Protein 6CHX (pdb70)

Radius of gyration: 26.57 Å; Cα contacts (8 Å, |Δi|>4): 1080; chains: 2; bounding box: 56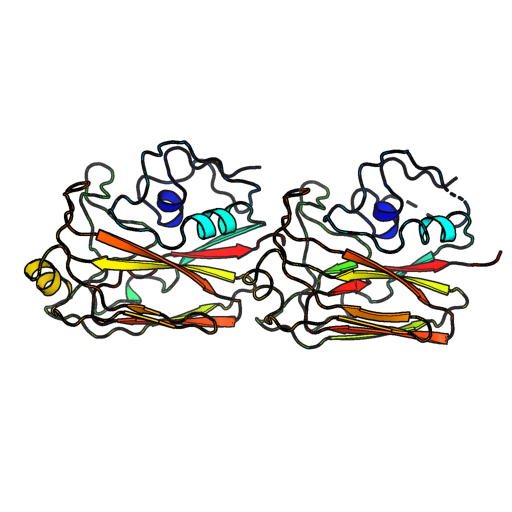×46×82 Å

InterPro domains:
  IPR000149 Haemagglutinin, influenzavirus A [PR00330] (26-49)
  IPR000149 Haemagglutinin, influenzavirus A [PR00330] (72-90)
  IPR000149 Haemagglutinin, influenzavirus A [PR00330] (112-127)
  IPR000149 Haemagglutinin, influenzavirus A [PR00330] (195-213)
  IPR000149 Haemagglutinin, influenzavirus A [PR00330] (233-250)
  IPR000149 Haemagglutinin, influenzavirus A [PR00330] (252-272)
  IPR000149 Haemagglutinin, influenzavirus A [PR00330] (312-328)
  IPR000149 Haemagglutinin, influenzavirus A [PR00330] (332-346)
  IPR001364 Haemagglutinin, influenzavirus A/B [PF00509] (25-379)
  IPR001364 Haemagglutinin, influenzavirus A/B [PR00329] (26-49)
  IPR001364 Haemagglutinin, influenzavirus A/B [PR00329] (312-328)
  IPR001364 Haemagglutinin, influenzavirus A/B [PR00329] (332-346)
  IPR008980 Viral capsid/haemagglutinin protein [SSF49818] (23-343)
  IPR013828 Haemagglutinin, HA1 chain, alpha/beta domain superfamily [G3DSA:3.90.209.20] (64-294)

Organism: NCBI:txid507176

Solvent-accessible surface area: 19323 Å² total; per-residue (Å²): 91,56,1,100,6,42,86,6,13,1,4,0,25,0,0,6,2,15,79,12,154,32,160,123,96,65,127,50,11,20,112,35,73,47,69,126,118,39,112,34,19,28,11,8,7,25,119,18,13,104,52,115,94,0,64,64,20,0,25,18,2,26,25,26,96,109,25,63,0,17,73,138,115,93,17,10,77,89,12,44,15,97,24,78,8,57,10,3,48,72,136,81,131,47,29,16,5,106,3,1,20,21,0,15,17,83,133,61,109,26,39,128,14,74,59,63,28,59,1,137,62,78,77,6,0,0,0,1,0,0,2,4,19,1,17,66,94,49,60,7,119,70,48,2,86,28,84,101,8,122,1,17,0,48,20,75,96,53,75,114,136,12,92,24,108,59,35,149,111,96,137,51,123,104,29,47,2,22,0,30,0,20,38,15,40,1,20,3,53,22,50,0,65,0,87,8,38,0,0,0,0,0,1,104,48,0,5,1,1,15,21,18,31,31,137,52,119,16,51,52,10,11,7,5,0,44,0,0,8,3,2,91,25,58,214,137,63,55,64,72,49,81,129,120,39,120,35,15,37,5,2,9,25,125,16,10,85,52,102,103,0,83,128,44,2,64,92,11,25,27,28,74,117,40,62,11,6,59,51,150,86,9,14,98,81,8,28,21,95,6,47,2,67,7,2,43,54,125,82,123,38,30,17,4,86,3,2,9,1,0,4,4,81,116,13,114,24,46,125,9,73,61,61,30,58,5,134,72,159,41,24,0,0,0,0,0,0,0,5,19,0,16,32,62,12,7,4,49,14,16,2,42,32,104,100,7,116,1,17,0,50,14,91,126,44,86,110,139,10,98,14,90,68,27,110,106,102,54,69,121,64,14,30,2,23,0,28,0,16,23,13,38,1,81,56,73,13,51,0,70,0,84,8,45,0,0,0,0,0,0,62,50,0,6,0,2,17,136,80,200

Structure (mmCIF, N/CA/C/O backbone):
data_6CHX
#
_entry.id   6CHX
#
_cell.length_a   159.315
_cell.length_b   30.575
_cell.length_c   78.718
_cell.angle_alpha   90.00
_cell.angle_beta   114.69
_cell.angle_gamma   90.00
#
_symmetry.space_group_name_H-M   'C 1 2 1'
#
loop_
_entity.id
_entity.type
_entity.pdbx_description
1 polymer Hemagglutinin
2 water water
#
loop_
_atom_site.group_PDB
_atom_site.id
_atom_site.type_symbol
_atom_site.label_atom_id
_atom_site.label_alt_id
_atom_site.label_comp_id
_atom_site.label_asym_id
_atom_site.label_entity_id
_atom_site.label_seq_id
_atom_site.pdbx_PDB_ins_code
_atom_site.Cartn_x
_atom_site.Cartn_y
_atom_site.Cartn_z
_atom_site.occupancy
_atom_site.B_iso_or_equiv
_atom_site.auth_seq_id
_atom_site.auth_comp_id
_atom_site.auth_asym_id
_atom_site.auth_atom_id
_atom_site.pdbx_PDB_model_num
ATOM 1 N N . ALA A 1 2 ? -14.423 0.793 26.214 1.00 33.27 52 ALA A N 1
ATOM 2 C CA . ALA A 1 2 ? -13.181 0.429 25.541 1.00 35.93 52 ALA A CA 1
ATOM 3 C C . ALA A 1 2 ? -13.300 0.548 24.017 1.00 32.18 52 ALA A C 1
ATOM 4 O O . ALA A 1 2 ? -14.374 0.322 23.454 1.00 27.97 52 ALA A O 1
ATOM 6 N N . PRO A 1 3 ? -12.203 0.916 23.358 1.00 32.50 53 PRO A N 1
ATOM 7 C CA . PRO A 1 3 ? -12.249 1.136 21.912 1.00 30.85 53 PRO A CA 1
ATOM 8 C C . PRO A 1 3 ? -12.092 -0.151 21.117 1.00 29.29 53 PRO A C 1
ATOM 9 O O . PRO A 1 3 ? -11.544 -1.155 21.580 1.00 31.71 53 PRO A O 1
ATOM 13 N N . LEU A 1 4 ? -12.606 -0.103 19.893 1.00 23.91 54 LEU A N 1
ATOM 14 C CA . LEU A 1 4 ? -12.372 -1.159 18.921 1.00 21.39 54 LEU A CA 1
ATOM 15 C C . LEU A 1 4 ? -11.046 -0.891 18.213 1.00 25.76 54 LEU A C 1
ATOM 16 O O . LEU A 1 4 ? -10.814 0.213 17.703 1.00 24.83 54 LEU A O 1
ATOM 21 N N . GLN A 1 5 ? -10.173 -1.898 18.207 1.00 21.28 55 GLN A N 1
ATOM 22 C CA . GLN A 1 5 ? -8.834 -1.816 17.633 1.00 21.79 55 GLN A CA 1
ATOM 23 C C . GLN A 1 5 ? -8.843 -2.503 16.277 1.00 23.05 55 GLN A C 1
ATOM 24 O O . GLN A 1 5 ? -9.030 -3.725 16.197 1.00 25.85 55 GLN A O 1
ATOM 30 N N . LEU A 1 6 ? -8.610 -1.737 15.209 1.00 18.20 56 LEU A N 1
ATOM 31 C CA . LEU A 1 6 ? -8.645 -2.292 13.863 1.00 19.38 56 LEU A CA 1
ATOM 32 C C . LEU A 1 6 ? -7.302 -2.814 13.364 1.00 21.44 56 LEU A C 1
ATOM 33 O O . LEU A 1 6 ? -7.237 -3.358 12.258 1.00 19.57 56 LEU A O 1
ATOM 38 N N . GLY A 1 7 ? -6.230 -2.661 14.117 1.00 19.80 57 GLY A N 1
ATOM 39 C CA . GLY A 1 7 ? -4.975 -3.234 13.665 1.00 20.50 57 GLY A CA 1
ATOM 40 C C . GLY A 1 7 ? -4.493 -2.542 12.403 1.00 21.08 57 GLY A C 1
ATOM 41 O O . GLY A 1 7 ? -4.365 -1.314 12.353 1.00 23.14 57 GLY A O 1
ATOM 42 N N . ASN A 1 8 ? -4.214 -3.328 11.357 1.00 18.62 58 ASN A N 1
ATOM 43 C CA A ASN A 1 8 ? -3.714 -2.811 10.091 0.46 19.41 58 ASN A CA 1
ATOM 44 C CA B ASN A 1 8 ? -3.712 -2.786 10.103 0.54 19.38 58 ASN A CA 1
ATOM 45 C C . ASN A 1 8 ? -4.827 -2.489 9.097 1.00 16.90 58 ASN A C 1
ATOM 46 O O . ASN A 1 8 ? -4.541 -2.241 7.915 1.00 19.62 58 ASN A O 1
ATOM 55 N N . CYS A 1 9 ? -6.090 -2.490 9.533 1.00 16.98 59 CYS A N 1
ATOM 56 C CA . CYS A 1 9 ? -7.229 -2.316 8.647 1.00 15.62 59 CYS A CA 1
ATOM 57 C C . CYS A 1 9 ? -7.892 -0.955 8.821 1.00 15.70 59 CYS A C 1
ATOM 58 O O . CYS A 1 9 ? -7.865 -0.359 9.907 1.00 18.23 59 CYS A O 1
ATOM 61 N N . SER A 1 10 ? -8.471 -0.452 7.736 1.00 14.96 60 SER A N 1
ATOM 62 C CA . SER A 1 10 ? -9.304 0.737 7.819 1.00 14.32 60 SER A CA 1
ATOM 63 C C . SER A 1 10 ? -10.727 0.342 8.196 1.00 12.97 60 SER A C 1
ATOM 64 O O . SER A 1 10 ? -11.103 -0.834 8.131 1.00 14.71 60 SER A O 1
ATOM 67 N N . VAL A 1 11 ? -11.555 1.341 8.547 1.00 12.97 61 VAL A N 1
ATOM 68 C CA . VAL A 1 11 ? -12.965 1.048 8.790 1.00 13.33 61 VAL A CA 1
ATOM 69 C C . VAL A 1 11 ? -13.573 0.342 7.580 1.00 13.73 61 VAL A C 1
ATOM 70 O O . VAL A 1 11 ? -14.323 -0.635 7.710 1.00 12.64 61 VAL A O 1
ATOM 74 N N . ALA A 1 12 ? -13.252 0.817 6.366 1.00 13.45 62 ALA A N 1
ATOM 75 C CA . ALA A 1 12 ? -13.817 0.186 5.176 1.00 12.06 62 ALA A CA 1
ATOM 76 C C . ALA A 1 12 ? -13.308 -1.249 5.001 1.00 11.28 62 ALA A C 1
ATOM 77 O O . ALA A 1 12 ? -14.091 -2.145 4.664 1.00 11.91 62 ALA A O 1
ATOM 79 N N . GLY A 1 13 ? -12.008 -1.484 5.216 1.00 11.98 63 GLY A N 1
ATOM 80 C CA . GLY A 1 13 ? -11.480 -2.846 5.115 1.00 11.90 63 GLY A CA 1
ATOM 81 C C . GLY A 1 13 ? -12.158 -3.803 6.082 1.00 14.75 63 GLY A C 1
ATOM 82 O O . GLY A 1 13 ? -12.514 -4.930 5.717 1.00 13.93 63 GLY A O 1
ATOM 83 N N . TRP A 1 14 ? -12.372 -3.351 7.313 1.00 12.22 64 TRP A N 1
ATOM 84 C CA . TRP A 1 14 ? -12.993 -4.191 8.335 1.00 11.18 64 TRP A CA 1
ATOM 85 C C . TRP A 1 14 ? -14.468 -4.450 8.018 1.00 12.40 64 TRP A C 1
ATOM 86 O O . TRP A 1 14 ? -14.917 -5.602 8.003 1.00 11.98 64 TRP A O 1
ATOM 97 N N . ILE A 1 15 ? -15.246 -3.397 7.737 1.00 10.02 65 ILE A N 1
ATOM 98 C CA . ILE A 1 15 ? -16.697 -3.563 7.575 1.00 9.67 65 ILE A CA 1
ATOM 99 C C . ILE A 1 15 ? -17.041 -4.308 6.279 1.00 10.60 65 ILE A C 1
ATOM 100 O O . ILE A 1 15 ? -18.062 -4.996 6.219 1.00 10.57 65 ILE A O 1
ATOM 105 N N . LEU A 1 16 ? -16.220 -4.169 5.223 1.00 10.25 66 LEU A N 1
ATOM 106 C CA . LEU A 1 16 ? -16.448 -4.919 3.989 1.00 11.37 66 LEU A CA 1
ATOM 107 C C . LEU A 1 16 ? -15.976 -6.356 4.101 1.00 11.39 66 LEU A C 1
ATOM 108 O O . LEU A 1 16 ? -16.393 -7.197 3.282 1.00 10.33 66 LEU A O 1
ATOM 113 N N . GLY A 1 17 ? -15.092 -6.646 5.050 1.00 11.61 67 GLY A N 1
ATOM 114 C CA . GLY A 1 17 ? -14.562 -7.982 5.146 1.00 10.68 67 GLY A CA 1
ATOM 115 C C . GLY A 1 17 ? -13.385 -8.264 4.234 1.00 12.70 67 GLY A C 1
ATOM 116 O O . GLY A 1 17 ? -13.241 -9.392 3.717 1.00 12.72 67 GLY A O 1
ATOM 117 N N . ASN A 1 18 ? -12.513 -7.277 4.009 1.00 11.74 68 ASN A N 1
ATOM 118 C CA . ASN A 1 18 ? -11.245 -7.545 3.342 1.00 13.02 68 ASN A CA 1
ATOM 119 C C . ASN A 1 18 ? -10.606 -8.799 3.953 1.00 14.86 68 ASN A C 1
ATOM 120 O O . ASN A 1 18 ? -10.528 -8.912 5.186 1.00 14.64 68 ASN A O 1
ATOM 125 N N . PRO A 1 19 ? -10.211 -9.791 3.148 1.00 14.96 69 PRO A N 1
ATOM 126 C CA . PRO A 1 19 ? -9.766 -11.065 3.727 1.00 17.65 69 PRO A CA 1
ATOM 127 C C . PRO A 1 19 ? -8.500 -10.953 4.561 1.00 23.49 69 PRO A C 1
ATOM 128 O O . PRO A 1 19 ? -8.182 -11.900 5.297 1.00 23.74 69 PRO A O 1
ATOM 132 N N . GLU A 1 20 ? -7.781 -9.831 4.496 1.00 19.22 70 GLU A N 1
ATOM 133 C CA . GLU A 1 20 ? -6.635 -9.609 5.378 1.00 23.27 70 GLU A CA 1
ATOM 134 C C . GLU A 1 20 ? -7.046 -8.982 6.702 1.00 31.97 70 GLU A C 1
ATOM 135 O O . GLU A 1 20 ? -6.189 -8.726 7.564 1.00 31.42 70 GLU A O 1
ATOM 141 N N . CYS A 1 21 ? -8.337 -8.738 6.897 1.00 25.92 71 CYS A N 1
ATOM 142 C CA . CYS A 1 21 ? -8.842 -8.133 8.115 1.00 24.73 71 CYS A CA 1
ATOM 143 C C . CYS A 1 21 ? -9.568 -9.213 8.901 1.00 41.88 71 CYS A C 1
ATOM 144 O O . CYS A 1 21 ? -10.561 -9.780 8.431 1.00 49.99 71 CYS A O 1
ATOM 147 N N . GLU A 1 22 ? -9.032 -9.538 10.064 1.00 43.62 72 GLU A N 1
ATOM 148 C CA . GLU A 1 22 ? -9.785 -10.200 11.112 1.00 36.87 72 GLU A CA 1
ATOM 149 C C . GLU A 1 22 ? -9.319 -9.536 12.390 1.00 30.66 72 GLU A C 1
ATOM 150 O O . GLU A 1 22 ? -8.112 -9.444 12.632 1.00 40.25 72 GLU A O 1
ATOM 156 N N . LEU A 1 23 ? -10.265 -9.030 13.171 1.00 30.16 73 LEU A N 1
ATOM 157 C CA . LEU A 1 23 ? -9.905 -8.367 14.411 1.00 34.94 73 LEU A CA 1
ATOM 158 C C . LEU A 1 23 ? -9.201 -9.361 15.325 1.00 37.54 73 LEU A C 1
ATOM 159 O O . LEU A 1 23 ? -9.504 -10.558 15.310 1.00 35.34 73 LEU A O 1
ATOM 164 N N . LEU A 1 24 ? -8.218 -8.868 16.090 1.00 32.50 74 LEU A N 1
ATOM 165 C CA . LEU A 1 24 ? -7.621 -9.701 17.130 1.00 35.62 74 LEU A CA 1
ATOM 166 C C . LEU A 1 24 ? -8.630 -9.984 18.233 1.00 37.75 74 LEU A C 1
ATOM 167 O O . LEU A 1 24 ? -8.591 -11.047 18.862 1.00 35.45 74 LEU A O 1
ATOM 172 N N . ILE A 1 25 ? -9.526 -9.031 18.493 1.00 34.83 75 ILE A N 1
ATOM 173 C CA . ILE A 1 25 ? -10.531 -9.135 19.547 1.00 34.83 75 ILE A CA 1
ATOM 174 C C . ILE A 1 25 ? -11.832 -8.572 18.981 1.00 40.40 75 ILE A C 1
ATOM 175 O O . ILE A 1 25 ? -11.962 -7.354 18.820 1.00 37.00 75 ILE A O 1
ATOM 180 N N . SER A 1 26 ? -12.783 -9.453 18.667 1.00 42.24 76 SER A N 1
ATOM 181 C CA . SER A 1 26 ? -14.077 -9.069 18.110 1.00 46.35 76 SER A CA 1
ATOM 182 C C . SER A 1 26 ? -15.087 -8.900 19.241 1.00 48.20 76 SER A C 1
ATOM 183 O O . SER A 1 26 ? -15.267 -9.808 20.061 1.00 52.63 76 SER A O 1
ATOM 186 N N . ARG A 1 27 ? -15.742 -7.741 19.291 1.00 33.93 77 ARG A N 1
ATOM 187 C CA . ARG A 1 27 ? -16.590 -7.402 20.428 1.00 29.67 77 ARG A CA 1
ATOM 188 C C . ARG A 1 27 ? -17.961 -6.929 19.965 1.00 23.52 77 ARG A C 1
ATOM 189 O O . ARG A 1 27 ? -18.147 -6.495 18.823 1.00 24.26 77 ARG A O 1
ATOM 197 N N . GLU A 1 28 ? -18.931 -6.999 20.875 1.00 19.43 78 GLU A N 1
ATOM 198 C CA . GLU A 1 28 ? -20.276 -6.581 20.524 1.00 18.46 78 GLU A CA 1
ATOM 199 C C . GLU A 1 28 ? -20.578 -5.141 20.929 1.00 12.81 78 GLU A C 1
ATOM 200 O O . GLU A 1 28 ? -21.678 -4.651 20.647 1.00 15.79 78 GLU A O 1
ATOM 206 N N . SER A 1 29 ? -19.632 -4.446 21.565 1.00 16.53 79 SER A N 1
ATOM 207 C CA . SER A 1 29 ? -19.837 -3.041 21.911 1.00 16.97 79 SER A CA 1
ATOM 208 C C . SER A 1 29 ? -18.482 -2.352 22.076 1.00 15.52 79 SER A C 1
ATOM 209 O O . SER A 1 29 ? -17.468 -3.001 22.354 1.00 17.59 79 SER A O 1
ATOM 212 N N . TRP A 1 30 ? -18.474 -1.037 21.852 1.00 15.27 80 TRP A N 1
ATOM 213 C CA . TRP A 1 30 ? -17.226 -0.280 21.959 1.00 18.28 80 TRP A CA 1
ATOM 214 C C . TRP A 1 30 ? -17.559 1.202 21.991 1.00 14.82 80 TRP A C 1
ATOM 215 O O . TRP A 1 30 ? -18.628 1.627 21.554 1.00 16.34 80 TRP A O 1
ATOM 226 N N . SER A 1 31 ? -16.619 1.994 22.516 1.00 21.19 81 SER A N 1
ATOM 227 C CA . SER A 1 31 ? -16.893 3.420 22.670 1.00 26.22 81 SER A CA 1
ATOM 228 C C . SER A 1 31 ? -16.380 4.277 21.513 1.00 26.55 81 SER A C 1
ATOM 229 O O . SER A 1 31 ? -17.073 5.207 21.089 1.00 45.18 81 SER A O 1
ATOM 232 N N . TYR A 1 32 ? -15.165 4.010 21.030 1.00 24.06 82 TYR A N 1
ATOM 233 C CA . TYR A 1 32 ? -14.508 4.729 19.946 1.00 25.66 82 TYR A CA 1
ATOM 234 C C . TYR A 1 32 ? -13.760 3.697 19.116 1.00 22.83 82 TYR A C 1
ATOM 235 O O . TYR A 1 32 ? -13.489 2.593 19.586 1.00 23.68 82 TYR A O 1
ATOM 244 N N . ILE A 1 33 ? -13.369 4.080 17.903 1.00 26.33 83 ILE A N 1
ATOM 245 C CA . ILE A 1 33 ? -12.517 3.246 17.055 1.00 22.34 83 ILE A CA 1
ATOM 246 C C . ILE A 1 33 ? -11.122 3.859 16.982 1.00 26.92 83 ILE A C 1
ATOM 247 O O . ILE A 1 33 ? -10.970 5.081 16.869 1.00 35.44 83 ILE A O 1
ATOM 252 N N . VAL A 1 34 ? -10.106 3.008 17.061 1.00 23.85 84 VAL A N 1
ATOM 253 C CA . VAL A 1 34 ? -8.717 3.397 16.834 1.00 28.59 84 VAL A CA 1
ATOM 254 C C . VAL A 1 34 ? -8.277 2.848 15.481 1.00 28.72 84 VAL A C 1
ATOM 255 O O . VAL A 1 34 ? -8.257 1.627 15.269 1.00 27.31 84 VAL A O 1
ATOM 259 N N . GLU A 1 35 ? -7.961 3.751 14.552 1.00 26.02 85 GLU A N 1
ATOM 260 C CA . GLU A 1 35 ? -7.492 3.397 13.214 1.00 25.83 85 GLU A CA 1
ATOM 261 C C . GLU A 1 35 ? -6.127 4.040 13.013 1.00 23.74 85 GLU A C 1
ATOM 262 O O . GLU A 1 35 ? -5.903 5.173 13.456 1.00 27.71 85 GLU A O 1
ATOM 268 N N . LYS A 1 36 ? -5.184 3.297 12.411 1.00 22.49 86 LYS A N 1
ATOM 269 C CA . LYS A 1 36 ? -3.866 3.860 12.175 1.00 26.76 86 LYS A CA 1
ATOM 270 C C . LYS A 1 36 ? -3.912 4.837 11.003 1.00 31.89 86 LYS A C 1
ATOM 271 O O . LYS A 1 36 ? -4.853 4.817 10.206 1.00 32.37 86 LYS A O 1
ATOM 277 N N . PRO A 1 37 ? -2.905 5.715 10.884 1.00 33.76 87 PRO A N 1
ATOM 278 C CA . PRO A 1 37 ? -2.989 6.780 9.866 1.00 39.66 87 PRO A CA 1
ATOM 279 C C . PRO A 1 37 ? -2.996 6.296 8.426 1.00 39.52 87 PRO A C 1
ATOM 280 O O . PRO A 1 37 ? -3.733 6.855 7.602 1.00 45.67 87 PRO A O 1
ATOM 284 N N . ASN A 1 38 ? -2.194 5.292 8.087 1.00 27.25 88 ASN A N 1
ATOM 285 C CA . ASN A 1 38 ? -2.122 4.751 6.727 1.00 30.90 88 ASN A CA 1
ATOM 286 C C . ASN A 1 38 ? -2.362 3.251 6.812 1.00 27.64 88 ASN A C 1
ATOM 287 O O . ASN A 1 38 ? -1.410 2.456 6.793 1.00 27.61 88 ASN A O 1
ATOM 292 N N . PRO A 1 39 ? -3.617 2.826 6.930 1.00 22.79 89 PRO A N 1
ATOM 293 C CA . PRO A 1 39 ? -3.879 1.392 7.084 1.00 23.40 89 PRO A CA 1
ATOM 294 C C . PRO A 1 39 ? -3.496 0.640 5.818 1.00 20.83 89 PRO A C 1
ATOM 295 O O . PRO A 1 39 ? -3.748 1.094 4.702 1.00 25.34 89 PRO A O 1
ATOM 299 N N . GLU A 1 40 ? -2.865 -0.516 6.008 1.00 19.46 90 GLU A N 1
ATOM 300 C CA . GLU A 1 40 ? -2.429 -1.341 4.894 1.00 21.25 90 GLU A CA 1
ATOM 301 C C . GLU A 1 40 ? -3.591 -2.024 4.180 1.00 21.68 90 GLU A C 1
ATOM 302 O O . GLU A 1 40 ? -3.496 -2.295 2.975 1.00 25.55 90 GLU A O 1
ATOM 308 N N . ASN A 1 41 ? -4.678 -2.319 4.881 1.00 19.51 91 ASN A N 1
ATOM 309 C CA . ASN A 1 41 ? -5.759 -3.151 4.343 1.00 18.81 91 ASN A CA 1
ATOM 310 C C . ASN A 1 41 ? -7.078 -2.373 4.363 1.00 18.11 91 ASN A C 1
ATOM 311 O O . ASN A 1 41 ? -7.708 -2.196 5.412 1.00 19.21 91 ASN A O 1
ATOM 316 N N . GLY A 1 42 ? -7.500 -1.902 3.200 1.00 16.25 92 GLY A N 1
ATOM 317 C CA . GLY A 1 42 ? -8.709 -1.123 3.080 1.00 15.60 92 GLY A CA 1
ATOM 318 C C . GLY A 1 42 ? -9.608 -1.709 2.009 1.00 16.14 92 GLY A C 1
ATOM 319 O O . GLY A 1 42 ? -10.022 -2.882 2.096 1.00 14.47 92 GLY A O 1
ATOM 320 N N . THR A 1 43 ? -9.962 -0.889 1.011 1.00 14.45 93 THR A N 1
ATOM 321 C CA . THR A 1 43 ? -10.774 -1.363 -0.106 1.00 14.69 93 THR A CA 1
ATOM 322 C C . THR A 1 43 ? -9.813 -2.014 -1.081 1.00 15.53 93 THR A C 1
ATOM 323 O O . THR A 1 43 ? -9.273 -1.371 -2.003 1.00 15.49 93 THR A O 1
ATOM 327 N N . CYS A 1 44 ? -9.570 -3.307 -0.854 1.00 14.53 94 CYS A N 1
ATOM 328 C CA . CYS A 1 44 ? -8.579 -4.009 -1.657 1.00 13.26 94 CYS A CA 1
ATOM 329 C C . CYS A 1 44 ? -8.937 -3.994 -3.136 1.00 11.48 94 CYS A C 1
ATOM 330 O O . CYS A 1 44 ? -8.041 -3.894 -3.976 1.00 13.73 94 CYS A O 1
ATOM 333 N N . TYR A 1 45 ? -10.229 -4.045 -3.469 1.00 10.54 95 TYR A N 1
ATOM 334 C CA . TYR A 1 45 ? -10.665 -3.762 -4.835 1.00 11.99 95 TYR A CA 1
ATOM 335 C C . TYR A 1 45 ? -10.925 -2.267 -4.908 1.00 11.92 95 TYR A C 1
ATOM 336 O O . TYR A 1 45 ? -11.776 -1.756 -4.158 1.00 11.87 95 TYR A O 1
ATOM 345 N N . PRO A 1 46 ? -10.155 -1.511 -5.687 1.00 10.78 96 PRO A N 1
ATOM 346 C CA . PRO A 1 46 ? -10.222 -0.052 -5.597 1.00 10.41 96 PRO A CA 1
ATOM 347 C C . PRO A 1 46 ? -11.592 0.513 -5.937 1.00 10.37 96 PRO A C 1
ATOM 348 O O . PRO A 1 46 ? -12.342 -0.054 -6.745 1.00 10.90 96 PRO A O 1
ATOM 352 N N . GLY A 1 47 ? -11.915 1.631 -5.301 1.00 12.59 97 GLY A N 1
ATOM 353 C CA . GLY A 1 47 ? -13.160 2.310 -5.618 1.00 14.81 97 GLY A CA 1
ATOM 354 C C . GLY A 1 47 ? -13.556 3.299 -4.551 1.00 23.07 97 GLY A C 1
ATOM 355 O O . GLY A 1 47 ? -13.018 3.303 -3.446 1.00 26.16 97 GLY A O 1
ATOM 356 N N . HIS A 1 48 ? -14.548 4.129 -4.909 1.00 17.29 98 HIS A N 1
ATOM 357 C CA . HIS A 1 48 ? -15.069 5.170 -4.026 1.00 19.03 98 HIS A CA 1
ATOM 358 C C . HIS A 1 48 ? -16.025 4.588 -2.980 1.00 17.85 98 HIS A C 1
ATOM 359 O O . HIS A 1 48 ? -16.933 3.831 -3.304 1.00 16.48 98 HIS A O 1
ATOM 366 N N . PHE A 1 49 ? -15.829 4.945 -1.724 1.00 17.24 99 PHE A N 1
ATOM 367 C CA . PHE A 1 49 ? -16.712 4.522 -0.633 1.00 14.97 99 PHE A CA 1
ATOM 368 C C . PHE A 1 49 ? -17.638 5.706 -0.299 1.00 18.03 99 PHE A C 1
ATOM 369 O O . PHE A 1 49 ? -17.173 6.745 0.175 1.00 18.13 99 PHE A O 1
ATOM 377 N N . ALA A 1 50 ? -18.934 5.574 -0.582 1.00 15.63 100 ALA A N 1
ATOM 378 C CA . ALA A 1 50 ? -19.844 6.719 -0.502 1.00 13.95 100 ALA A CA 1
ATOM 379 C C . ALA A 1 50 ? -20.177 7.078 0.944 1.00 19.25 100 ALA A C 1
ATOM 380 O O . ALA A 1 50 ? -20.362 6.199 1.788 1.00 19.99 100 ALA A O 1
ATOM 382 N N . ASP A 1 51 ? -20.233 8.384 1.226 1.00 17.94 101 ASP A N 1
ATOM 383 C CA . ASP A 1 51 ? -20.590 8.896 2.550 1.00 20.73 101 ASP A CA 1
ATOM 384 C C . ASP A 1 51 ? -19.794 8.200 3.665 1.00 15.83 101 ASP A C 1
ATOM 385 O O . ASP A 1 51 ? -20.316 7.788 4.705 1.00 17.41 101 ASP A O 1
ATOM 390 N N . TYR A 1 52 ? -18.484 8.115 3.445 1.00 16.43 102 TYR A N 1
ATOM 391 C CA . TYR A 1 52 ? -17.628 7.304 4.304 1.00 14.22 102 TYR A CA 1
ATOM 392 C C . TYR A 1 52 ? -17.464 7.929 5.679 1.00 17.93 102 TYR A C 1
ATOM 393 O O . TYR A 1 52 ? -17.465 7.216 6.686 1.00 17.22 102 TYR A O 1
ATOM 402 N N . GLU A 1 53 ? -17.338 9.257 5.753 1.00 17.85 103 GLU A N 1
ATOM 403 C CA . GLU A 1 53 ? -17.186 9.884 7.059 1.00 22.38 103 GLU A CA 1
ATOM 404 C C . GLU A 1 53 ? -18.420 9.659 7.918 1.00 16.90 103 GLU A C 1
ATOM 405 O O . GLU A 1 53 ? -18.300 9.368 9.114 1.00 17.46 103 GLU A O 1
ATOM 411 N N . GLU A 1 54 ? -19.610 9.739 7.317 1.00 16.46 104 GLU A N 1
ATOM 412 C CA . GLU A 1 54 ? -20.838 9.438 8.056 1.00 14.07 104 GLU A CA 1
ATOM 413 C C . GLU A 1 54 ? -20.863 7.994 8.561 1.00 14.41 104 GLU A C 1
ATOM 414 O O . GLU A 1 54 ? -21.343 7.729 9.675 1.00 14.88 104 GLU A O 1
ATOM 420 N N . LEU A 1 55 ? -20.357 7.042 7.767 1.00 14.86 105 LEU A N 1
ATOM 421 C CA . LEU A 1 55 ? -20.329 5.658 8.235 1.00 14.23 105 LEU A CA 1
ATOM 422 C C . LEU A 1 55 ? -19.406 5.505 9.430 1.00 13.45 105 LEU A C 1
ATOM 423 O O . LEU A 1 55 ? -19.748 4.829 10.413 1.00 15.40 105 LEU A O 1
ATOM 428 N N . ARG A 1 56 ? -18.207 6.089 9.357 1.00 15.48 106 ARG A N 1
ATOM 429 C CA . ARG A 1 56 ? -17.287 6.066 10.493 1.00 14.80 106 ARG A CA 1
ATOM 430 C C . ARG A 1 56 ? -17.950 6.616 11.741 1.00 19.08 106 ARG A C 1
ATOM 431 O O . ARG A 1 56 ? -17.791 6.058 12.828 1.00 20.86 106 ARG A O 1
ATOM 439 N N . GLU A 1 57 ? -18.757 7.673 11.594 1.00 16.58 107 GLU A N 1
ATOM 440 C CA . GLU A 1 57 ? -19.439 8.251 12.755 1.00 22.09 107 GLU A CA 1
ATOM 441 C C . GLU A 1 57 ? -20.518 7.316 13.305 1.00 18.74 107 GLU A C 1
ATOM 442 O O . GLU A 1 57 ? -20.664 7.183 14.531 1.00 19.33 107 GLU A O 1
ATOM 448 N N . GLN A 1 58 ? -21.272 6.650 12.433 1.00 15.65 108 GLN A N 1
ATOM 449 C CA . GLN A 1 58 ? -22.279 5.695 12.881 1.00 15.00 108 GLN A CA 1
ATOM 450 C C . GLN A 1 58 ? -21.638 4.549 13.654 1.00 17.66 108 GLN A C 1
ATOM 451 O O . GLN A 1 58 ? -22.207 4.049 14.632 1.00 18.28 108 GLN A O 1
ATOM 457 N N . LEU A 1 59 ? -20.456 4.119 13.237 1.00 14.45 109 LEU A N 1
ATOM 458 C CA . LEU A 1 59 ? -19.777 2.984 13.848 1.00 16.80 109 LEU A CA 1
ATOM 459 C C . LEU A 1 59 ? -18.826 3.391 14.963 1.00 22.28 109 LEU A C 1
ATOM 460 O O . LEU A 1 59 ? -18.162 2.519 15.539 1.00 19.15 109 LEU A O 1
ATOM 465 N N . SER A 1 60 ? -18.728 4.692 15.268 1.00 22.76 110 SER A N 1
ATOM 466 C CA . SER A 1 60 ? -17.728 5.159 16.221 1.00 22.13 110 SER A CA 1
ATOM 467 C C . SER A 1 60 ? -18.032 4.643 17.616 1.00 28.40 110 SER A C 1
ATOM 468 O O . SER A 1 60 ? -17.144 4.127 18.308 1.00 27.58 110 SER A O 1
ATOM 471 N N . SER A 1 61 ? -19.280 4.787 18.047 1.00 29.94 111 SER A N 1
ATOM 472 C CA . SER A 1 61 ? -19.741 4.254 19.320 1.00 29.06 111 SER A CA 1
ATOM 473 C C . SER A 1 61 ? -20.946 3.376 19.047 1.00 22.84 111 SER A C 1
ATOM 474 O O . SER A 1 61 ? -21.921 3.830 18.435 1.00 24.45 111 SER A O 1
ATOM 477 N N . VAL A 1 62 ? -20.878 2.130 19.522 1.00 20.66 112 VAL A N 1
ATOM 478 C CA . VAL A 1 62 ? -21.883 1.112 19.247 1.00 17.51 112 VAL A CA 1
ATOM 479 C C . VAL A 1 62 ? -22.176 0.339 20.530 1.00 20.48 112 VAL A C 1
ATOM 480 O O . VAL A 1 62 ? -21.259 -0.147 21.204 1.00 20.35 112 VAL A O 1
ATOM 484 N N . SER A 1 63 ? -23.449 0.237 20.886 1.00 20.60 113 SER A N 1
ATOM 485 C CA . SER A 1 63 ? -23.815 -0.440 22.116 1.00 19.72 113 SER A CA 1
ATOM 486 C C . SER A 1 63 ? -24.202 -1.892 21.898 1.00 23.94 113 SER A C 1
ATOM 487 O O . SER A 1 63 ? -24.290 -2.639 22.867 1.00 23.57 113 SER A O 1
ATOM 490 N N . SER A 1 64 ? -24.406 -2.314 20.651 1.00 19.15 114 SER A N 1
ATOM 491 C CA . SER A 1 64 ? -24.662 -3.713 20.348 1.00 19.05 114 SER A CA 1
ATOM 492 C C . SER A 1 64 ? -24.298 -3.942 18.875 1.00 16.23 114 SER A C 1
ATOM 493 O O . SER A 1 64 ? -24.566 -3.072 18.035 1.00 17.00 114 SER A O 1
ATOM 496 N N . PHE A 1 65 ? -23.689 -5.102 18.564 1.00 13.40 115 PHE A N 1
ATOM 497 C CA . PHE A 1 65 ? -23.196 -5.325 17.205 1.00 12.61 115 PHE A CA 1
ATOM 498 C C . PHE A 1 65 ? -23.188 -6.811 16.864 1.00 12.66 115 PHE A C 1
ATOM 499 O O . PHE A 1 65 ? -22.621 -7.612 17.610 1.00 15.58 115 PHE A O 1
ATOM 507 N N . GLU A 1 66 ? -23.796 -7.174 15.719 1.00 10.79 116 GLU A N 1
ATOM 508 C CA . GLU A 1 66 ? -23.807 -8.578 15.298 1.00 11.87 116 GLU A CA 1
ATOM 509 C C . GLU A 1 66 ? -23.711 -8.659 13.778 1.00 9.23 116 GLU A C 1
ATOM 510 O O . GLU A 1 66 ? -24.558 -8.094 13.079 1.00 10.58 116 GLU A O 1
ATOM 516 N N . ARG A 1 67 ? -22.689 -9.368 13.288 1.00 10.25 117 ARG A N 1
ATOM 517 C CA . ARG A 1 67 ? -22.551 -9.659 11.862 1.00 9.64 117 ARG A CA 1
ATOM 518 C C . ARG A 1 67 ? -23.365 -10.913 11.557 1.00 10.96 117 ARG A C 1
ATOM 519 O O . ARG A 1 67 ? -23.162 -11.950 12.198 1.00 13.56 117 ARG A O 1
ATOM 527 N N . PHE A 1 68 ? -24.261 -10.828 10.572 1.00 10.61 118 PHE A N 1
ATOM 528 C CA . PHE A 1 68 ? -25.122 -11.964 10.238 1.00 11.31 118 PHE A CA 1
ATOM 529 C C . PHE A 1 68 ? -25.328 -12.068 8.729 1.00 10.85 118 PHE A C 1
ATOM 530 O O . PHE A 1 68 ? -25.151 -11.098 7.979 1.00 11.56 118 PHE A O 1
ATOM 538 N N . GLU A 1 69 ? -25.713 -13.265 8.290 1.00 12.76 119 GLU A N 1
ATOM 539 C CA . GLU A 1 69 ? -26.003 -13.516 6.867 1.00 14.36 119 GLU A CA 1
ATOM 540 C C . GLU A 1 69 ? -27.289 -12.830 6.435 1.00 13.94 119 GLU A C 1
ATOM 541 O O . GLU A 1 69 ? -28.373 -13.023 7.018 1.00 16.76 119 GLU A O 1
ATOM 547 N N . ILE A 1 70 ? -27.192 -12.034 5.401 1.00 11.29 120 ILE A N 1
ATOM 548 C CA . ILE A 1 70 ? -28.363 -11.500 4.732 1.00 12.56 120 ILE A CA 1
ATOM 549 C C . ILE A 1 70 ? -28.450 -12.228 3.383 1.00 16.91 120 ILE A C 1
ATOM 550 O O . ILE A 1 70 ? -27.441 -12.351 2.671 1.00 16.33 120 ILE A O 1
ATOM 555 N N . PHE A 1 71 ? -29.634 -12.752 3.036 1.00 23.96 121 PHE A N 1
ATOM 556 C CA . PHE A 1 71 ? -29.727 -13.649 1.862 1.00 24.00 121 PHE A CA 1
ATOM 557 C C . PHE A 1 71 ? -28.829 -14.871 2.051 1.00 25.66 121 PHE A C 1
ATOM 558 O O . PHE A 1 71 ? -27.829 -15.036 1.334 1.00 25.86 121 PHE A O 1
ATOM 566 N N . PRO A 1 72 ? -29.190 -15.768 2.965 1.00 16.55 122 PRO A N 1
ATOM 567 C CA . PRO A 1 72 ? -28.251 -16.802 3.427 1.00 14.97 122 PRO A CA 1
ATOM 568 C C . PRO A 1 72 ? -28.000 -17.867 2.376 1.00 20.22 122 PRO A C 1
ATOM 569 O O . PRO A 1 72 ? -28.925 -18.340 1.704 1.00 25.38 122 PRO A O 1
ATOM 573 N N . LYS A 1 73 ? -26.714 -18.201 2.224 1.00 20.85 123 LYS A N 1
ATOM 574 C CA . LYS A 1 73 ? -26.224 -19.332 1.433 1.00 20.76 123 LYS A CA 1
ATOM 575 C C . LYS A 1 73 ? -26.176 -19.015 -0.059 1.00 24.10 123 LYS A C 1
ATOM 576 O O . LYS A 1 73 ? -26.811 -18.055 -0.518 1.00 21.41 123 LYS A O 1
ATOM 582 N N . GLU A 1 74 ? -25.386 -19.799 -0.806 1.00 20.05 124 GLU A N 1
ATOM 583 C CA . GLU A 1 74 ? -25.329 -19.669 -2.256 1.00 26.25 124 GLU A CA 1
ATOM 584 C C . GLU A 1 74 ? -26.662 -19.974 -2.916 1.00 25.32 124 GLU A C 1
ATOM 585 O O . GLU A 1 74 ? -26.885 -19.550 -4.069 1.00 19.95 124 GLU A O 1
ATOM 591 N N . SER A 1 75 ? -27.538 -20.725 -2.224 1.00 27.72 125 SER A N 1
ATOM 592 C CA . SER A 1 75 ? -28.866 -21.021 -2.755 1.00 23.68 125 SER A CA 1
ATOM 593 C C . SER A 1 75 ? -29.754 -19.781 -2.875 1.00 19.01 125 SER A C 1
ATOM 594 O O . SER A 1 75 ? -30.830 -19.877 -3.482 1.00 23.04 125 SER A O 1
ATOM 597 N N . SER A 1 76 ? -29.331 -18.631 -2.336 1.00 15.53 126 SER A N 1
ATOM 598 C CA . SER A 1 76 ? -30.025 -17.368 -2.597 1.00 17.75 126 SER A CA 1
ATOM 599 C C . SER A 1 76 ? -29.809 -16.837 -4.022 1.00 14.62 126 SER A C 1
ATOM 600 O O . SER A 1 76 ? -30.546 -15.935 -4.461 1.00 16.28 126 SER A O 1
ATOM 603 N N . TRP A 1 77 ? -28.775 -17.293 -4.730 1.00 10.87 127 TRP A N 1
ATOM 604 C CA . TRP A 1 77 ? -28.440 -16.784 -6.068 1.00 11.68 127 TRP A CA 1
ATOM 605 C C . TRP A 1 77 ? -28.211 -17.937 -7.036 1.00 12.54 127 TRP A C 1
ATOM 606 O O . TRP A 1 77 ? -27.129 -18.075 -7.614 1.00 13.67 127 TRP A O 1
ATOM 617 N N . PRO A 1 78 ? -29.217 -18.792 -7.249 1.00 11.42 128 PRO A N 1
ATOM 618 C CA . PRO A 1 78 ? -28.976 -20.034 -8.018 1.00 11.77 128 PRO A CA 1
ATOM 619 C C . PRO A 1 78 ? -28.732 -19.834 -9.498 1.00 12.45 128 PRO A C 1
ATOM 620 O O . PRO A 1 78 ? -28.196 -20.746 -10.141 1.00 13.89 128 PRO A O 1
ATOM 624 N N . ASN A 1 79 ? -29.076 -18.667 -10.047 1.00 11.19 129 ASN A N 1
ATOM 625 C CA . ASN A 1 79 ? -28.998 -18.451 -11.481 1.00 12.55 129 ASN A CA 1
ATOM 626 C C . ASN A 1 79 ? -27.927 -17.434 -11.849 1.00 12.38 129 ASN A C 1
ATOM 627 O O . ASN A 1 79 ? -27.908 -16.955 -12.992 1.00 10.62 129 ASN A O 1
ATOM 632 N N . HIS A 1 80 ? -27.032 -17.090 -10.914 1.00 10.63 130 HIS A N 1
ATOM 633 C CA . HIS A 1 80 ? -25.876 -16.242 -11.162 1.00 10.28 130 HIS A CA 1
ATOM 634 C C . HIS A 1 80 ? -24.631 -16.940 -10.652 1.00 9.85 130 HIS A C 1
ATOM 635 O O . HIS A 1 80 ? -24.710 -17.792 -9.777 1.00 12.04 130 HIS A O 1
ATOM 642 N N . THR A 1 81 ? -23.480 -16.612 -11.221 1.00 9.89 131 THR A N 1
ATOM 643 C CA . THR A 1 81 ? -22.228 -17.106 -10.684 1.00 10.82 131 THR A CA 1
ATOM 644 C C . THR A 1 81 ? -21.835 -16.210 -9.523 1.00 10.00 131 THR A C 1
ATOM 645 O O . THR A 1 81 ? -21.997 -14.986 -9.600 1.00 9.85 131 THR A O 1
ATOM 649 N N . THR A 1 82 ? -21.361 -16.838 -8.422 1.00 11.97 132 THR A N 1
ATOM 650 C CA . THR A 1 82 ? -21.062 -16.114 -7.188 1.00 13.87 132 THR A CA 1
ATOM 651 C C . THR A 1 82 ? -19.611 -16.232 -6.774 1.00 16.03 132 THR A C 1
ATOM 652 O O . THR A 1 82 ? -19.260 -15.731 -5.700 1.00 18.79 132 THR A O 1
ATOM 656 N N . THR A 1 83 ? -18.769 -16.866 -7.569 1.00 16.73 133 THR A N 1
ATOM 657 C CA . THR A 1 83 ? -17.435 -17.206 -7.087 1.00 22.22 133 THR A CA 1
ATOM 658 C C . THR A 1 83 ? -16.358 -16.237 -7.573 1.00 23.96 133 THR A C 1
ATOM 659 O O . THR A 1 83 ? -15.166 -16.481 -7.349 1.00 20.14 133 THR A O 1
ATOM 663 N N . GLY A 1 84 ? -16.749 -15.132 -8.198 1.00 15.43 134 GLY A N 1
ATOM 664 C CA . GLY A 1 84 ? -15.815 -14.100 -8.628 1.00 15.20 134 GLY A CA 1
ATOM 665 C C . GLY A 1 84 ? -14.858 -13.652 -7.531 1.00 11.90 134 GLY A C 1
ATOM 666 O O . GLY A 1 84 ? -15.290 -13.336 -6.409 1.00 13.04 134 GLY A O 1
ATOM 667 N N . VAL A 1 85 ? -13.563 -13.650 -7.854 1.00 13.90 135 VAL A N 1
ATOM 668 C CA . VAL A 1 85 ? -12.481 -13.216 -6.965 1.00 12.06 135 VAL A CA 1
ATOM 669 C C . VAL A 1 85 ? -11.541 -12.321 -7.768 1.00 14.72 135 VAL A C 1
ATOM 670 O O . VAL A 1 85 ? -11.618 -12.239 -9.001 1.00 16.54 135 VAL A O 1
ATOM 674 N N . SER A 1 86 ? -10.610 -11.666 -7.063 1.00 13.30 136 SER A N 1
ATOM 675 C CA . SER A 1 86 ? -9.699 -10.719 -7.696 1.00 14.41 136 SER A CA 1
ATOM 676 C C . SER A 1 86 ? -8.308 -10.815 -7.093 1.00 15.64 136 SER A C 1
ATOM 677 O O . SER A 1 86 ? -8.163 -10.957 -5.873 1.00 14.91 136 SER A O 1
ATOM 680 N N . ALA A 1 87 ? -7.274 -10.694 -7.944 1.00 16.60 137 ALA A N 1
ATOM 681 C CA . ALA A 1 87 ? -5.911 -10.634 -7.417 1.00 16.08 137 ALA A CA 1
ATOM 682 C C . ALA A 1 87 ? -5.693 -9.417 -6.518 1.00 16.13 137 ALA A C 1
ATOM 683 O O . ALA A 1 87 ? -4.756 -9.418 -5.697 1.00 17.98 137 ALA A O 1
ATOM 685 N N . SER A 1 88 ? -6.526 -8.379 -6.658 1.00 14.95 138 SER A N 1
ATOM 686 C CA . SER A 1 88 ? -6.406 -7.202 -5.804 1.00 15.13 138 SER A CA 1
ATOM 687 C C . SER A 1 88 ? -6.745 -7.503 -4.349 1.00 14.25 138 SER A C 1
ATOM 688 O O . SER A 1 88 ? -6.320 -6.754 -3.462 1.00 15.54 138 SER A O 1
ATOM 691 N N . CYS A 1 89 ? -7.516 -8.564 -4.085 1.00 14.41 139 CYS A N 1
ATOM 692 C CA . CYS A 1 89 ? -7.875 -8.963 -2.725 1.00 14.39 139 CYS A CA 1
ATOM 693 C C . CYS A 1 89 ? -7.304 -10.347 -2.451 1.00 17.74 139 CYS A C 1
ATOM 694 O O . CYS A 1 89 ? -8.018 -11.238 -1.986 1.00 22.39 139 CYS A O 1
ATOM 697 N N . SER A 1 90 ? -6.029 -10.538 -2.747 1.00 19.35 140 SER A N 1
ATOM 698 C CA . SER A 1 90 ? -5.405 -11.845 -2.595 1.00 20.71 140 SER A CA 1
ATOM 699 C C . SER A 1 90 ? -5.215 -12.187 -1.123 1.00 21.51 140 SER A C 1
ATOM 700 O O . SER A 1 90 ? -4.999 -11.313 -0.285 1.00 26.45 140 SER A O 1
ATOM 703 N N . HIS A 1 91 ? -5.295 -13.481 -0.818 1.00 21.06 141 HIS A N 1
ATOM 704 C CA . HIS A 1 91 ? -5.037 -13.990 0.521 1.00 21.59 141 HIS A CA 1
ATOM 705 C C . HIS A 1 91 ? -4.205 -15.255 0.401 1.00 23.49 141 HIS A C 1
ATOM 706 O O . HIS A 1 91 ? -4.602 -16.198 -0.286 1.00 23.08 141 HIS A O 1
ATOM 713 N N . ASN A 1 92 ? -3.058 -15.267 1.078 1.00 25.81 142 ASN A N 1
ATOM 714 C CA . ASN A 1 92 ? -2.179 -16.437 1.093 1.00 36.65 142 ASN A CA 1
ATOM 715 C C . ASN A 1 92 ? -1.808 -16.871 -0.320 1.00 39.27 142 ASN A C 1
ATOM 716 O O . ASN A 1 92 ? -1.792 -18.060 -0.648 1.00 44.64 142 ASN A O 1
ATOM 721 N N . GLY A 1 93 ? -1.531 -15.888 -1.173 1.00 43.31 143 GLY A N 1
ATOM 722 C CA . GLY A 1 93 ? -1.096 -16.174 -2.526 1.00 44.34 143 GLY A CA 1
ATOM 723 C C . GLY A 1 93 ? -2.180 -16.668 -3.454 1.00 41.63 143 GLY A C 1
ATOM 724 O O . GLY A 1 93 ? -1.888 -17.411 -4.398 1.00 49.50 143 GLY A O 1
ATOM 725 N N . GLU A 1 94 ? -3.430 -16.286 -3.213 1.00 28.60 144 GLU A N 1
ATOM 726 C CA . GLU A 1 94 ? -4.515 -16.720 -4.077 1.00 30.16 144 GLU A CA 1
ATOM 727 C C . GLU A 1 94 ? -5.541 -15.602 -4.149 1.00 19.21 144 GLU A C 1
ATOM 728 O O . GLU A 1 94 ? -5.817 -14.949 -3.137 1.00 19.93 144 GLU A O 1
ATOM 734 N N . SER A 1 95 ? -6.093 -15.391 -5.346 1.00 18.78 145 SER A N 1
ATOM 735 C CA . SER A 1 95 ? -7.123 -14.372 -5.528 1.00 17.11 145 SER A CA 1
ATOM 736 C C . SER A 1 95 ? -8.313 -14.659 -4.618 1.00 18.68 145 SER A C 1
ATOM 737 O O . SER A 1 95 ? -8.695 -15.814 -4.409 1.00 18.87 145 SER A O 1
A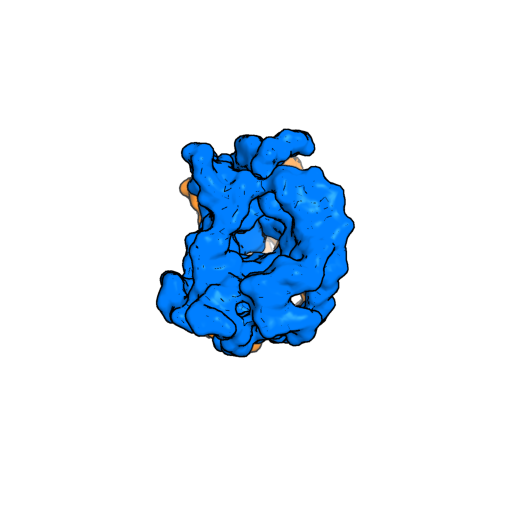TOM 740 N N . SER A 1 96 ? -8.890 -13.600 -4.059 1.00 13.21 146 SER A N 1
ATOM 741 C CA . SER A 1 96 ? -9.993 -13.753 -3.104 1.00 13.79 146 SER A CA 1
ATOM 742 C C . SER A 1 96 ? -10.924 -12.550 -3.236 1.00 14.58 146 SER A C 1
ATOM 743 O O . SER A 1 96 ? -10.910 -11.836 -4.242 1.00 12.10 146 SER A O 1
ATOM 746 N N . PHE A 1 97 ? -11.743 -12.319 -2.229 1.00 11.52 147 PHE A N 1
ATOM 747 C CA . PHE A 1 97 ? -12.735 -11.250 -2.316 1.00 11.09 147 PHE A CA 1
ATOM 748 C C . PHE A 1 97 ? -13.192 -10.935 -0.894 1.00 10.07 147 PHE A C 1
ATOM 749 O O . PHE A 1 97 ? -12.932 -11.695 0.051 1.00 12.16 147 PHE A O 1
ATOM 757 N N . TYR A 1 98 ? -13.913 -9.826 -0.754 1.00 10.21 148 TYR A N 1
ATOM 758 C CA . TYR A 1 98 ? -14.520 -9.467 0.521 1.00 9.87 148 TYR A CA 1
ATOM 759 C C . TYR A 1 98 ? -15.378 -10.604 1.065 1.00 13.14 148 TYR A C 1
ATOM 760 O O . TYR A 1 98 ? -16.076 -11.303 0.313 1.00 13.02 148 TYR A O 1
ATOM 769 N N . LYS A 1 99 ? -15.340 -10.772 2.388 1.00 11.64 149 LYS A N 1
ATOM 770 C CA . LYS A 1 99 ? -16.190 -11.763 3.020 1.00 11.08 149 LYS A CA 1
ATOM 771 C C . LYS A 1 99 ? -17.629 -11.304 3.127 1.00 10.75 149 LYS A C 1
ATOM 772 O O . LYS A 1 99 ? -18.512 -12.158 3.292 1.00 13.54 149 LYS A O 1
ATOM 778 N N . ASN A 1 100 ? -17.892 -9.996 3.077 1.00 9.19 150 ASN A N 1
ATOM 779 C CA . ASN A 1 100 ? -19.241 -9.510 3.372 1.00 10.38 150 ASN A CA 1
ATOM 780 C C . ASN A 1 100 ? -20.051 -9.108 2.153 1.00 9.13 150 ASN A C 1
ATOM 781 O O . ASN A 1 100 ? -21.214 -8.711 2.313 1.00 10.50 150 ASN A O 1
ATOM 786 N N . LEU A 1 101 ? -19.470 -9.225 0.952 1.00 10.07 151 LEU A N 1
ATOM 787 C CA . LEU A 1 101 ? -20.123 -8.954 -0.328 1.00 9.50 151 LEU A CA 1
ATOM 788 C C . LEU A 1 101 ? -19.924 -10.159 -1.234 1.00 10.39 151 LEU A C 1
ATOM 789 O O . LEU A 1 101 ? -19.028 -10.961 -1.031 1.00 11.73 151 LEU A O 1
ATOM 794 N N A LEU A 1 102 ? -20.734 -10.238 -2.287 0.58 10.17 152 LEU A N 1
ATOM 795 N N B LEU A 1 102 ? -20.780 -10.263 -2.252 0.42 7.78 152 LEU A N 1
ATOM 796 C CA A LEU A 1 102 ? -20.627 -11.341 -3.236 0.58 10.15 152 LEU A CA 1
ATOM 797 C CA B LEU A 1 102 ? -20.666 -11.304 -3.268 0.42 10.77 152 LEU A CA 1
ATOM 798 C C A LEU A 1 102 ? -20.722 -10.812 -4.662 0.58 9.36 152 LEU A C 1
ATOM 799 C C B LEU A 1 102 ? -20.629 -10.661 -4.651 0.42 9.48 152 LEU A C 1
ATOM 800 O O A LEU A 1 102 ? -21.716 -10.168 -5.011 0.58 9.54 152 LEU A O 1
ATOM 801 O O B LEU A 1 102 ? -21.443 -9.784 -4.963 0.42 8.77 152 LEU A O 1
ATOM 810 N N . TRP A 1 103 ? -19.703 -11.107 -5.489 1.00 9.19 153 TRP A N 1
ATOM 811 C CA . TRP A 1 103 ? -19.675 -10.652 -6.884 1.00 7.67 153 TRP A CA 1
ATOM 812 C C . TRP A 1 103 ? -20.597 -11.552 -7.709 1.00 9.94 153 TRP A C 1
ATOM 813 O O . TRP A 1 103 ? -20.338 -12.749 -7.841 1.00 11.40 153 TRP A O 1
ATOM 824 N N . LEU A 1 104 ? -21.690 -10.997 -8.225 1.00 8.85 154 LEU A N 1
ATOM 825 C CA . LEU A 1 104 ? -22.620 -11.752 -9.074 1.00 8.85 154 LEU A CA 1
ATOM 826 C C . LEU A 1 104 ? -22.300 -11.512 -10.543 1.00 8.14 154 LEU A C 1
ATOM 827 O O . LEU A 1 104 ? -22.230 -10.364 -10.996 1.00 9.82 154 LEU A O 1
ATOM 832 N N . THR A 1 105 ? -22.087 -12.594 -11.288 1.00 8.19 155 THR A N 1
ATOM 833 C CA . THR A 1 105 ? -21.794 -12.494 -12.726 1.00 7.61 155 THR A CA 1
ATOM 834 C C . THR A 1 105 ? -22.627 -13.530 -13.488 1.00 8.76 155 THR A C 1
ATOM 835 O O . THR A 1 105 ? -23.426 -14.279 -12.903 1.00 9.81 155 THR A O 1
ATOM 839 N N . GLY A 1 106 ? -22.456 -13.562 -14.822 1.00 9.13 156 GLY A N 1
ATOM 840 C CA . GLY A 1 106 ? -23.261 -14.455 -15.641 1.00 10.47 156 GLY A CA 1
ATOM 841 C C . GLY A 1 106 ? -23.023 -15.921 -15.319 1.00 9.39 156 GLY A C 1
ATOM 842 O O . GLY A 1 106 ? -21.952 -16.325 -14.854 1.00 11.29 156 GLY A O 1
ATOM 843 N N . LYS A 1 107 ? -24.026 -16.744 -15.620 1.00 9.94 157 LYS A N 1
ATOM 844 C CA . LYS A 1 107 ? -23.934 -18.189 -15.444 1.00 11.30 157 LYS A CA 1
ATOM 845 C C . LYS A 1 107 ? -24.575 -18.866 -16.653 1.00 12.17 157 LYS A C 1
ATOM 846 O O . LYS A 1 107 ? -25.685 -18.490 -17.050 1.00 11.88 157 LYS A O 1
ATOM 852 N N . ASN A 1 108 ? -23.874 -19.854 -17.218 1.00 13.89 158 ASN A N 1
ATOM 853 C CA . ASN A 1 108 ? -24.411 -20.663 -18.325 1.00 17.50 158 ASN A CA 1
ATOM 854 C C . ASN A 1 108 ? -24.701 -19.838 -19.574 1.00 15.45 158 ASN A C 1
ATOM 855 O O . ASN A 1 108 ? -25.603 -20.198 -20.342 1.00 17.38 158 ASN A O 1
ATOM 860 N N . GLY A 1 109 ? -23.982 -18.739 -19.770 1.00 11.99 159 GLY A N 1
ATOM 861 C CA . GLY A 1 109 ? -24.196 -17.847 -20.886 1.00 14.90 159 GLY A CA 1
ATOM 862 C C . GLY A 1 109 ? -25.218 -16.749 -20.682 1.00 13.29 159 GLY A C 1
ATOM 863 O O . GLY A 1 109 ? -25.495 -16.016 -21.649 1.00 18.10 159 GLY A O 1
ATOM 864 N N . LEU A 1 110 ? -25.780 -16.598 -19.461 1.00 11.01 160 LEU A N 1
ATOM 865 C CA . LEU A 1 110 ? -26.908 -15.709 -19.188 1.00 10.53 160 LEU A CA 1
ATOM 866 C C . LEU A 1 110 ? -26.630 -14.844 -17.964 1.00 11.59 160 LEU A C 1
ATOM 867 O O . LEU A 1 110 ? -26.001 -15.290 -17.008 1.00 12.14 160 LEU A O 1
ATOM 872 N N . TYR A 1 111 ? -27.155 -13.620 -17.960 1.00 9.38 161 TYR A N 1
ATOM 873 C CA . TYR A 1 111 ? -27.332 -12.873 -16.709 1.00 8.51 161 TYR A CA 1
ATOM 874 C C . TYR A 1 111 ? -28.816 -12.540 -16.560 1.00 8.32 161 TYR A C 1
ATOM 875 O O . TYR A 1 111 ? -29.318 -11.591 -17.201 1.00 9.65 161 TYR A O 1
ATOM 884 N N . PRO A 1 112 ? -29.561 -13.302 -15.762 1.00 8.52 162 PRO A N 1
ATOM 885 C CA . PRO A 1 112 ? -30.994 -13.027 -15.549 1.00 9.22 162 PRO A CA 1
ATOM 886 C C . PRO A 1 112 ? -31.228 -11.770 -14.723 1.00 8.52 162 PRO A C 1
ATOM 887 O O . PRO A 1 112 ? -30.444 -11.445 -13.826 1.00 8.57 162 PRO A O 1
ATOM 891 N N . ASN A 1 113 ? -32.347 -11.090 -14.990 1.00 8.64 163 ASN A N 1
ATOM 892 C CA . ASN A 1 113 ? -32.863 -10.121 -14.012 1.00 8.49 163 ASN A CA 1
ATOM 893 C C . ASN A 1 113 ? -32.906 -10.773 -12.635 1.00 8.58 163 ASN A C 1
ATOM 894 O O . ASN A 1 113 ? -33.300 -11.934 -12.501 1.00 10.08 163 ASN A O 1
ATOM 899 N N . LEU A 1 114 ? -32.534 -10.017 -11.598 1.00 8.11 164 LEU A N 1
ATOM 900 C CA . LEU A 1 114 ? -32.663 -10.506 -10.229 1.00 8.64 164 LEU A CA 1
ATOM 901 C C . LEU A 1 114 ? -33.506 -9.547 -9.404 1.00 10.18 164 LEU A C 1
ATOM 902 O O . LEU A 1 114 ? -33.526 -8.335 -9.650 1.00 10.17 164 LEU A O 1
ATOM 907 N N A SER A 1 115 ? -34.177 -10.092 -8.378 0.67 9.64 165 SER A N 1
ATOM 908 N N B SER A 1 115 ? -34.210 -10.118 -8.432 0.33 10.65 165 SER A N 1
ATOM 909 C CA A SER A 1 115 ? -35.037 -9.279 -7.509 0.67 12.84 165 SER A CA 1
ATOM 910 C CA B SER A 1 115 ? -34.997 -9.339 -7.490 0.33 13.28 165 SER A CA 1
ATOM 911 C C A SER A 1 115 ? -35.087 -9.965 -6.153 0.67 14.81 165 SER A C 1
ATOM 912 C C B SER A 1 115 ? -34.890 -10.071 -6.167 0.33 13.95 165 SER A C 1
ATOM 913 O O A SER A 1 115 ? -35.710 -11.025 -6.041 0.67 15.63 165 SER A O 1
ATOM 914 O O B SER A 1 115 ? -35.156 -11.274 -6.098 0.33 13.97 165 SER A O 1
ATOM 919 N N . LYS A 1 116 ? -34.445 -9.370 -5.136 1.00 11.25 166 LYS A N 1
ATOM 920 C CA . LYS A 1 116 ? -34.305 -10.007 -3.825 1.00 14.91 166 LYS A CA 1
ATOM 921 C C . LYS A 1 116 ? -34.610 -9.032 -2.704 1.00 12.63 166 LYS A C 1
ATOM 922 O O . LYS A 1 116 ? -34.130 -7.896 -2.710 1.00 12.40 166 LYS A O 1
ATOM 928 N N . SER A 1 117 ? -35.386 -9.492 -1.722 1.00 13.96 167 SER A N 1
ATOM 929 C CA . SER A 1 117 ? -35.793 -8.651 -0.602 1.00 14.58 167 SER A CA 1
ATOM 930 C C . SER A 1 117 ? -35.300 -9.200 0.737 1.00 15.18 167 SER A C 1
ATOM 931 O O . SER A 1 117 ? -35.235 -10.419 0.925 1.00 17.79 167 SER A O 1
ATOM 934 N N . TYR A 1 118 ? -34.941 -8.285 1.657 1.00 11.81 168 TYR A N 1
ATOM 935 C CA . TYR A 1 118 ? -34.649 -8.633 3.050 1.00 10.55 168 TYR A CA 1
ATOM 936 C C . TYR A 1 118 ? -35.534 -7.798 3.974 1.00 10.55 168 TYR A C 1
ATOM 937 O O . TYR A 1 118 ? -35.515 -6.568 3.907 1.00 10.73 168 TYR A O 1
ATOM 946 N N . ALA A 1 119 ? -36.298 -8.476 4.840 1.00 12.31 169 ALA A N 1
ATOM 947 C CA . ALA A 1 119 ? -37.118 -7.837 5.867 1.00 11.30 169 ALA A CA 1
ATOM 948 C C . ALA A 1 119 ? -36.376 -7.843 7.196 1.00 9.97 169 ALA A C 1
ATOM 949 O O . ALA A 1 119 ? -35.955 -8.908 7.674 1.00 12.85 169 ALA A O 1
ATOM 951 N N . ASN A 1 120 ? -36.230 -6.660 7.790 1.00 9.81 170 ASN A N 1
ATOM 952 C CA . ASN A 1 120 ? -35.583 -6.568 9.106 1.00 9.43 170 ASN A CA 1
ATOM 953 C C . ASN A 1 120 ? -36.574 -6.967 10.190 1.00 12.24 170 ASN A C 1
ATOM 954 O O . ASN A 1 120 ? -37.376 -6.141 10.639 1.00 12.76 170 ASN A O 1
ATOM 959 N N . ASN A 1 121 ? -36.510 -8.239 10.612 1.00 11.18 171 ASN A N 1
ATOM 960 C CA . ASN A 1 121 ? -37.366 -8.796 11.657 1.00 13.12 171 ASN A CA 1
ATOM 961 C C . ASN A 1 121 ? -36.678 -8.771 13.008 1.00 13.49 171 ASN A C 1
ATOM 962 O O . ASN A 1 121 ? -37.078 -9.525 13.925 1.00 14.68 171 ASN A O 1
ATOM 967 N N . LYS A 1 122 ? -35.653 -7.940 13.150 1.00 11.27 172 LYS A N 1
ATOM 968 C CA . LYS A 1 122 ? -35.003 -7.742 14.441 1.00 9.74 172 LYS A CA 1
ATOM 969 C C . LYS A 1 122 ? -35.537 -6.459 15.068 1.00 11.74 172 LYS A C 1
ATOM 970 O O . LYS A 1 122 ? -36.237 -5.664 14.440 1.00 14.00 172 LYS A O 1
ATOM 976 N N . GLU A 1 123 ? -35.199 -6.253 16.334 1.00 14.31 173 GLU A N 1
ATOM 977 C CA . GLU A 1 123 ? -35.584 -5.024 17.016 1.00 12.24 173 GLU A CA 1
ATOM 978 C C . GLU A 1 123 ? -34.473 -3.976 16.995 1.00 16.25 173 GLU A C 1
ATOM 979 O O . GLU A 1 123 ? -34.560 -2.958 17.690 1.00 18.33 173 GLU A O 1
ATOM 985 N N . LYS A 1 124 ? -33.444 -4.185 16.175 1.00 12.80 174 LYS A N 1
ATOM 986 C CA . LYS A 1 124 ? -32.331 -3.259 16.032 1.00 15.11 174 LYS A CA 1
ATOM 987 C C . LYS A 1 124 ? -32.208 -2.877 14.571 1.00 13.28 174 LYS A C 1
ATOM 988 O O . LYS A 1 124 ? -32.611 -3.649 13.696 1.00 12.23 174 LYS A O 1
ATOM 994 N N . GLU A 1 125 ? -31.666 -1.690 14.283 1.00 12.93 175 GLU A N 1
ATOM 995 C CA . GLU A 1 125 ? -31.471 -1.362 12.874 1.00 13.99 175 GLU A CA 1
ATOM 996 C C . GLU A 1 125 ? -30.370 -2.246 12.285 1.00 13.06 175 GLU A C 1
ATOM 997 O O . GLU A 1 125 ? -29.528 -2.806 13.003 1.00 12.27 175 GLU A O 1
ATOM 1003 N N . VAL A 1 126 ? -30.408 -2.389 10.959 1.00 11.88 176 VAL A N 1
ATOM 1004 C CA . VAL A 1 126 ? -29.459 -3.236 10.219 1.00 10.89 176 VAL A CA 1
ATOM 1005 C C . VAL A 1 126 ? -28.710 -2.393 9.193 1.00 9.70 176 VAL A C 1
ATOM 1006 O O . VAL A 1 126 ? -29.330 -1.727 8.345 1.00 11.65 176 VAL A O 1
ATOM 1010 N N . LEU A 1 127 ? -27.375 -2.427 9.275 1.00 8.51 177 LEU A N 1
ATOM 1011 C CA . LEU A 1 127 ? -26.502 -1.767 8.313 1.00 9.83 177 LEU A CA 1
ATOM 1012 C C . LEU A 1 127 ? -26.306 -2.721 7.132 1.00 7.83 177 LEU A C 1
ATOM 1013 O O . LEU A 1 127 ? -25.781 -3.834 7.304 1.00 9.64 177 LEU A O 1
ATOM 1018 N N . VAL A 1 128 ? -26.775 -2.306 5.949 1.00 7.34 178 VAL A N 1
ATOM 1019 C CA . VAL A 1 128 ? -26.634 -3.076 4.709 1.00 8.16 178 VAL A CA 1
ATOM 1020 C C . VAL A 1 128 ? -25.617 -2.376 3.810 1.00 8.29 178 VAL A C 1
ATOM 1021 O O . VAL A 1 128 ? -25.740 -1.176 3.553 1.00 8.65 178 VAL A O 1
ATOM 1025 N N . LEU A 1 129 ? -24.610 -3.122 3.328 1.00 7.96 179 LEU A N 1
ATOM 1026 C CA . LEU A 1 129 ? -23.616 -2.606 2.385 1.00 7.84 179 LEU A CA 1
ATOM 1027 C C . LEU A 1 129 ? -23.682 -3.377 1.061 1.00 8.35 179 LEU A C 1
ATOM 1028 O O . LEU A 1 129 ? -23.950 -4.578 1.044 1.00 9.75 179 LEU A O 1
ATOM 1033 N N . TRP A 1 130 ? -23.394 -2.674 -0.050 1.00 7.05 180 TRP A N 1
ATOM 1034 C CA . TRP A 1 130 ? -23.345 -3.297 -1.370 1.00 7.68 180 TRP A CA 1
ATOM 1035 C C . TRP A 1 130 ? -22.359 -2.521 -2.228 1.00 9.10 180 TRP A C 1
ATOM 1036 O O . TRP A 1 130 ? -21.851 -1.459 -1.844 1.00 10.13 180 TRP A O 1
ATOM 1047 N N . GLY A 1 131 ? -22.116 -3.043 -3.437 1.00 9.27 181 GLY A N 1
ATOM 1048 C CA . GLY A 1 131 ? -21.259 -2.355 -4.384 1.00 8.80 181 GLY A CA 1
ATOM 1049 C C . GLY A 1 131 ? -21.885 -2.294 -5.766 1.00 9.80 181 GLY A C 1
ATOM 1050 O O . GLY A 1 131 ? -22.795 -3.045 -6.105 1.00 9.42 181 GLY A O 1
ATOM 1051 N N . VAL A 1 132 ? -21.380 -1.346 -6.555 1.00 9.19 182 VAL A N 1
ATOM 1052 C CA . VAL A 1 132 ? -21.759 -1.223 -7.966 1.00 9.11 182 VAL A CA 1
ATOM 1053 C C . VAL A 1 132 ? -20.458 -1.193 -8.761 1.00 9.30 182 VAL A C 1
ATOM 1054 O O . VAL A 1 132 ? -19.604 -0.322 -8.538 1.00 10.11 182 VAL A O 1
ATOM 1058 N N . HIS A 1 133 ? -20.308 -2.145 -9.681 1.00 9.06 183 HIS A N 1
ATOM 1059 C CA . HIS A 1 133 ? -19.082 -2.304 -10.464 1.00 8.28 183 HIS A CA 1
ATOM 1060 C C . HIS A 1 133 ? -19.053 -1.400 -11.699 1.00 10.06 183 HIS A C 1
ATOM 1061 O O . HIS A 1 133 ? -20.042 -1.307 -12.445 1.00 10.70 183 HIS A O 1
ATOM 1068 N N . HIS A 1 134 ? -17.918 -0.724 -11.904 1.00 8.02 184 HIS A N 1
ATOM 1069 C CA . HIS A 1 134 ? -17.662 0.076 -13.106 1.00 10.22 184 HIS A CA 1
ATOM 1070 C C . HIS A 1 134 ? -16.486 -0.547 -13.825 1.00 10.67 184 HIS A C 1
ATOM 1071 O O . HIS A 1 134 ? -15.323 -0.253 -13.483 1.00 10.15 184 HIS A O 1
ATOM 1078 N N . PRO A 1 135 ? -16.718 -1.396 -14.823 1.00 10.17 185 PRO A N 1
ATOM 1079 C CA . PRO A 1 135 ? -15.611 -2.005 -15.558 1.00 9.42 185 PRO A CA 1
ATOM 1080 C C . PRO A 1 135 ? -14.829 -0.971 -16.353 1.00 10.20 185 PRO A C 1
ATOM 1081 O O . PRO A 1 135 ? -15.315 0.148 -16.598 1.00 10.61 185 PRO A O 1
ATOM 1085 N N . PRO A 1 136 ? -13.603 -1.306 -16.768 1.00 10.78 186 PRO A N 1
ATOM 1086 C CA . PRO A 1 136 ? -12.770 -0.339 -17.517 1.00 11.52 186 PRO A CA 1
ATOM 1087 C C . PRO A 1 136 ? -13.069 -0.256 -19.010 1.00 11.07 186 PRO A C 1
ATOM 1088 O O . PRO A 1 136 ? -12.590 0.694 -19.652 1.00 12.88 186 PRO A O 1
ATOM 1092 N N . ASN A 1 137 ? -13.814 -1.203 -19.593 1.00 11.48 187 ASN A N 1
ATOM 1093 C CA . ASN A 1 137 ? -14.057 -1.181 -21.033 1.00 9.79 187 ASN A CA 1
ATOM 1094 C C . ASN A 1 137 ? -15.305 -1.996 -21.341 1.00 13.64 187 ASN A C 1
ATOM 1095 O O . ASN A 1 137 ? -15.786 -2.786 -20.515 1.00 11.08 187 ASN A O 1
ATOM 1100 N N . ILE A 1 138 ? -15.779 -1.825 -22.588 1.00 11.77 188 ILE A N 1
ATOM 1101 C CA . ILE A 1 138 ? -16.981 -2.521 -23.079 1.00 11.36 188 ILE A CA 1
ATOM 1102 C C . ILE A 1 138 ? -16.826 -4.036 -23.029 1.00 9.82 188 ILE A C 1
ATOM 1103 O O . ILE A 1 138 ? -17.759 -4.765 -22.641 1.00 10.53 188 ILE A O 1
ATOM 1108 N N . GLY A 1 139 ? -15.661 -4.538 -23.432 1.00 10.74 189 GLY A N 1
ATOM 1109 C CA . GLY A 1 139 ? -15.462 -5.977 -23.447 1.00 12.67 189 GLY A CA 1
ATOM 1110 C C . GLY A 1 139 ? -15.667 -6.617 -22.082 1.00 11.13 189 GLY A C 1
ATOM 1111 O O . GLY A 1 139 ? -16.261 -7.699 -21.967 1.00 11.23 189 GLY A O 1
ATOM 1112 N N . ASP A 1 140 ? -15.156 -5.964 -21.015 1.00 10.10 190 ASP A N 1
ATOM 1113 C CA . ASP A 1 140 ? -15.289 -6.517 -19.661 1.00 10.82 190 ASP A CA 1
ATOM 1114 C C . ASP A 1 140 ? -16.734 -6.443 -19.185 1.00 10.15 190 ASP A C 1
ATOM 1115 O O . ASP A 1 140 ? -17.265 -7.407 -18.626 1.00 10.76 190 ASP A O 1
ATOM 1120 N N . GLN A 1 141 ? -17.393 -5.315 -19.451 1.00 9.18 191 GLN A N 1
ATOM 1121 C CA . GLN A 1 141 ? -18.806 -5.160 -19.116 1.00 8.50 191 GLN A CA 1
ATOM 1122 C C . GLN A 1 141 ? -19.656 -6.261 -19.760 1.00 10.63 191 GLN A C 1
ATOM 1123 O O . GLN A 1 141 ? -20.490 -6.895 -19.091 1.00 9.90 191 GLN A O 1
ATOM 1129 N N . ARG A 1 142 ? -19.459 -6.498 -21.066 1.00 10.66 192 ARG A N 1
ATOM 1130 C CA . ARG A 1 142 ? -20.248 -7.521 -21.748 1.00 11.28 192 ARG A CA 1
ATOM 1131 C C . ARG A 1 142 ? -19.890 -8.918 -21.253 1.00 9.67 192 ARG A C 1
ATOM 1132 O O . ARG A 1 142 ? -20.772 -9.788 -21.153 1.00 10.96 192 ARG A O 1
ATOM 1140 N N . ALA A 1 143 ? -18.594 -9.176 -20.997 1.00 10.83 193 ALA A N 1
ATOM 1141 C CA . ALA A 1 143 ? -18.190 -10.511 -20.556 1.00 10.43 193 ALA A CA 1
ATOM 1142 C C . ALA A 1 143 ? -18.842 -10.892 -19.233 1.00 11.23 193 ALA A C 1
ATOM 1143 O O . ALA A 1 143 ? -19.205 -12.059 -19.031 1.00 13.56 193 ALA A O 1
ATOM 1145 N N . LEU A 1 144 ? -18.923 -9.947 -18.285 1.00 10.77 194 LEU A N 1
ATOM 1146 C CA . LEU A 1 144 ? -19.414 -10.290 -16.954 1.00 11.35 194 LEU A CA 1
ATOM 1147 C C . LEU A 1 144 ? -20.935 -10.266 -16.900 1.00 10.99 194 LEU A C 1
ATOM 1148 O O . LEU A 1 144 ? -21.543 -11.059 -16.164 1.00 10.54 194 LEU A O 1
ATOM 1153 N N . TYR A 1 145 ? -21.563 -9.336 -17.629 1.00 9.75 195 TYR A N 1
ATOM 1154 C CA . TYR A 1 145 ? -22.974 -9.032 -17.377 1.00 9.57 195 TYR A CA 1
ATOM 1155 C C . TYR A 1 145 ? -23.855 -9.190 -18.607 1.00 7.57 195 TYR A C 1
ATOM 1156 O O . TYR A 1 145 ? -25.076 -9.091 -18.497 1.00 9.58 195 TYR A O 1
ATOM 1165 N N . HIS A 1 146 ? -23.269 -9.397 -19.789 1.00 9.39 196 HIS A N 1
ATOM 1166 C CA . HIS A 1 146 ? -24.006 -9.740 -21.007 1.00 10.31 196 HIS A CA 1
ATOM 1167 C C . HIS A 1 146 ? -24.925 -8.613 -21.467 1.00 9.95 196 HIS A C 1
ATOM 1168 O O . HIS A 1 146 ? -25.931 -8.844 -22.135 1.00 11.39 196 HIS A O 1
ATOM 1175 N N . THR A 1 147 ? -24.547 -7.376 -21.174 1.00 9.56 197 THR A N 1
ATOM 1176 C CA . THR A 1 147 ? -25.271 -6.193 -21.612 1.00 9.33 197 THR A CA 1
ATOM 1177 C C . THR A 1 147 ? -24.367 -4.987 -21.420 1.00 8.37 197 THR A C 1
ATOM 1178 O O . THR A 1 147 ? -23.457 -5.008 -20.590 1.00 9.80 197 THR A O 1
ATOM 1182 N N . GLU A 1 148 ? -24.644 -3.933 -22.190 1.00 9.34 198 GLU A N 1
ATOM 1183 C CA . GLU A 1 148 ? -24.109 -2.600 -21.925 1.00 10.95 198 GLU A CA 1
ATOM 1184 C C . GLU A 1 148 ? -25.159 -1.684 -21.316 1.00 10.73 198 GLU A C 1
ATOM 1185 O O . GLU A 1 148 ? -24.871 -0.505 -21.073 1.00 14.59 198 GLU A O 1
ATOM 1191 N N . ASN A 1 149 ? -26.380 -2.182 -21.096 1.00 9.06 199 ASN A N 1
ATOM 1192 C CA . ASN A 1 149 ? -27.504 -1.404 -20.558 1.00 9.55 199 ASN A CA 1
ATOM 1193 C C . ASN A 1 149 ? -27.934 -2.012 -19.224 1.00 10.19 199 ASN A C 1
ATOM 1194 O O . ASN A 1 149 ? -29.010 -2.599 -19.113 1.00 9.83 199 ASN A O 1
ATOM 1199 N N . ALA A 1 150 ? -27.064 -1.904 -18.222 1.00 10.40 200 ALA A N 1
ATOM 1200 C CA . ALA A 1 150 ? -27.315 -2.466 -16.901 1.00 10.47 200 ALA A CA 1
ATOM 1201 C C . ALA A 1 150 ? -27.779 -1.391 -15.932 1.00 11.05 200 ALA A C 1
ATOM 1202 O O . ALA A 1 150 ? -27.323 -0.239 -15.960 1.00 11.61 200 ALA A O 1
ATOM 1204 N N . TYR A 1 151 ? -28.719 -1.782 -15.083 1.00 8.57 201 TYR A N 1
ATOM 1205 C CA . TYR A 1 151 ? -29.299 -0.914 -14.059 1.00 10.60 201 TYR A CA 1
ATOM 1206 C C . TYR A 1 151 ? -29.321 -1.655 -12.719 1.00 8.94 201 TYR A C 1
ATOM 1207 O O . TYR A 1 151 ? -29.489 -2.889 -12.658 1.00 9.80 201 TYR A O 1
ATOM 1216 N N . VAL A 1 152 ? -29.148 -0.894 -11.614 1.00 8.95 202 VAL A N 1
ATOM 1217 C CA . VAL A 1 152 ? -29.271 -1.430 -10.256 1.00 9.16 202 VAL A CA 1
ATOM 1218 C C . VAL A 1 152 ? -30.235 -0.537 -9.486 1.00 9.93 202 VAL A C 1
ATOM 1219 O O . VAL A 1 152 ? -30.127 0.690 -9.550 1.00 12.25 202 VAL A O 1
ATOM 1223 N N . SER A 1 153 ? -31.191 -1.142 -8.789 1.00 8.07 203 SER A N 1
ATOM 1224 C CA . SER A 1 153 ? -32.192 -0.415 -8.002 1.00 9.68 203 SER A CA 1
ATOM 1225 C C . SER A 1 153 ? -32.150 -0.938 -6.570 1.00 9.05 203 SER A C 1
ATOM 1226 O O . SER A 1 153 ? -32.173 -2.146 -6.361 1.00 9.67 203 SER A O 1
ATOM 1229 N N . VAL A 1 154 ? -32.123 -0.023 -5.590 1.00 9.02 204 VAL A N 1
ATOM 1230 C CA . VAL A 1 154 ? -32.150 -0.397 -4.169 1.00 9.29 204 VAL A CA 1
ATOM 1231 C C . VAL A 1 154 ? -33.236 0.437 -3.508 1.00 12.51 204 VAL A C 1
ATOM 1232 O O . VAL A 1 154 ? -33.143 1.667 -3.516 1.00 14.05 204 VAL A O 1
ATOM 1236 N N . VAL A 1 155 ? -34.285 -0.211 -2.962 1.00 10.81 205 VAL A N 1
ATOM 1237 C CA . VAL A 1 155 ? -35.461 0.515 -2.460 1.00 12.21 205 VAL A CA 1
ATOM 1238 C C . VAL A 1 155 ? -35.837 0.001 -1.071 1.00 11.61 205 VAL A C 1
ATOM 1239 O O . VAL A 1 155 ? -35.992 -1.207 -0.875 1.00 13.53 205 VAL A O 1
ATOM 1243 N N . SER A 1 156 ? -36.049 0.928 -0.134 1.00 13.19 206 SER A N 1
ATOM 1244 C CA . SER A 1 156 ? -36.646 0.675 1.189 1.00 14.60 206 SER A CA 1
ATOM 1245 C C . SER A 1 156 ? -37.619 1.815 1.504 1.00 20.91 206 SER A C 1
ATOM 1246 O O . SER A 1 156 ? -38.012 2.581 0.621 1.00 23.79 206 SER A O 1
ATOM 1249 N N A SER A 1 157 ? -38.017 1.935 2.779 0.61 21.45 207 SER A N 1
ATOM 1250 N N B SER A 1 157 ? -38.017 1.938 2.772 0.39 21.50 207 SER A N 1
ATOM 1251 C CA A SER A 1 157 ? -39.030 2.930 3.136 0.61 21.38 207 SER A CA 1
ATOM 1252 C CA B SER A 1 157 ? -39.043 2.924 3.105 0.39 21.62 207 SER A CA 1
ATOM 1253 C C A SER A 1 157 ? -38.476 4.347 3.092 0.61 21.21 207 SER A C 1
ATOM 1254 C C B SER A 1 157 ? -38.503 4.351 3.168 0.39 21.09 207 SER A C 1
ATOM 1255 O O A SER A 1 157 ? -39.193 5.289 2.722 0.61 26.29 207 SER A O 1
ATOM 1256 O O B SER A 1 157 ? -39.255 5.300 2.908 0.39 23.98 207 SER A O 1
ATOM 1261 N N . HIS A 1 158 ? -37.224 4.530 3.494 1.00 17.26 208 HIS A N 1
ATOM 1262 C CA . HIS A 1 158 ? -36.614 5.847 3.586 1.00 20.42 208 HIS A CA 1
ATOM 1263 C C . HIS A 1 158 ? -35.410 5.981 2.681 1.00 18.81 208 HIS A C 1
ATOM 1264 O O . HIS A 1 158 ? -34.694 6.988 2.767 1.00 28.41 208 HIS A O 1
ATOM 1271 N N . TYR A 1 159 ? -35.178 5.007 1.798 1.00 19.83 209 TYR A N 1
ATOM 1272 C CA . TYR A 1 159 ? -34.040 5.048 0.890 1.00 21.58 209 TYR A CA 1
ATOM 1273 C C . TYR A 1 159 ? -34.472 4.501 -0.461 1.00 16.37 209 TYR A C 1
ATOM 1274 O O . TYR A 1 159 ? -35.127 3.456 -0.532 1.00 20.08 209 TYR A O 1
ATOM 1283 N N A SER A 1 160 ? -34.169 5.243 -1.525 0.63 10.57 210 SER A N 1
ATOM 1284 N N B SER A 1 160 ? -34.101 5.181 -1.539 0.37 13.44 210 SER A N 1
ATOM 1285 C CA A SER A 1 160 ? -34.343 4.730 -2.878 0.63 12.65 210 SER A CA 1
ATOM 1286 C CA B SER A 1 160 ? -34.333 4.593 -2.857 0.37 12.45 210 SER A CA 1
ATOM 1287 C C A SER A 1 160 ? -33.188 5.259 -3.709 0.63 12.27 210 SER A C 1
ATOM 1288 C C B SER A 1 160 ? -33.366 5.219 -3.843 0.37 12.62 210 SER A C 1
ATOM 1289 O O A SER A 1 160 ? -32.840 6.435 -3.602 0.63 12.70 210 SER A O 1
ATOM 1290 O O B SER A 1 160 ? -33.359 6.440 -4.004 0.37 12.87 210 SER A O 1
ATOM 1295 N N . ARG A 1 161 ? -32.551 4.389 -4.498 1.00 11.52 211 ARG A N 1
ATOM 1296 C CA . ARG A 1 161 ? -31.565 4.884 -5.448 1.00 13.88 211 ARG A CA 1
ATOM 1297 C C . ARG A 1 161 ? -31.511 3.951 -6.652 1.00 12.89 211 ARG A C 1
ATOM 1298 O O . ARG A 1 161 ? -31.475 2.719 -6.495 1.00 12.16 211 ARG A O 1
ATOM 1306 N N . LYS A 1 162 ? -31.544 4.550 -7.842 1.00 11.25 212 LYS A N 1
ATOM 1307 C CA . LYS A 1 162 ? -31.331 3.847 -9.101 1.00 11.67 212 LYS A CA 1
ATOM 1308 C C . LYS A 1 162 ? -29.943 4.204 -9.603 1.00 11.94 212 LYS A C 1
ATOM 1309 O O . LYS A 1 162 ? -29.629 5.391 -9.753 1.00 14.00 212 LYS A O 1
ATOM 1315 N N . PHE A 1 163 ? -29.121 3.196 -9.839 1.00 11.33 213 PHE A N 1
ATOM 1316 C CA . PHE A 1 163 ? -27.782 3.358 -10.396 1.00 15.14 213 PHE A CA 1
ATOM 1317 C C . PHE A 1 163 ? -27.760 2.935 -11.875 1.00 14.10 213 PHE A C 1
ATOM 1318 O O . PHE A 1 163 ? -28.409 1.965 -12.274 1.00 16.08 213 PHE A O 1
ATOM 1326 N N . THR A 1 164 ? -27.055 3.706 -12.715 1.00 20.04 214 THR A N 1
ATOM 1327 C CA . THR A 1 164 ? -26.899 3.411 -14.140 1.00 22.06 214 THR A CA 1
ATOM 1328 C C . THR A 1 164 ? -25.401 3.404 -14.407 1.00 20.37 214 THR A C 1
ATOM 1329 O O . THR A 1 164 ? -24.869 4.364 -15.004 1.00 19.85 214 THR A O 1
ATOM 1333 N N . PRO A 1 165 ? -24.694 2.345 -13.994 1.00 18.41 215 PRO A N 1
ATOM 1334 C CA . PRO A 1 165 ? -23.231 2.389 -13.962 1.00 17.25 215 PRO A CA 1
ATOM 1335 C C . PRO A 1 165 ? -22.606 2.480 -15.345 1.00 20.83 215 PRO A C 1
ATOM 1336 O O . PRO A 1 165 ? -22.972 1.747 -16.269 1.00 19.79 215 PRO A O 1
ATOM 1340 N N . GLU A 1 166 ? -21.601 3.336 -15.437 1.00 16.47 216 GLU A N 1
ATOM 1341 C CA . GLU A 1 166 ? -20.877 3.633 -16.652 1.00 16.43 216 GLU A CA 1
ATOM 1342 C C . GLU A 1 166 ? -19.472 3.041 -16.602 1.00 15.84 216 GLU A C 1
ATOM 1343 O O . GLU A 1 166 ? -18.860 2.913 -15.540 1.00 16.68 216 GLU A O 1
ATOM 1349 N N . ILE A 1 167 ? -18.980 2.664 -17.780 1.00 14.64 217 ILE A N 1
ATOM 1350 C CA . ILE A 1 167 ? -17.599 2.207 -17.928 1.00 13.09 217 ILE A CA 1
ATOM 1351 C C . ILE A 1 167 ? -16.649 3.390 -17.748 1.00 14.14 217 ILE A C 1
ATOM 1352 O O . ILE A 1 167 ? -16.961 4.524 -18.127 1.00 16.34 217 ILE A O 1
ATOM 1357 N N . ALA A 1 168 ? -15.471 3.131 -17.164 1.00 12.43 218 ALA A N 1
ATOM 1358 C CA . ALA A 1 168 ? -14.405 4.130 -17.081 1.00 15.60 218 ALA A CA 1
ATOM 1359 C C . ALA A 1 168 ? -13.070 3.428 -16.860 1.00 14.40 218 ALA A C 1
ATOM 1360 O O . ALA A 1 168 ? -12.945 2.629 -15.930 1.00 14.04 218 ALA A O 1
ATOM 1362 N N . LYS A 1 169 ? -12.094 3.702 -17.716 1.00 16.06 219 LYS A N 1
ATOM 1363 C CA . LYS A 1 169 ? -10.750 3.135 -17.600 1.00 13.20 219 LYS A CA 1
ATOM 1364 C C . LYS A 1 169 ? -9.952 4.027 -16.654 1.00 18.49 219 LYS A C 1
ATOM 1365 O O . LYS A 1 169 ? -9.683 5.192 -16.972 1.00 22.05 219 LYS A O 1
ATOM 1371 N N . ARG A 1 170 ? -9.580 3.494 -15.493 1.00 17.66 220 ARG A N 1
ATOM 1372 C CA . ARG A 1 170 ? -8.906 4.230 -14.429 1.00 16.94 220 ARG A CA 1
ATOM 1373 C C . ARG A 1 170 ? -7.460 3.752 -14.303 1.00 16.93 220 ARG A C 1
ATOM 1374 O O . ARG A 1 170 ? -7.086 2.705 -14.851 1.00 16.21 220 ARG A O 1
ATOM 1382 N N . PRO A 1 171 ? -6.611 4.503 -13.589 1.00 21.71 221 PRO A N 1
ATOM 1383 C CA . PRO A 1 171 ? -5.217 4.065 -13.408 1.00 22.12 221 PRO A CA 1
ATOM 1384 C C . PRO A 1 171 ? -5.184 2.705 -12.728 1.00 18.04 221 PRO A C 1
ATOM 1385 O O . PRO A 1 171 ? -6.006 2.410 -11.858 1.00 17.66 221 PRO A O 1
ATOM 1389 N N . LYS A 1 172 ? -4.228 1.879 -13.126 1.00 17.30 222 LYS A N 1
ATOM 1390 C CA . LYS A 1 172 ? -4.116 0.526 -12.591 1.00 21.13 222 LYS A CA 1
ATOM 1391 C C . LYS A 1 172 ? -3.685 0.605 -11.126 1.00 18.59 222 LYS A C 1
ATOM 1392 O O . LYS A 1 172 ? -2.610 1.129 -10.824 1.00 19.97 222 LYS A O 1
ATOM 1398 N N . VAL A 1 173 ? -4.534 0.098 -10.227 1.00 17.01 223 VAL A N 1
ATOM 1399 C CA . VAL A 1 173 ? -4.315 0.076 -8.781 1.00 14.69 223 VAL A CA 1
ATOM 1400 C C . VAL A 1 173 ? -4.562 -1.360 -8.339 1.00 17.64 223 VAL A C 1
ATOM 1401 O O . VAL A 1 173 ? -5.653 -1.899 -8.554 1.00 15.71 223 VAL A O 1
ATOM 1405 N N . ARG A 1 174 ? -3.534 -1.992 -7.763 1.00 19.04 224 ARG A N 1
ATOM 1406 C CA . ARG A 1 174 ? -3.603 -3.404 -7.383 1.00 18.20 224 ARG A CA 1
ATOM 1407 C C . ARG A 1 174 ? -4.087 -4.258 -8.550 1.00 18.18 224 ARG A C 1
ATOM 1408 O O . ARG A 1 174 ? -4.931 -5.149 -8.406 1.00 17.04 224 ARG A O 1
ATOM 1416 N N . ASP A 1 175 ? -3.555 -3.949 -9.736 1.00 17.52 225 ASP A N 1
ATOM 1417 C CA . ASP A 1 175 ? -3.802 -4.628 -11.014 1.00 22.91 225 ASP A CA 1
ATOM 1418 C C . ASP A 1 175 ? -5.148 -4.291 -11.657 1.00 18.03 225 ASP A C 1
ATOM 1419 O O . ASP A 1 175 ? -5.467 -4.857 -12.712 1.00 20.54 225 ASP A O 1
ATOM 1424 N N . GLN A 1 176 ? -5.945 -3.393 -11.081 1.00 15.22 226 GLN A N 1
ATOM 1425 C CA . GLN A 1 176 ? -7.294 -3.130 -11.564 1.00 13.04 226 GLN A CA 1
ATOM 1426 C C . GLN A 1 176 ? -7.385 -1.761 -12.224 1.00 12.90 226 GLN A C 1
ATOM 1427 O O . GLN A 1 176 ? -7.030 -0.740 -11.622 1.00 14.44 226 GLN A O 1
ATOM 1433 N N . GLU A 1 177 ? -7.937 -1.750 -13.440 1.00 13.68 227 GLU A N 1
ATOM 1434 C CA . GLU A 1 177 ? -8.303 -0.512 -14.108 1.00 13.35 227 GLU A CA 1
ATOM 1435 C C . GLU A 1 177 ? -9.779 -0.178 -13.972 1.00 13.41 227 GLU A C 1
ATOM 1436 O O . GLU A 1 177 ? -10.150 0.965 -14.262 1.00 14.98 227 GLU A O 1
ATOM 1442 N N . GLY A 1 178 ? -10.618 -1.122 -13.513 1.00 12.00 228 GLY A N 1
ATOM 1443 C CA . GLY A 1 178 ? -11.968 -0.814 -13.094 1.00 14.13 228 GLY A CA 1
ATOM 1444 C C . GLY A 1 178 ? -12.046 -0.491 -11.610 1.00 10.90 228 GLY A C 1
ATOM 1445 O O . GLY A 1 178 ? -11.030 -0.404 -10.910 1.00 12.46 228 GLY A O 1
ATOM 1446 N N . ARG A 1 179 ? -13.279 -0.308 -11.138 1.00 10.33 229 ARG A N 1
ATOM 1447 C CA . ARG A 1 179 ? -13.513 0.137 -9.758 1.00 10.58 229 ARG A CA 1
ATOM 1448 C C . ARG A 1 179 ? -14.843 -0.427 -9.284 1.00 10.91 229 ARG A C 1
ATOM 1449 O O . ARG A 1 179 ? -15.750 -0.646 -10.081 1.00 10.52 229 ARG A O 1
ATOM 1457 N N . ILE A 1 180 ? -14.969 -0.655 -7.978 1.00 10.11 230 ILE A N 1
ATOM 1458 C CA . ILE A 1 180 ? -16.260 -0.938 -7.362 1.00 11.16 230 ILE A CA 1
ATOM 1459 C C . ILE A 1 180 ? -16.577 0.236 -6.446 1.00 10.29 230 ILE A C 1
ATOM 1460 O O . ILE A 1 180 ? -15.760 0.580 -5.579 1.00 13.17 230 ILE A O 1
ATOM 1465 N N . ASN A 1 181 ? -17.737 0.860 -6.626 1.00 9.01 231 ASN A N 1
ATOM 1466 C CA . ASN A 1 181 ? -18.163 1.910 -5.707 1.00 10.73 231 ASN A CA 1
ATOM 1467 C C . ASN A 1 181 ? -18.983 1.269 -4.587 1.00 12.71 231 ASN A C 1
ATOM 1468 O O . ASN A 1 181 ? -19.830 0.407 -4.841 1.00 10.90 231 ASN A O 1
ATOM 1473 N N . TYR A 1 182 ? -18.728 1.684 -3.343 1.00 8.18 232 TYR A N 1
ATOM 1474 C CA . TYR A 1 182 ? -19.339 1.068 -2.167 1.00 10.66 232 TYR A CA 1
ATOM 1475 C C . TYR A 1 182 ? -20.417 1.977 -1.595 1.00 9.34 232 TYR A C 1
ATOM 1476 O O . TYR A 1 182 ? -20.247 3.198 -1.532 1.00 10.60 232 TYR A O 1
ATOM 1485 N N . TYR A 1 183 ? -21.520 1.365 -1.160 1.00 9.64 233 TYR A N 1
ATOM 1486 C CA . TYR A 1 183 ? -22.709 2.083 -0.690 1.00 9.38 233 TYR A CA 1
ATOM 1487 C C . TYR A 1 183 ? -23.252 1.395 0.558 1.00 9.82 233 TYR A C 1
ATOM 1488 O O . TYR A 1 183 ? -23.017 0.201 0.805 1.00 10.20 233 TYR A O 1
ATOM 1497 N N . TRP A 1 184 ? -24.036 2.146 1.343 1.00 10.89 234 TRP A N 1
ATOM 1498 C CA . TRP A 1 184 ? -24.625 1.567 2.547 1.00 11.14 234 TRP A CA 1
ATOM 1499 C C . TRP A 1 184 ? -25.876 2.336 2.940 1.00 11.20 234 TRP A C 1
ATOM 1500 O O . TRP A 1 184 ? -26.052 3.500 2.566 1.00 11.22 234 TRP A O 1
ATOM 1511 N N . THR A 1 185 ? -26.735 1.672 3.724 1.00 9.40 235 THR A N 1
ATOM 1512 C CA . THR A 1 185 ? -27.886 2.333 4.332 1.00 10.81 235 THR A CA 1
ATOM 1513 C C . THR A 1 185 ? -28.284 1.591 5.607 1.00 10.84 235 THR A C 1
ATOM 1514 O O . THR A 1 185 ? -27.922 0.437 5.809 1.00 9.62 235 THR A O 1
ATOM 1518 N N . LEU A 1 186 ? -29.036 2.284 6.468 1.00 10.69 236 LEU A N 1
ATOM 1519 C CA . LEU A 1 186 ? -29.525 1.746 7.733 1.00 10.26 236 LEU A CA 1
ATOM 1520 C C . LEU A 1 186 ? -30.998 1.432 7.591 1.00 9.06 236 LEU A C 1
ATOM 1521 O O . LEU A 1 186 ? -31.805 2.323 7.302 1.00 12.44 236 LEU A O 1
ATOM 1526 N N . LEU A 1 187 ? -31.339 0.165 7.788 1.00 11.20 237 LEU A N 1
ATOM 1527 C CA . LEU A 1 187 ? -32.698 -0.349 7.616 1.00 11.74 237 LEU A CA 1
ATOM 1528 C C . LEU A 1 187 ? -33.378 -0.455 8.982 1.00 13.59 237 LEU A C 1
ATOM 1529 O O . LEU A 1 187 ? -32.955 -1.226 9.850 1.00 14.51 237 LEU A O 1
ATOM 1534 N N . GLU A 1 188 ? -34.451 0.302 9.160 1.00 15.00 238 GLU A N 1
ATOM 1535 C CA . GLU A 1 188 ? -35.127 0.350 10.445 1.00 13.62 238 GLU A CA 1
ATOM 1536 C C . GLU A 1 188 ? -35.824 -0.986 10.756 1.00 14.13 238 GLU A C 1
ATOM 1537 O O . GLU A 1 188 ? -36.202 -1.717 9.838 1.00 12.59 238 GLU A O 1
ATOM 1543 N N . PRO A 1 189 ? -35.954 -1.358 12.034 1.00 13.76 239 PRO A N 1
ATOM 1544 C CA . PRO A 1 189 ? -36.719 -2.584 12.383 1.00 11.42 239 PRO A CA 1
ATOM 1545 C C . PRO A 1 189 ? -38.091 -2.580 11.733 1.00 11.67 239 PRO A C 1
ATOM 1546 O O . PRO A 1 189 ? -38.812 -1.576 11.783 1.00 13.17 239 PRO A O 1
ATOM 1550 N N . GLY A 1 190 ? -38.442 -3.704 11.085 1.00 10.37 240 GLY A N 1
ATOM 1551 C CA . GLY A 1 190 ? -39.718 -3.816 10.403 1.00 11.69 240 GLY A CA 1
ATOM 1552 C C . GLY A 1 190 ? -39.719 -3.392 8.940 1.00 14.48 240 GLY A C 1
ATOM 1553 O O . GLY A 1 190 ? -40.706 -3.681 8.239 1.00 16.28 240 GLY A O 1
ATOM 1554 N N . ASP A 1 191 ? -38.679 -2.704 8.468 1.00 13.78 241 ASP A N 1
ATOM 1555 C CA . ASP A 1 191 ? -38.637 -2.273 7.069 1.00 12.66 241 ASP A CA 1
ATOM 1556 C C . ASP A 1 191 ? -37.983 -3.354 6.204 1.00 11.03 241 ASP A C 1
ATOM 1557 O O . ASP A 1 191 ? -37.340 -4.282 6.697 1.00 11.59 241 ASP A O 1
ATOM 1562 N N . THR A 1 192 ? -38.229 -3.248 4.893 1.00 12.18 242 THR A N 1
ATOM 1563 C CA . THR A 1 192 ? -37.775 -4.228 3.904 1.00 12.48 242 THR A CA 1
ATOM 1564 C C . THR A 1 192 ? -36.979 -3.498 2.832 1.00 11.50 242 THR A C 1
ATOM 1565 O O . THR A 1 192 ? -37.406 -2.445 2.344 1.00 14.68 242 THR A O 1
ATOM 1569 N N . ILE A 1 193 ? -35.808 -4.040 2.489 1.00 9.19 243 ILE A N 1
ATOM 1570 C CA . ILE A 1 193 ? -34.965 -3.514 1.406 1.00 10.29 243 ILE A CA 1
ATOM 1571 C C . ILE A 1 193 ? -35.052 -4.451 0.204 1.00 10.12 243 ILE A C 1
ATOM 1572 O O . ILE A 1 193 ? -35.011 -5.679 0.358 1.00 10.27 243 ILE A O 1
ATOM 1577 N N . ILE A 1 194 ? -35.183 -3.866 -1.000 1.00 10.32 244 ILE A N 1
ATOM 1578 C CA . ILE A 1 194 ? -35.363 -4.622 -2.252 1.00 9.15 244 ILE A CA 1
ATOM 1579 C C . ILE A 1 194 ? -34.240 -4.255 -3.219 1.00 8.92 244 ILE A C 1
ATOM 1580 O O . ILE A 1 194 ? -34.072 -3.078 -3.561 1.00 8.96 244 ILE A O 1
ATOM 1585 N N . PHE A 1 195 ? -33.484 -5.265 -3.671 1.00 9.00 245 PHE A N 1
ATOM 1586 C CA . PHE A 1 195 ? -32.483 -5.110 -4.730 1.00 8.67 245 PHE A CA 1
ATOM 1587 C C . PHE A 1 195 ? -33.030 -5.682 -6.026 1.00 9.64 245 PHE A C 1
ATOM 1588 O O . PHE A 1 195 ? -33.504 -6.823 -6.066 1.00 10.18 245 PHE A O 1
ATOM 1596 N N . GLU A 1 196 ? -32.951 -4.887 -7.095 1.00 7.79 246 GLU A N 1
ATOM 1597 C CA . GLU A 1 196 ? -33.270 -5.385 -8.432 1.00 7.60 246 GLU A CA 1
ATOM 1598 C C . GLU A 1 196 ? -32.164 -4.970 -9.387 1.00 8.19 246 GLU A C 1
ATOM 1599 O O . GLU A 1 196 ? -31.702 -3.825 -9.351 1.00 10.43 246 GLU A O 1
ATOM 1605 N N . ALA A 1 197 ? -31.705 -5.887 -10.244 1.00 7.73 247 ALA A N 1
ATOM 1606 C CA . ALA A 1 197 ? -30.587 -5.518 -11.116 1.00 7.33 247 ALA A CA 1
ATOM 1607 C C . ALA A 1 197 ? -30.549 -6.416 -12.346 1.00 7.90 247 ALA A C 1
ATOM 1608 O O . ALA A 1 197 ? -31.001 -7.561 -12.315 1.00 8.67 247 ALA A O 1
ATOM 1610 N N . ASN A 1 198 ? -29.901 -5.901 -13.412 1.00 7.66 248 ASN A N 1
ATOM 1611 C CA . ASN A 1 198 ? -29.573 -6.724 -14.587 1.00 7.63 248 ASN A CA 1
ATOM 16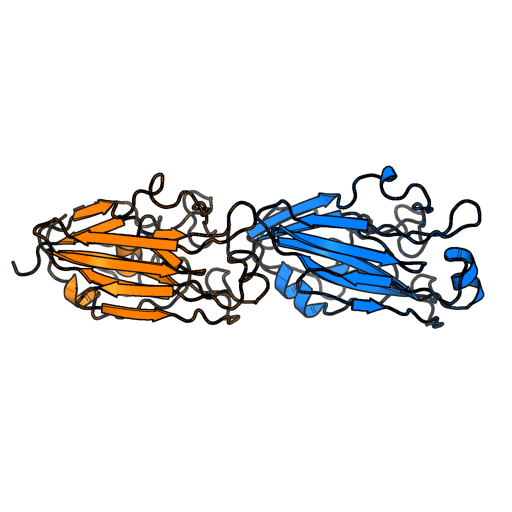12 C C . ASN A 1 198 ? -28.086 -6.598 -14.924 1.00 8.58 248 ASN A C 1
ATOM 1613 O O . ASN A 1 198 ? -27.688 -6.779 -16.085 1.00 9.06 248 ASN A O 1
ATOM 1618 N N . GLY A 1 199 ? -27.258 -6.319 -13.917 1.00 7.77 249 GLY A N 1
ATOM 1619 C CA . GLY A 1 199 ? -25.813 -6.383 -14.004 1.00 8.28 249 GLY A CA 1
ATOM 1620 C C . GLY A 1 199 ? -25.193 -5.480 -12.961 1.00 8.39 249 GLY A C 1
ATOM 1621 O O . GLY A 1 199 ? -25.854 -4.645 -12.348 1.00 9.30 249 GLY A O 1
ATOM 1622 N N . ASN A 1 200 ? -23.892 -5.675 -12.757 1.00 8.04 250 ASN A N 1
ATOM 1623 C CA . ASN A 1 200 ? -23.030 -4.705 -12.060 1.00 7.63 250 ASN A CA 1
ATOM 1624 C C . ASN A 1 200 ? -23.241 -4.629 -10.553 1.00 9.25 250 ASN A C 1
ATOM 1625 O O . ASN A 1 200 ? -22.680 -3.727 -9.907 1.00 9.97 250 ASN A O 1
ATOM 1630 N N . LEU A 1 201 ? -24.042 -5.509 -9.970 1.00 7.89 251 LEU A N 1
ATOM 1631 C CA . LEU A 1 201 ? -24.297 -5.471 -8.536 1.00 7.46 251 LEU A CA 1
ATOM 1632 C C . LEU A 1 201 ? -23.319 -6.383 -7.815 1.00 8.25 251 LEU A C 1
ATOM 1633 O O . LEU A 1 201 ? -23.216 -7.577 -8.106 1.00 7.94 251 LEU A O 1
ATOM 1638 N N . ILE A 1 202 ? -22.638 -5.814 -6.811 1.00 8.31 252 ILE A N 1
ATOM 1639 C CA . ILE A 1 202 ? -21.867 -6.586 -5.841 1.00 7.87 252 ILE A CA 1
ATOM 1640 C C . ILE A 1 202 ? -22.805 -6.703 -4.634 1.00 7.94 252 ILE A C 1
ATOM 1641 O O . ILE A 1 202 ? -23.010 -5.731 -3.888 1.00 8.64 252 ILE A O 1
ATOM 1646 N N . ALA A 1 203 ? -23.432 -7.869 -4.477 1.00 8.25 253 ALA A N 1
ATOM 1647 C CA . AL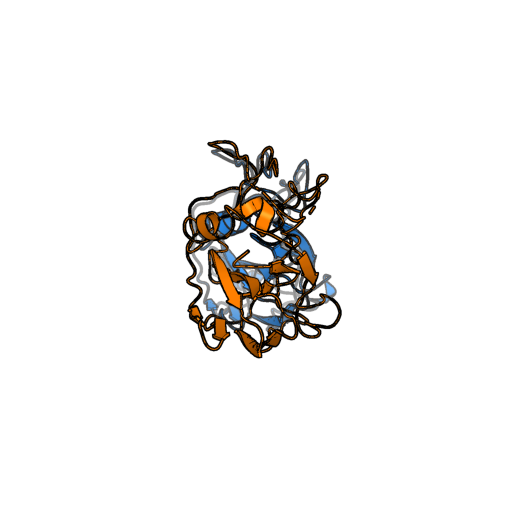A A 1 203 ? -24.561 -8.018 -3.566 1.00 7.92 253 ALA A CA 1
ATOM 1648 C C . ALA A 1 203 ? -24.114 -8.109 -2.102 1.00 9.89 253 ALA A C 1
ATOM 1649 O O . ALA A 1 203 ? -23.016 -8.597 -1.801 1.00 10.64 253 ALA A O 1
ATOM 1651 N N . PRO A 1 204 ? -24.982 -7.684 -1.182 1.00 8.23 254 PRO A N 1
ATOM 1652 C CA . PRO A 1 204 ? -24.740 -7.966 0.249 1.00 8.93 254 PRO A CA 1
ATOM 1653 C C . PRO A 1 204 ? -24.620 -9.457 0.472 1.00 9.70 254 PRO A C 1
ATOM 1654 O O . PRO A 1 204 ? -25.369 -10.244 -0.116 1.00 9.78 254 PRO A O 1
ATOM 1658 N N . ARG A 1 205 ? -23.678 -9.856 1.345 1.00 8.45 255 ARG A N 1
ATOM 1659 C CA . ARG A 1 205 ? -23.567 -11.220 1.841 1.00 8.60 255 ARG A CA 1
ATOM 1660 C C . ARG A 1 205 ? -23.710 -11.268 3.352 1.00 10.23 255 ARG A C 1
ATOM 1661 O O . ARG A 1 205 ? -24.478 -12.091 3.860 1.00 10.31 255 ARG A O 1
ATOM 1669 N N . TYR A 1 206 ? -23.007 -10.383 4.076 1.00 9.41 256 TYR A N 1
ATOM 1670 C CA . TYR A 1 206 ? -23.237 -10.206 5.504 1.00 9.38 256 TYR A CA 1
ATOM 1671 C C . TYR A 1 206 ? -23.614 -8.762 5.758 1.00 10.94 256 TYR A C 1
ATOM 1672 O O . TYR A 1 206 ? -23.102 -7.840 5.098 1.00 10.91 256 TYR A O 1
ATOM 1681 N N . ALA A 1 207 ? -24.517 -8.568 6.716 1.00 10.52 257 ALA A N 1
ATOM 1682 C CA . ALA A 1 207 ? -24.991 -7.260 7.166 1.00 8.31 257 ALA A CA 1
ATOM 1683 C C . ALA A 1 207 ? -24.793 -7.208 8.689 1.00 8.04 257 ALA A C 1
ATOM 1684 O O . ALA A 1 207 ? -24.324 -8.180 9.297 1.00 10.20 257 ALA A O 1
ATOM 1686 N N . PHE A 1 208 ? -25.152 -6.080 9.316 1.00 9.14 258 PHE A N 1
ATOM 1687 C CA . PHE A 1 208 ? -24.807 -5.905 10.732 1.00 8.33 258 PHE A CA 1
ATOM 1688 C C . PHE A 1 208 ? -25.993 -5.327 11.490 1.00 9.26 258 PHE A C 1
ATOM 1689 O O . PHE A 1 208 ? -26.467 -4.231 11.184 1.00 11.91 258 PHE A O 1
ATOM 1697 N N . ALA A 1 209 ? -26.449 -6.053 12.506 1.00 9.38 259 ALA A N 1
ATOM 1698 C CA . ALA A 1 209 ? -27.474 -5.525 13.409 1.00 12.06 259 ALA A CA 1
ATOM 1699 C C . ALA A 1 209 ? -26.772 -4.726 14.498 1.00 12.10 259 ALA A C 1
ATOM 1700 O O . ALA A 1 209 ? -25.750 -5.173 15.046 1.00 12.14 259 ALA A O 1
ATOM 1702 N N . LEU A 1 210 ? -27.268 -3.520 14.758 1.00 11.31 260 LEU A N 1
ATOM 1703 C CA . LEU A 1 210 ? -26.551 -2.710 15.738 1.00 15.01 260 LEU A CA 1
ATOM 1704 C C . LEU A 1 210 ? -27.486 -1.766 16.464 1.00 15.37 260 LEU A C 1
ATOM 1705 O O . LEU A 1 210 ? -28.556 -1.422 15.973 1.00 13.42 260 LEU A O 1
ATOM 1710 N N . SER A 1 211 ? -27.043 -1.348 17.652 1.00 14.74 261 SER A N 1
ATOM 1711 C CA . SER A 1 211 ? -27.686 -0.282 18.413 1.00 14.45 261 SER A CA 1
ATOM 1712 C C . SER A 1 211 ? -26.632 0.764 18.751 1.00 14.92 261 SER A C 1
ATOM 1713 O O . SER A 1 211 ? -25.455 0.440 18.903 1.00 14.78 261 SER A O 1
ATOM 1716 N N . ARG A 1 212 ? -27.061 2.019 18.858 1.00 14.88 262 ARG A N 1
ATOM 1717 C CA . ARG A 1 212 ? -26.204 3.135 19.255 1.00 16.17 262 ARG A CA 1
ATOM 1718 C C . ARG A 1 212 ? -26.880 3.922 20.372 1.00 18.28 262 ARG A C 1
ATOM 1719 O O . ARG A 1 212 ? -28.087 4.179 20.313 1.00 17.81 262 ARG A O 1
ATOM 1727 N N . GLY A 1 213 ? -26.087 4.320 21.370 1.00 17.51 263 GLY A N 1
ATOM 1728 C CA . GLY A 1 213 ? -26.584 5.052 22.529 1.00 17.07 263 GLY A CA 1
ATOM 1729 C C . GLY A 1 213 ? -27.635 4.323 23.333 1.00 20.72 263 GLY A C 1
ATOM 1730 O O . GLY A 1 213 ? -28.321 4.949 24.153 1.00 19.86 263 GLY A O 1
ATOM 1731 N N . PHE A 1 214 ? -27.769 3.011 23.138 1.00 20.64 264 PHE A N 1
ATOM 1732 C CA . PHE A 1 214 ? -28.883 2.233 23.672 1.00 24.83 264 PHE A CA 1
ATOM 1733 C C . PHE A 1 214 ? -28.411 0.791 23.753 1.00 29.47 264 PHE A C 1
ATOM 1734 O O . PHE A 1 214 ? -28.049 0.207 22.724 1.00 27.35 264 PHE A O 1
ATOM 1742 N N . GLY A 1 215 ? -28.404 0.220 24.950 1.00 24.62 265 GLY A N 1
ATOM 1743 C CA . GLY A 1 215 ? -27.904 -1.132 25.168 1.00 30.79 265 GLY A CA 1
ATOM 1744 C C . GLY A 1 215 ? -26.994 -1.330 26.368 1.00 43.49 265 GLY A C 1
ATOM 1745 O O . GLY A 1 215 ? -25.770 -1.154 26.310 1.00 36.13 265 GLY A O 1
ATOM 1746 N N . PRO B 1 3 ? -29.609 13.708 59.435 1.00 44.94 53 PRO B N 1
ATOM 1747 C CA . PRO B 1 3 ? -28.983 13.990 58.142 1.00 41.97 53 PRO B CA 1
ATOM 1748 C C . PRO B 1 3 ? -29.089 12.838 57.139 1.00 33.86 53 PRO B C 1
ATOM 1749 O O . PRO B 1 3 ? -28.770 11.681 57.441 1.00 31.71 53 PRO B O 1
ATOM 1753 N N . LEU B 1 4 ? -29.549 13.160 55.940 1.00 34.54 54 LEU B N 1
ATOM 1754 C CA . LEU B 1 4 ? -29.419 12.255 54.807 1.00 30.58 54 LEU B CA 1
ATOM 1755 C C . LEU B 1 4 ? -28.073 12.551 54.155 1.00 25.84 54 LEU B C 1
ATOM 1756 O O . LEU B 1 4 ? -27.864 13.645 53.621 1.00 24.65 54 LEU B O 1
ATOM 1761 N N . GLN B 1 5 ? -27.154 11.591 54.224 1.00 27.30 55 GLN B N 1
ATOM 1762 C CA . GLN B 1 5 ? -25.824 11.739 53.639 1.00 28.00 55 GLN B CA 1
ATOM 1763 C C . GLN B 1 5 ? -25.868 11.177 52.226 1.00 28.43 55 GLN B C 1
ATOM 1764 O O . GLN B 1 5 ? -26.000 9.965 52.042 1.00 30.35 55 GLN B O 1
ATOM 1770 N N . LEU B 1 6 ? -25.754 12.052 51.227 1.00 25.72 56 LEU B N 1
ATOM 1771 C CA . LEU B 1 6 ? -25.791 11.592 49.843 1.00 21.32 56 LEU B CA 1
ATOM 1772 C C . LEU B 1 6 ? -24.477 10.975 49.375 1.00 22.92 56 LEU B C 1
ATOM 1773 O O . LEU B 1 6 ? -24.467 10.320 48.336 1.00 22.49 56 LEU B O 1
ATOM 1778 N N . GLY B 1 7 ? -23.379 11.129 50.113 1.00 24.36 57 GLY B N 1
ATOM 1779 C CA . GLY B 1 7 ? -22.159 10.457 49.676 1.00 24.36 57 GLY B CA 1
ATOM 1780 C C . GLY B 1 7 ? -21.615 11.083 48.415 1.00 22.71 57 GLY B C 1
ATOM 1781 O O . GLY B 1 7 ? -21.424 12.298 48.331 1.00 30.15 57 GLY B O 1
ATOM 1782 N N A ASN B 1 8 ? -21.372 10.245 47.411 0.51 22.24 58 ASN B N 1
ATOM 1783 N N B ASN B 1 8 ? -21.364 10.251 47.406 0.49 22.44 58 ASN B N 1
ATOM 1784 C CA A ASN B 1 8 ? -20.865 10.692 46.121 0.51 21.66 58 ASN B CA 1
ATOM 1785 C CA B ASN B 1 8 ? -20.856 10.719 46.122 0.49 21.74 58 ASN B CA 1
ATOM 1786 C C A ASN B 1 8 ? -21.970 10.860 45.086 0.51 20.79 58 ASN B C 1
ATOM 1787 C C B ASN B 1 8 ? -21.961 10.920 45.089 0.49 20.73 58 ASN B C 1
ATOM 1788 O O A ASN B 1 8 ? -21.692 10.844 43.881 0.51 22.33 58 ASN B O 1
ATOM 1789 O O B ASN B 1 8 ? -21.671 10.988 43.889 0.49 23.02 58 ASN B O 1
ATOM 1798 N N . CYS B 1 9 ? -23.214 11.015 45.532 1.00 20.83 59 CYS B N 1
ATOM 1799 C CA . CYS B 1 9 ? -24.358 11.191 44.647 1.00 18.46 59 CYS B CA 1
ATOM 1800 C C . CYS B 1 9 ? -24.880 12.611 44.738 1.00 18.26 59 CYS B C 1
ATOM 1801 O O . CYS B 1 9 ? -24.891 13.221 45.817 1.00 19.95 59 CYS B O 1
ATOM 1804 N N . SER B 1 10 ? -25.335 13.117 43.598 1.00 18.63 60 SER B N 1
ATOM 1805 C CA . SER B 1 10 ? -26.036 14.385 43.594 1.00 20.20 60 SER B CA 1
ATOM 1806 C C . SER B 1 10 ? -27.505 14.155 43.942 1.00 20.17 60 SER B C 1
ATOM 1807 O O . SER B 1 10 ? -27.993 13.021 43.972 1.00 16.39 60 SER B O 1
ATOM 1810 N N . VAL B 1 11 ? -28.203 15.251 44.248 1.00 16.62 61 VAL B N 1
ATOM 1811 C CA . VAL B 1 11 ? -29.659 15.165 44.357 1.00 16.60 61 VAL B CA 1
ATOM 1812 C C . VAL B 1 11 ? -30.260 14.487 43.119 1.00 15.74 61 VAL B C 1
ATOM 1813 O O . VAL B 1 11 ? -31.103 13.596 43.234 1.00 15.74 61 VAL B O 1
ATOM 1817 N N . ALA B 1 12 ? -29.801 14.853 41.915 1.00 15.83 62 ALA B N 1
ATOM 1818 C CA . ALA B 1 12 ? -30.334 14.233 40.703 1.00 13.81 62 ALA B CA 1
ATOM 1819 C C . ALA B 1 12 ? -30.081 12.725 40.673 1.00 14.69 62 ALA B C 1
ATOM 1820 O O . ALA B 1 12 ? -30.974 11.940 40.327 1.00 15.02 62 ALA B O 1
ATOM 1822 N N . GLY B 1 13 ? -28.848 12.296 40.983 1.00 15.16 63 GLY B N 1
ATOM 1823 C CA . GLY B 1 13 ? -28.561 10.866 40.966 1.00 16.08 63 GLY B CA 1
ATOM 1824 C C . GLY B 1 13 ? -29.390 10.089 41.979 1.00 16.56 63 GLY B C 1
ATOM 1825 O O . GLY B 1 13 ? -29.875 8.992 41.688 1.00 15.37 63 GLY B O 1
ATOM 1826 N N . TRP B 1 14 ? -29.563 10.652 43.175 1.00 14.00 64 TRP B N 1
ATOM 1827 C CA . TRP B 1 14 ? -30.419 10.040 44.193 1.00 13.71 64 TRP B CA 1
ATOM 1828 C C . TRP B 1 14 ? -31.879 9.964 43.728 1.00 13.76 64 TRP B C 1
ATOM 1829 O O . TRP B 1 14 ? -32.492 8.888 43.739 1.00 13.38 64 TRP B O 1
ATOM 1840 N N . ILE B 1 15 ? -32.453 11.098 43.307 1.00 11.70 65 ILE B N 1
ATOM 1841 C CA . ILE B 1 15 ? -33.886 11.155 43.015 1.00 11.85 65 ILE B CA 1
ATOM 1842 C C . ILE B 1 15 ? -34.261 10.371 41.757 1.00 12.37 65 ILE B C 1
ATOM 1843 O O . ILE B 1 15 ? -35.365 9.829 41.685 1.00 12.15 65 ILE B O 1
ATOM 1848 N N . LEU B 1 16 ? -33.367 10.280 40.764 1.00 10.68 66 LEU B N 1
ATOM 1849 C CA . LEU B 1 16 ? -33.669 9.486 39.585 1.00 12.59 66 LEU B CA 1
ATOM 1850 C C . LEU B 1 16 ? -33.347 8.013 39.777 1.00 10.73 66 LEU B C 1
ATOM 1851 O O . LEU B 1 16 ? -33.794 7.176 38.978 1.00 10.85 66 LEU B O 1
ATOM 1856 N N . GLY B 1 17 ? -32.558 7.685 40.800 1.00 12.10 67 GLY B N 1
ATOM 1857 C CA . GLY B 1 17 ? -32.152 6.306 41.004 1.00 13.79 67 GLY B CA 1
ATOM 1858 C C . GLY B 1 17 ? -30.994 5.848 40.149 1.00 13.45 67 GLY B C 1
ATOM 1859 O O . GLY B 1 17 ? -31.010 4.722 39.654 1.00 13.77 67 GLY B O 1
ATOM 1860 N N . ASN B 1 18 ? -30.000 6.714 39.926 1.00 13.98 68 ASN B N 1
ATOM 1861 C CA . ASN B 1 18 ? -28.731 6.277 39.355 1.00 16.46 68 ASN B CA 1
ATOM 1862 C C . ASN B 1 18 ? -28.347 4.981 40.079 1.00 16.65 68 ASN B C 1
ATOM 1863 O O . ASN B 1 18 ? -28.371 4.923 41.320 1.00 15.90 68 ASN B O 1
ATOM 1868 N N . PRO B 1 19 ? -28.021 3.911 39.347 1.00 17.17 69 PRO B N 1
ATOM 1869 C CA . PRO B 1 19 ? -27.780 2.623 40.021 1.00 20.23 69 PRO B CA 1
ATOM 1870 C C . PRO B 1 19 ? -26.549 2.620 40.898 1.00 20.82 69 PRO B C 1
ATOM 1871 O O . PRO B 1 19 ? -26.397 1.706 41.716 1.00 31.03 69 PRO B O 1
ATOM 1875 N N . GLU B 1 20 ? -25.690 3.623 40.801 1.00 20.56 70 GLU B N 1
ATOM 1876 C CA . GLU B 1 20 ? -24.608 3.750 41.770 1.00 26.44 70 GLU B CA 1
ATOM 1877 C C . GLU B 1 20 ? -25.037 4.371 43.090 1.00 25.32 70 GLU B C 1
ATOM 1878 O O . GLU B 1 20 ? -24.218 4.435 44.011 1.00 24.94 70 GLU B O 1
ATOM 1884 N N . CYS B 1 21 ? -26.288 4.825 43.207 1.00 20.95 71 CYS B N 1
ATOM 1885 C CA . CYS B 1 21 ? -26.836 5.459 44.402 1.00 21.01 71 CYS B CA 1
ATOM 1886 C C . CYS B 1 21 ? -27.908 4.601 45.073 1.00 26.03 71 CYS B C 1
ATOM 1887 O O . CYS B 1 21 ? -28.723 5.128 45.847 1.00 28.55 71 CYS B O 1
ATOM 1890 N N . GLU B 1 22 ? -27.956 3.298 44.788 1.00 27.01 72 GLU B N 1
ATOM 1891 C CA . GLU B 1 22 ? -29.155 2.538 45.150 1.00 40.00 72 GLU B CA 1
ATOM 1892 C C . GLU B 1 22 ? -29.227 2.175 46.628 1.00 47.64 72 GLU B C 1
ATOM 1893 O O . GLU B 1 22 ? -30.160 1.471 47.030 1.00 50.56 72 GLU B O 1
ATOM 1899 N N . LEU B 1 23 ? -28.290 2.636 47.446 1.00 52.29 73 LEU B N 1
ATOM 1900 C CA . LEU B 1 23 ? -28.311 2.280 48.861 1.00 59.08 73 LEU B CA 1
ATOM 1901 C C . LEU B 1 23 ? -28.450 3.492 49.786 1.00 58.71 73 LEU B C 1
ATOM 1902 O O . LEU B 1 23 ? -29.447 3.621 50.503 1.00 54.71 73 LEU B O 1
ATOM 1907 N N . GLU B 1 28 ? -36.858 9.236 56.251 1.00 26.75 78 GLU B N 1
ATOM 1908 C CA . GLU B 1 28 ? -38.113 9.730 55.690 1.00 36.96 78 GLU B CA 1
ATOM 1909 C C . GLU B 1 28 ? -38.225 11.214 55.980 1.00 36.41 78 GLU B C 1
ATOM 1910 O O . GLU B 1 28 ? -39.032 11.929 55.378 1.00 29.31 78 GLU B O 1
ATOM 1916 N N . SER B 1 29 ? -37.415 11.670 56.929 1.00 37.98 79 SER B N 1
ATOM 1917 C CA . SER B 1 29 ? -37.398 13.063 57.338 1.00 43.32 79 SER B CA 1
ATOM 1918 C C . SER B 1 29 ? -35.957 13.543 57.422 1.00 49.35 79 SER B C 1
ATOM 1919 O O . SER B 1 29 ? -35.033 12.750 57.639 1.00 48.68 79 SER B O 1
ATOM 1922 N N . TRP B 1 30 ? -35.778 14.849 57.229 1.00 38.60 80 TRP B N 1
ATOM 1923 C CA . TRP B 1 30 ? -34.470 15.479 57.324 1.00 32.51 80 TRP B CA 1
ATOM 1924 C C . TRP B 1 30 ? -34.573 17.009 57.261 1.00 37.67 80 TRP B C 1
ATOM 1925 O O . TRP B 1 30 ? -35.510 17.575 56.688 1.00 29.35 80 TRP B O 1
ATOM 1936 N N . ILE B 1 33 ? -30.169 17.584 54.493 1.00 25.42 83 ILE B N 1
ATOM 1937 C CA . ILE B 1 33 ? -29.422 16.917 53.400 1.00 29.37 83 ILE B CA 1
ATOM 1938 C C . ILE B 1 33 ? -27.971 17.366 53.280 1.00 33.89 83 ILE B C 1
ATOM 1939 O O . ILE B 1 33 ? -27.680 18.549 53.067 1.00 42.06 83 ILE B O 1
ATOM 1944 N N . VAL B 1 34 ? -27.061 16.401 53.376 1.00 29.50 84 VAL B N 1
ATOM 1945 C CA . VAL B 1 34 ? -25.628 16.661 53.312 1.00 26.47 84 VAL B CA 1
ATOM 1946 C C . VAL B 1 34 ? -25.137 16.179 51.956 1.00 27.05 84 VAL B C 1
ATOM 1947 O O . VAL B 1 34 ? -25.303 15.004 51.603 1.00 26.53 84 VAL B O 1
ATOM 1951 N N A GLU B 1 35 ? -24.539 17.087 51.188 0.55 28.79 85 GLU B N 1
ATOM 1952 N N B GLU B 1 35 ? -24.535 17.081 51.188 0.45 28.68 85 GLU B N 1
ATOM 1953 C CA A GLU B 1 35 ? -24.074 16.782 49.845 0.55 27.22 85 GLU B CA 1
ATOM 1954 C CA B GLU B 1 35 ? -24.055 16.753 49.856 0.45 27.20 85 GLU B CA 1
ATOM 1955 C C A GLU B 1 35 ? -22.694 17.397 49.649 0.55 28.48 85 GLU B C 1
ATOM 1956 C C B GLU B 1 35 ? -22.690 17.391 49.644 0.45 28.72 85 GLU B C 1
ATOM 1957 O O A GLU B 1 35 ? -22.338 18.380 50.308 0.55 33.35 85 GLU B O 1
ATOM 1958 O O B GLU B 1 35 ? -22.348 18.392 50.282 0.45 33.36 85 GLU B O 1
ATOM 1969 N N . LYS B 1 36 ? -21.910 16.795 48.757 1.00 28.36 86 LYS B N 1
ATOM 1970 C CA . LYS B 1 36 ? -20.606 17.361 48.457 1.00 36.44 86 LYS B CA 1
ATOM 1971 C C . LYS B 1 36 ? -20.753 18.422 47.378 1.00 38.14 86 LYS B C 1
ATOM 1972 O O . LYS B 1 36 ? -21.759 18.452 46.660 1.00 32.93 86 LYS B O 1
ATOM 1978 N N . PRO B 1 37 ? -19.794 19.347 47.271 1.00 37.96 87 PRO B N 1
ATOM 1979 C CA . PRO B 1 37 ? -19.890 20.369 46.215 1.00 38.77 87 PRO B CA 1
ATOM 1980 C C . PRO B 1 37 ? -19.851 19.797 44.811 1.00 40.05 87 PRO B C 1
ATOM 1981 O O . PRO B 1 37 ? -20.550 20.317 43.932 1.00 37.71 87 PRO B O 1
ATOM 1985 N N . ASN B 1 38 ? -19.078 18.734 44.575 1.00 39.13 88 ASN B N 1
ATOM 1986 C CA . ASN B 1 38 ? -18.848 18.191 43.234 1.00 44.29 88 ASN B CA 1
ATOM 1987 C C . ASN B 1 38 ? -19.156 16.696 43.190 1.00 40.80 88 ASN B C 1
ATOM 1988 O O . ASN B 1 38 ? -18.255 15.868 43.008 1.00 38.66 88 ASN B O 1
ATOM 1993 N N . PRO B 1 39 ? -20.425 16.314 43.338 1.00 38.68 89 PRO B N 1
ATOM 1994 C CA . PRO B 1 39 ? -20.762 14.884 43.324 1.00 35.35 89 PRO B CA 1
ATOM 1995 C C . PRO B 1 39 ? -20.569 14.270 41.946 1.00 31.13 89 PRO B C 1
ATOM 1996 O O . PRO B 1 39 ? -20.768 14.919 40.915 1.00 40.39 89 PRO B O 1
ATOM 2000 N N . GLU B 1 40 ? -20.201 12.983 41.935 1.00 27.45 90 GLU B N 1
ATOM 2001 C CA . GLU B 1 40 ? -19.797 12.314 40.706 1.00 30.27 90 GLU B CA 1
ATOM 2002 C C . GLU B 1 40 ? -20.837 11.362 40.117 1.00 25.40 90 GLU B C 1
ATOM 2003 O O . GLU B 1 40 ? -20.730 11.012 38.934 1.00 28.15 90 GLU B O 1
ATOM 2009 N N . ASN B 1 41 ? -21.819 10.922 40.891 1.00 25.17 91 ASN B N 1
ATOM 2010 C CA . ASN B 1 41 ? -22.903 10.082 40.378 1.00 21.15 91 ASN B CA 1
ATOM 2011 C C . ASN B 1 41 ? -24.157 10.944 40.336 1.00 19.03 91 ASN B C 1
ATOM 2012 O O . ASN B 1 41 ? -24.791 11.207 41.365 1.00 18.25 91 ASN B O 1
ATOM 2017 N N . GLY B 1 42 ? -24.511 11.383 39.141 1.00 18.13 92 GLY B N 1
ATOM 2018 C CA . GLY B 1 42 ? -25.656 12.244 38.950 1.00 15.71 92 GLY B CA 1
ATOM 2019 C C . GLY B 1 42 ? -26.495 11.741 37.797 1.00 17.78 92 GLY B C 1
ATOM 2020 O O . GLY B 1 42 ? -27.056 10.634 37.864 1.00 14.99 92 GLY B O 1
ATOM 2021 N N . THR B 1 43 ? -26.545 12.514 36.711 1.00 17.01 93 THR B N 1
ATOM 2022 C CA . THR B 1 43 ? -27.255 12.075 35.516 1.00 14.32 93 THR B CA 1
ATOM 2023 C C . THR B 1 43 ? -26.292 11.233 34.677 1.00 16.67 93 THR B C 1
ATOM 2024 O O . THR B 1 43 ? -25.568 11.737 33.805 1.00 17.74 93 THR B O 1
ATOM 2028 N N . CYS B 1 44 ? -26.281 9.926 34.950 1.00 12.80 94 CYS B N 1
ATOM 2029 C CA . CYS B 1 44 ? -25.336 9.045 34.272 1.00 14.01 94 CYS B CA 1
ATOM 2030 C C . CYS B 1 44 ? -25.567 9.013 32.763 1.00 13.66 94 CYS B C 1
ATOM 2031 O O . CYS B 1 44 ? -24.607 8.853 31.995 1.00 15.87 94 CYS B O 1
ATOM 2034 N N . TYR B 1 45 ? -26.816 9.170 32.317 1.00 12.27 95 TYR B N 1
ATOM 2035 C CA . TYR B 1 45 ? -27.080 9.441 30.904 1.00 12.20 95 TYR B CA 1
ATOM 2036 C C . TYR B 1 45 ? -27.172 10.952 30.758 1.00 13.07 95 TYR B C 1
ATOM 2037 O O . TYR B 1 45 ? -28.021 11.572 31.408 1.00 13.11 95 TYR B O 1
ATOM 2046 N N . PRO B 1 46 ? -26.292 11.581 29.995 1.00 11.41 96 PRO B N 1
ATOM 2047 C CA . PRO B 1 46 ? -26.219 13.049 29.994 1.00 13.00 96 PRO B CA 1
ATOM 2048 C C . PRO B 1 46 ? -27.509 13.724 29.534 1.00 12.73 96 PRO B C 1
ATOM 2049 O O . PRO B 1 46 ? -28.236 13.218 28.668 1.00 13.11 96 PRO B O 1
ATOM 2053 N N . GLY B 1 47 ? -27.748 14.902 30.103 1.00 16.41 97 GLY B N 1
ATOM 2054 C CA . GLY B 1 47 ? -28.935 15.674 29.780 1.00 14.81 97 GLY B CA 1
ATOM 2055 C C . GLY B 1 47 ? -29.156 16.766 30.796 1.00 14.16 97 GLY B C 1
ATOM 2056 O O . GLY B 1 47 ? -28.506 16.818 31.848 1.00 19.78 97 GLY B O 1
ATOM 2057 N N . HIS B 1 48 ? -30.079 17.655 30.459 1.00 14.78 98 HIS B N 1
ATOM 2058 C CA . HIS B 1 48 ? -30.402 18.773 31.331 1.00 12.99 98 HIS B CA 1
ATOM 2059 C C . HIS B 1 48 ? -31.500 18.373 32.319 1.00 12.98 98 HIS B C 1
ATOM 2060 O O . HIS B 1 48 ? -32.511 17.792 31.924 1.00 11.48 98 HIS B O 1
ATOM 2067 N N . PHE B 1 49 ? -31.302 18.698 33.594 1.00 12.92 99 PHE B N 1
ATOM 2068 C CA . PHE B 1 49 ? -32.299 18.462 34.643 1.00 12.02 99 PHE B CA 1
ATOM 2069 C C . PHE B 1 49 ? -33.102 19.752 34.854 1.00 11.99 99 PHE B C 1
ATOM 2070 O O . PHE B 1 49 ? -32.574 20.753 35.358 1.00 14.91 99 PHE B O 1
ATOM 2078 N N . ALA B 1 50 ? -34.387 19.714 34.497 1.00 12.76 100 ALA B N 1
ATOM 2079 C CA . ALA B 1 50 ? -35.200 20.929 34.560 1.00 14.40 100 ALA B CA 1
ATOM 2080 C C . ALA B 1 50 ? -35.454 21.384 35.991 1.00 15.51 100 ALA B C 1
ATOM 2081 O O . ALA B 1 50 ? -35.710 20.568 36.889 1.00 15.58 100 ALA B O 1
ATOM 2083 N N . ASP B 1 51 ? -35.437 22.712 36.193 1.00 14.30 101 ASP B N 1
ATOM 2084 C CA . ASP B 1 51 ? -35.847 23.311 37.469 1.00 16.50 101 ASP B CA 1
ATOM 2085 C C . ASP B 1 51 ? -35.110 22.665 38.639 1.00 15.90 101 ASP B C 1
ATOM 2086 O O . ASP B 1 51 ? -35.698 22.344 39.677 1.00 15.29 101 ASP B O 1
ATOM 2091 N N . TYR B 1 52 ? -33.806 22.443 38.449 1.00 18.24 102 TYR B N 1
ATOM 2092 C CA . TYR B 1 52 ? -33.036 21.671 39.430 1.00 16.94 102 TYR B CA 1
ATOM 2093 C C . TYR B 1 52 ? -32.924 22.394 40.765 1.00 20.06 102 TYR B C 1
ATOM 2094 O O . TYR B 1 52 ? -33.122 21.783 41.819 1.00 16.86 102 TYR B O 1
ATOM 2103 N N . GLU B 1 53 ? -32.597 23.694 40.748 1.00 19.66 103 GLU B N 1
ATOM 2104 C CA . GLU B 1 53 ? -32.507 24.440 42.000 1.00 22.81 103 GLU B CA 1
ATOM 2105 C C . GLU B 1 53 ? -33.852 24.480 42.706 1.00 19.64 103 GLU B C 1
ATOM 2106 O O . GLU B 1 53 ? -33.914 24.425 43.941 1.00 21.33 103 GLU B O 1
ATOM 2112 N N A GLU B 1 54 ? -34.942 24.569 41.946 0.50 19.80 104 GLU B N 1
ATOM 2113 N N B GLU B 1 54 ? -34.947 24.577 41.945 0.50 19.83 104 GLU B N 1
ATOM 2114 C CA A GLU B 1 54 ? -36.257 24.584 42.571 0.50 18.08 104 GLU B CA 1
ATOM 2115 C CA B GLU B 1 54 ? -36.271 24.581 42.560 0.50 18.24 104 GLU B CA 1
ATOM 2116 C C A GLU B 1 54 ? -36.548 23.267 43.278 0.50 16.50 104 GLU B C 1
ATOM 2117 C C B GLU B 1 54 ? -36.545 23.268 43.278 0.50 16.49 104 GLU B C 1
ATOM 2118 O O A GLU B 1 54 ? -37.096 23.260 44.388 0.50 17.63 104 GLU B O 1
ATOM 2119 O O B GLU B 1 54 ? -37.084 23.261 44.393 0.50 17.72 104 GLU B O 1
ATOM 2130 N N . LEU B 1 55 ? -36.206 22.144 42.636 1.00 15.60 105 LEU B N 1
ATOM 2131 C CA . LEU B 1 55 ? -36.425 20.838 43.248 1.00 14.77 105 LEU B CA 1
ATOM 2132 C C . LEU B 1 55 ? -35.582 20.695 44.505 1.00 15.31 105 LEU B C 1
ATOM 2133 O O . LEU B 1 55 ? -36.078 20.225 45.540 1.00 15.17 105 LEU B O 1
ATOM 2138 N N . ARG B 1 56 ? -34.308 21.106 44.440 1.00 16.32 106 ARG B N 1
ATOM 2139 C CA . ARG B 1 56 ? -33.447 21.058 45.625 1.00 20.89 106 ARG B CA 1
ATOM 2140 C C . ARG B 1 56 ? -34.050 21.862 46.771 1.00 23.31 106 ARG B C 1
ATOM 2141 O O . ARG B 1 56 ? -34.035 21.424 47.939 1.00 21.49 106 ARG B O 1
ATOM 2149 N N . GLU B 1 57 ? -34.626 23.031 46.465 1.00 17.07 107 GLU B N 1
ATOM 2150 C CA . GLU B 1 57 ? -35.236 23.826 47.527 1.00 23.28 107 GLU B CA 1
ATOM 2151 C C . GLU B 1 57 ? -36.462 23.129 48.106 1.00 20.74 107 GLU B C 1
ATOM 2152 O O . GLU B 1 57 ? -36.680 23.159 49.325 1.00 21.96 107 GLU B O 1
ATOM 2158 N N . GLN B 1 58 ? -37.266 22.486 47.250 1.00 19.53 108 GLN B N 1
ATOM 2159 C CA . GLN B 1 58 ? -38.447 21.780 47.734 1.00 21.40 108 GLN B CA 1
ATOM 2160 C C . GLN B 1 58 ? -38.058 20.647 48.678 1.00 23.48 108 GLN B C 1
ATOM 2161 O O . GLN B 1 58 ? -38.678 20.462 49.736 1.00 25.80 108 GLN B O 1
ATOM 2167 N N . LEU B 1 59 ? -37.013 19.902 48.331 1.00 17.58 109 LEU B N 1
ATOM 2168 C CA . LEU B 1 59 ? -36.575 18.724 49.074 1.00 19.74 109 LEU B CA 1
ATOM 2169 C C . LEU B 1 59 ? -35.617 19.041 50.209 1.00 27.50 109 LEU B C 1
ATOM 2170 O O . LEU B 1 59 ? -35.118 18.102 50.834 1.00 32.38 109 LEU B O 1
ATOM 2175 N N A SER B 1 60 ? -35.330 20.320 50.468 0.47 25.28 110 SER B N 1
ATOM 2176 N N B SER B 1 60 ? -35.326 20.321 50.477 0.53 25.09 110 SER B N 1
ATOM 2177 C CA A SER B 1 60 ? -34.327 20.657 51.475 0.47 27.28 110 SER B CA 1
ATOM 2178 C CA B SER B 1 60 ? -34.312 20.639 51.484 0.53 27.35 110 SER B CA 1
ATOM 2179 C C A SER B 1 60 ? -34.767 20.198 52.856 0.47 31.62 110 SER B C 1
ATOM 2180 C C B SER B 1 60 ? -34.760 20.207 52.872 0.53 31.84 110 SER B C 1
ATOM 2181 O O A SER B 1 60 ? -33.981 19.599 53.602 0.47 32.34 110 SER B O 1
ATOM 2182 O O B SER B 1 60 ? -33.971 19.638 53.638 0.53 32.75 110 SER B O 1
ATOM 2187 N N . SER B 1 61 ? -36.023 20.456 53.203 1.00 34.44 111 SER B N 1
ATOM 2188 C CA . SER B 1 61 ? -36.631 19.969 54.429 1.00 43.06 111 SER B CA 1
ATOM 2189 C C . SER B 1 61 ? -37.871 19.180 54.038 1.00 39.50 111 SER B C 1
ATOM 2190 O O . SER B 1 61 ? -38.716 19.671 53.277 1.00 29.31 111 SER B O 1
ATOM 2193 N N . VAL B 1 62 ? -37.962 17.950 54.530 1.00 33.46 112 VAL B N 1
ATOM 2194 C CA . VAL B 1 62 ? -39.021 17.043 54.112 1.00 25.58 112 VAL B CA 1
ATOM 2195 C C . VAL B 1 62 ? -39.405 16.195 55.309 1.00 24.19 112 VAL B C 1
ATOM 2196 O O . VAL B 1 62 ? -38.552 15.847 56.129 1.00 27.57 112 VAL B O 1
ATOM 2200 N N . SER B 1 63 ? -40.698 15.868 55.430 1.00 25.35 113 SER B N 1
ATOM 2201 C CA . SER B 1 63 ? -41.106 14.788 56.320 1.00 22.35 113 SER B CA 1
ATOM 2202 C C . SER B 1 63 ? -41.938 13.729 55.586 1.00 21.81 113 SER B C 1
ATOM 2203 O O . SER B 1 63 ? -42.702 14.027 54.646 1.00 21.24 113 SER B O 1
ATOM 2206 N N . SE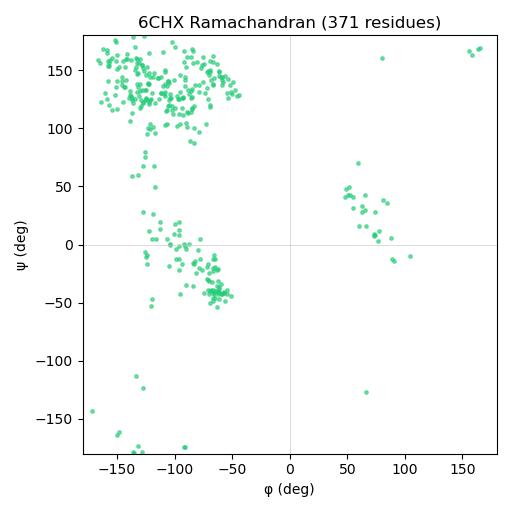R B 1 64 ? -41.756 12.475 56.011 1.00 21.33 114 SER B N 1
ATOM 2207 C CA . SER B 1 64 ? -42.584 11.349 55.573 1.00 23.99 114 SER B CA 1
ATOM 2208 C C . SER B 1 64 ? -42.432 11.038 54.077 1.00 20.37 114 SER B C 1
ATOM 2209 O O . SER B 1 64 ? -43.423 10.757 53.399 1.00 26.92 114 SER B O 1
ATOM 2212 N N . PHE B 1 65 ? -41.190 11.064 53.572 1.00 23.27 115 PHE B N 1
ATOM 2213 C CA . PHE B 1 65 ? -40.856 10.775 52.176 1.00 19.64 115 PHE B CA 1
ATOM 2214 C C . PHE B 1 65 ? -40.971 9.268 51.886 1.00 23.22 115 PHE B C 1
ATOM 2215 O O . PHE B 1 65 ? -40.426 8.455 52.642 1.00 29.31 115 PHE B O 1
ATOM 2223 N N . GLU B 1 66 ? -41.684 8.894 50.803 1.00 17.05 116 GLU B N 1
ATOM 2224 C CA . GLU B 1 66 ? -42.098 7.509 50.506 1.00 20.41 116 GLU B CA 1
ATOM 2225 C C . GLU B 1 66 ? -41.894 7.187 49.017 1.00 20.53 116 GLU B C 1
ATOM 2226 O O . GLU B 1 66 ? -42.654 7.682 48.173 1.00 21.86 116 GLU B O 1
ATOM 2232 N N . ARG B 1 67 ? -40.970 6.275 48.686 1.00 12.30 117 ARG B N 1
ATOM 2233 C CA . ARG B 1 67 ? -40.811 5.837 47.287 1.00 11.65 117 ARG B CA 1
ATOM 2234 C C . ARG B 1 67 ? -41.766 4.673 47.002 1.00 12.72 117 ARG B C 1
ATOM 2235 O O . ARG B 1 67 ? -41.792 3.697 47.770 1.00 14.45 117 ARG B O 1
ATOM 2243 N N . PHE B 1 68 ? -42.539 4.770 45.911 1.00 11.65 118 PHE B N 1
ATOM 2244 C CA . PHE B 1 68 ? -43.519 3.742 45.542 1.00 12.73 118 PHE B CA 1
ATOM 2245 C C . PHE B 1 68 ? -43.586 3.612 44.026 1.00 12.29 118 PHE B C 1
ATOM 2246 O O . PHE B 1 68 ? -43.260 4.541 43.280 1.00 11.46 118 PHE B O 1
ATOM 2254 N N . GLU B 1 69 ? -44.053 2.447 43.569 1.00 13.76 119 GLU B N 1
ATOM 2255 C CA . GLU B 1 69 ? -44.103 2.118 42.142 1.00 13.57 119 GLU B CA 1
ATOM 2256 C C . GLU B 1 69 ? -45.357 2.714 41.497 1.00 14.69 119 GLU B C 1
ATOM 2257 O O . GLU B 1 69 ? -46.446 2.142 41.567 1.00 24.75 119 GLU B O 1
ATOM 2263 N N . ILE B 1 70 ? -45.201 3.840 40.818 1.00 11.38 120 ILE B N 1
ATOM 2264 C CA . ILE B 1 70 ? -46.360 4.541 40.270 1.00 12.86 120 ILE B CA 1
ATOM 2265 C C . ILE B 1 70 ? -46.921 3.819 39.036 1.00 14.59 120 ILE B C 1
ATOM 2266 O O . ILE B 1 70 ? -48.141 3.708 38.872 1.00 15.41 120 ILE B O 1
ATOM 2271 N N . PHE B 1 71 ? -46.055 3.330 38.143 1.00 11.69 121 PHE B N 1
ATOM 2272 C CA . PHE B 1 71 ? -46.487 2.529 36.984 1.00 12.27 121 PHE B CA 1
ATOM 2273 C C . PHE B 1 71 ? -45.744 1.191 37.036 1.00 13.13 121 PHE B C 1
ATOM 2274 O O . PHE B 1 71 ? -44.603 1.098 36.551 1.00 12.73 121 PHE B O 1
ATOM 2282 N N . PRO B 1 72 ? -46.329 0.122 37.602 1.00 14.70 122 PRO B N 1
ATOM 2283 C CA . PRO B 1 72 ? -45.619 -1.171 37.648 1.00 18.71 122 PRO B CA 1
ATOM 2284 C C . PRO B 1 72 ? -45.159 -1.639 36.270 1.00 14.56 122 PRO B C 1
ATOM 2285 O O . PRO B 1 72 ? -45.925 -1.632 35.305 1.00 17.06 122 PRO B O 1
ATOM 2289 N N . LYS B 1 73 ? -43.880 -2.019 36.180 1.00 15.88 123 LYS B N 1
ATOM 2290 C CA . LYS B 1 73 ? -43.263 -2.314 34.886 1.00 19.45 123 LYS B CA 1
ATOM 2291 C C . LYS B 1 73 ? -44.005 -3.404 34.118 1.00 19.85 123 LYS B C 1
ATOM 2292 O O . LYS B 1 73 ? -44.169 -3.313 32.896 1.00 20.12 123 LYS B O 1
ATOM 2298 N N . GLU B 1 74 ? -44.439 -4.456 34.798 1.00 19.68 124 GLU B N 1
ATOM 2299 C CA . GLU B 1 74 ? -44.898 -5.606 34.030 1.00 23.09 124 GLU B CA 1
ATOM 2300 C C . GLU B 1 74 ? -46.411 -5.641 33.815 1.00 22.98 124 GLU B C 1
ATOM 2301 O O . GLU B 1 74 ? -46.921 -6.620 33.264 1.00 18.67 124 GLU B O 1
ATOM 2307 N N . SER B 1 75 ? -47.129 -4.574 34.184 1.00 18.98 125 SER B N 1
ATOM 2308 C CA . SER B 1 75 ? -48.548 -4.445 33.839 1.00 15.40 125 SER B CA 1
ATOM 2309 C C . SER B 1 75 ? -48.880 -3.147 33.118 1.00 16.95 125 SER B C 1
ATOM 2310 O O . SER B 1 75 ? -50.013 -2.993 32.649 1.00 20.36 125 SER B O 1
ATOM 2313 N N . SER B 1 76 ? -47.936 -2.221 32.993 1.00 11.71 126 SER B N 1
ATOM 2314 C CA . SER B 1 76 ? -48.248 -0.892 32.488 1.00 11.83 126 SER B CA 1
ATOM 2315 C C . SER B 1 76 ? -47.983 -0.701 31.004 1.00 12.06 126 SER B C 1
ATOM 2316 O O . SER B 1 76 ? -48.568 0.220 30.428 1.00 11.50 126 SER B O 1
ATOM 2319 N N . TRP B 1 77 ? -47.110 -1.518 30.368 1.00 9.62 127 TRP B N 1
ATOM 2320 C CA . TRP B 1 77 ? -46.577 -1.225 29.033 1.00 11.70 127 TRP B CA 1
ATOM 2321 C C . TRP B 1 77 ? -46.573 -2.480 28.164 1.00 15.56 127 TRP B C 1
ATOM 2322 O O . TRP B 1 77 ? -45.529 -2.859 27.624 1.00 14.61 127 TRP B O 1
ATOM 2333 N N . PRO B 1 78 ? -47.738 -3.103 27.941 1.00 12.52 128 PRO B N 1
ATOM 2334 C CA . PRO B 1 78 ? -47.756 -4.373 27.185 1.00 11.91 128 PRO B CA 1
ATOM 2335 C C . PRO B 1 78 ? -47.311 -4.215 25.739 1.00 14.12 128 PRO B C 1
ATOM 2336 O O . PRO B 1 78 ? -46.913 -5.212 25.114 1.00 15.99 128 PRO B O 1
ATOM 2340 N N . ASN B 1 79 ? -47.341 -3.005 25.188 1.00 12.55 129 ASN B N 1
ATOM 2341 C CA . ASN B 1 79 ? -47.149 -2.797 23.757 1.00 12.42 129 ASN B CA 1
ATOM 2342 C C . ASN B 1 79 ? -45.797 -2.194 23.405 1.00 11.83 129 ASN B C 1
ATOM 2343 O O . ASN B 1 79 ? -45.536 -1.912 22.220 1.00 12.22 129 ASN B O 1
ATOM 2348 N N . HIS B 1 80 ? -44.918 -2.008 24.379 1.00 11.24 130 HIS B N 1
ATOM 2349 C CA . HIS B 1 80 ? -43.625 -1.395 24.148 1.00 10.22 130 HIS B CA 1
ATOM 2350 C C . HIS B 1 80 ? -42.535 -2.252 24.772 1.00 9.01 130 HIS B C 1
ATOM 2351 O O . HIS B 1 80 ? -42.782 -3.023 25.703 1.00 11.26 130 HIS B O 1
ATOM 2358 N N . THR B 1 81 ? -41.318 -2.114 24.244 1.00 9.75 131 THR B N 1
ATOM 2359 C CA . THR B 1 81 ? -40.151 -2.725 24.872 1.00 10.99 131 THR B CA 1
ATOM 2360 C C . THR B 1 81 ? -39.725 -1.859 26.056 1.00 9.14 131 THR B C 1
ATOM 2361 O O . THR B 1 81 ? -39.712 -0.620 25.969 1.00 9.49 131 THR B O 1
ATOM 2365 N N . THR B 1 82 ? -39.391 -2.524 27.183 1.00 10.30 132 THR B N 1
ATOM 2366 C CA . THR B 1 82 ? -39.064 -1.851 28.443 1.00 11.86 132 THR B CA 1
ATOM 2367 C C . THR B 1 82 ? -37.625 -2.080 28.895 1.00 12.65 132 THR B C 1
ATOM 2368 O O . THR B 1 82 ? -37.256 -1.635 29.997 1.00 13.13 132 THR B O 1
ATOM 2372 N N . THR B 1 83 ? -36.800 -2.760 28.094 1.00 11.05 133 THR B N 1
ATOM 2373 C CA . THR B 1 83 ? -35.515 -3.289 28.549 1.00 12.15 133 THR B CA 1
ATOM 2374 C C . THR B 1 83 ? -34.346 -2.331 28.348 1.00 12.94 133 THR B C 1
ATOM 2375 O O . THR B 1 83 ? -33.215 -2.662 28.732 1.00 15.38 133 THR B O 1
ATOM 2379 N N . GLY B 1 84 ? -34.585 -1.150 27.781 1.00 11.42 134 GLY B N 1
ATOM 2380 C CA . GLY B 1 84 ? -33.506 -0.224 27.489 1.00 10.76 134 GLY B CA 1
ATOM 2381 C C . GLY B 1 84 ? -32.592 0.130 28.642 1.00 13.17 134 GLY B C 1
ATOM 2382 O O . GLY B 1 84 ? -33.063 0.517 29.722 1.00 14.34 134 GLY B O 1
ATOM 2383 N N . VAL B 1 85 ? -31.290 -0.045 28.441 1.00 14.25 135 VAL B N 1
ATOM 2384 C CA . VAL B 1 85 ? -30.251 0.254 29.430 1.00 13.17 135 VAL B CA 1
ATOM 2385 C C . VAL B 1 85 ? -29.106 0.966 28.720 1.00 12.88 135 VAL B C 1
ATOM 2386 O O . VAL B 1 85 ? -29.155 1.186 27.509 1.00 15.27 135 VAL B O 1
ATOM 2390 N N . SER B 1 86 ? -28.079 1.348 29.468 1.00 14.81 136 SER B N 1
ATOM 2391 C CA . SER B 1 86 ? -26.973 2.073 28.866 1.00 13.99 136 SER B CA 1
ATOM 2392 C C . SER B 1 86 ? -25.684 1.765 29.622 1.00 16.33 136 SER B C 1
ATOM 2393 O O . SER B 1 86 ? -25.678 1.677 30.856 1.00 15.42 136 SER B O 1
ATOM 2396 N N . ALA B 1 87 ? -24.583 1.625 28.872 1.00 18.20 137 ALA B N 1
ATOM 2397 C CA . ALA B 1 87 ? -23.278 1.468 29.499 1.00 18.57 137 ALA B CA 1
ATOM 2398 C C . ALA B 1 87 ? -22.859 2.713 30.280 1.00 20.67 137 ALA B C 1
ATOM 2399 O O . ALA B 1 87 ? -21.992 2.620 31.153 1.00 21.13 137 ALA B O 1
ATOM 2401 N N A SER B 1 88 ? -23.460 3.874 29.992 0.53 18.00 138 SER B N 1
ATOM 2402 N N B SER B 1 88 ? -23.461 3.868 29.993 0.47 17.91 138 SER B N 1
ATOM 2403 C CA A SER B 1 88 ? -23.181 5.083 30.767 0.53 17.98 138 SER B CA 1
ATOM 2404 C CA B SER B 1 88 ? -23.177 5.076 30.761 0.47 17.89 138 SER B CA 1
ATOM 2405 C C A SER B 1 88 ? -23.788 5.019 32.160 0.53 15.82 138 SER B C 1
ATOM 2406 C C B SER B 1 88 ? -23.793 5.024 32.152 0.47 15.96 138 SER B C 1
ATOM 2407 O O A SER B 1 88 ? -23.402 5.806 33.035 0.53 16.10 138 SER B O 1
ATOM 2408 O O B SER B 1 88 ? -23.416 5.823 33.021 0.47 16.42 138 SER B O 1
ATOM 2413 N N . CYS B 1 89 ? -24.720 4.095 32.375 1.00 17.99 139 CYS B N 1
ATOM 2414 C CA . CYS B 1 89 ? -25.323 3.888 33.684 1.00 19.70 139 CYS B CA 1
ATOM 2415 C C . CYS B 1 89 ? -25.064 2.449 34.100 1.00 17.71 139 CYS B C 1
ATOM 2416 O O . CYS B 1 89 ? -25.994 1.704 34.420 1.00 18.98 139 CYS B O 1
ATOM 2419 N N A SER B 1 90 ? -23.799 2.041 34.066 0.59 21.68 140 SER B N 1
ATOM 2420 N N B SER B 1 90 ? -23.796 2.054 34.083 0.41 22.22 140 SER B N 1
ATOM 2421 C CA A SER B 1 90 ? -23.435 0.665 34.357 0.59 26.28 140 SER B CA 1
ATOM 2422 C CA B SER B 1 90 ? -23.415 0.685 34.375 0.41 25.84 140 SER B CA 1
ATOM 2423 C C A SER B 1 90 ? -23.497 0.375 35.855 0.59 26.47 140 SER B C 1
ATOM 2424 C C B SER B 1 90 ? -23.554 0.383 35.865 0.41 26.70 140 SER B C 1
ATOM 2425 O O A SER B 1 90 ? -23.444 1.271 36.698 0.59 29.01 140 SER B O 1
ATOM 2426 O O B SER B 1 90 ? -23.604 1.276 36.712 0.41 27.27 140 SER B O 1
ATOM 2431 N N . HIS B 1 91 ? -23.624 -0.908 36.174 1.00 24.96 141 HIS B N 1
ATOM 2432 C CA . HIS B 1 91 ? -23.659 -1.362 37.557 1.00 28.02 141 HIS B CA 1
ATOM 2433 C C . HIS B 1 91 ? -23.185 -2.803 37.573 1.00 33.28 141 HIS B C 1
ATOM 2434 O O . HIS B 1 91 ? -23.723 -3.637 36.841 1.00 30.91 141 HIS B O 1
ATOM 2441 N N . ASN B 1 92 ? -22.189 -3.090 38.408 1.00 41.25 142 ASN B N 1
ATOM 2442 C CA . ASN B 1 92 ? -21.573 -4.415 38.454 1.00 49.41 142 ASN B CA 1
ATOM 2443 C C . ASN B 1 92 ? -21.160 -4.879 37.057 1.00 43.70 142 ASN B C 1
ATOM 2444 O O . ASN B 1 92 ? -21.495 -5.978 36.612 1.00 53.46 142 ASN B O 1
ATOM 2449 N N . GLY B 1 93 ? -20.458 -4.002 36.345 1.00 37.45 143 GLY B N 1
ATOM 2450 C CA . GLY B 1 93 ? -19.880 -4.355 35.060 1.00 37.70 143 GLY B CA 1
ATOM 2451 C C . GLY B 1 93 ? -20.858 -4.657 33.941 1.00 38.84 143 GLY B C 1
ATOM 2452 O O . GLY B 1 93 ? -20.458 -5.241 32.931 1.00 39.33 143 GLY B O 1
ATOM 2453 N N . GLU B 1 94 ? -22.129 -4.279 34.080 1.00 32.61 144 GLU B N 1
ATOM 2454 C CA . GLU B 1 94 ? -23.103 -4.450 33.010 1.00 32.33 144 GLU B CA 1
ATOM 2455 C C . GLU B 1 94 ? -23.890 -3.158 32.832 1.00 25.12 144 GLU B C 1
ATOM 2456 O O . GLU B 1 94 ? -24.014 -2.353 33.756 1.00 25.37 144 GLU B O 1
ATOM 2462 N N . SER B 1 95 ? -24.435 -2.980 31.634 1.00 20.72 145 SER B N 1
ATOM 2463 C CA . SER B 1 95 ? -25.261 -1.808 31.357 1.00 17.51 145 SER B CA 1
ATOM 2464 C C . SER B 1 95 ? -26.526 -1.855 32.200 1.00 20.06 145 SER B C 1
ATOM 2465 O O . SER B 1 95 ? -27.076 -2.927 32.455 1.00 20.25 145 SER B O 1
ATOM 2468 N N . SER B 1 96 ? -26.975 -0.689 32.659 1.00 17.00 146 SER B N 1
ATOM 2469 C CA . SER B 1 96 ? -28.151 -0.605 33.523 1.00 15.87 146 SER B CA 1
ATOM 2470 C C . SER B 1 96 ? -28.827 0.742 33.268 1.00 17.14 146 SER B C 1
ATOM 2471 O O . SER B 1 96 ? -28.575 1.390 32.242 1.00 15.38 146 SER B O 1
ATOM 2474 N N . PHE B 1 97 ? -29.709 1.151 34.183 1.00 15.96 147 PHE B N 1
ATOM 2475 C CA . PHE B 1 97 ? -30.510 2.354 33.981 1.00 11.78 147 PHE B CA 1
ATOM 2476 C C . PHE B 1 97 ? -30.991 2.853 35.333 1.00 11.46 147 PHE B C 1
ATOM 2477 O O . PHE B 1 97 ? -30.942 2.136 36.328 1.00 14.09 147 PHE B O 1
ATOM 2485 N N . TYR B 1 98 ? -31.452 4.096 35.349 1.00 11.27 148 TYR B N 1
ATOM 2486 C CA . TYR B 1 98 ? -32.131 4.668 36.506 1.00 11.03 148 TYR B CA 1
ATOM 2487 C C . TYR B 1 98 ? -33.189 3.708 37.033 1.00 13.76 148 TYR B C 1
ATOM 2488 O O . TYR B 1 98 ? -34.021 3.189 36.264 1.00 16.20 148 TYR B O 1
ATOM 2497 N N . LYS B 1 99 ? -33.197 3.514 38.361 1.00 10.79 149 LYS B N 1
ATOM 2498 C CA . LYS B 1 99 ? -34.174 2.624 38.962 1.00 12.61 149 LYS B CA 1
ATOM 2499 C C . LYS B 1 99 ? -35.582 3.187 38.916 1.00 12.03 149 LYS B C 1
ATOM 2500 O O . LYS B 1 99 ? -36.548 2.406 38.931 1.00 13.21 149 LYS B O 1
ATOM 2506 N N . ASN B 1 100 ? -35.723 4.513 38.841 1.00 10.64 150 ASN B N 1
ATOM 2507 C CA . ASN B 1 100 ? -37.034 5.141 38.975 1.00 10.60 150 ASN B CA 1
ATOM 2508 C C . ASN B 1 100 ? -37.692 5.499 37.659 1.00 10.79 150 ASN B C 1
ATOM 2509 O O . ASN B 1 100 ? -38.836 5.971 37.668 1.00 10.05 150 ASN B O 1
ATOM 2514 N N . LEU B 1 101 ? -37.006 5.298 36.523 1.00 10.03 151 LEU B N 1
ATOM 2515 C CA . LEU B 1 101 ? -37.547 5.562 35.193 1.00 10.23 151 LEU B CA 1
ATOM 2516 C C . LEU B 1 101 ? -37.503 4.296 34.343 1.00 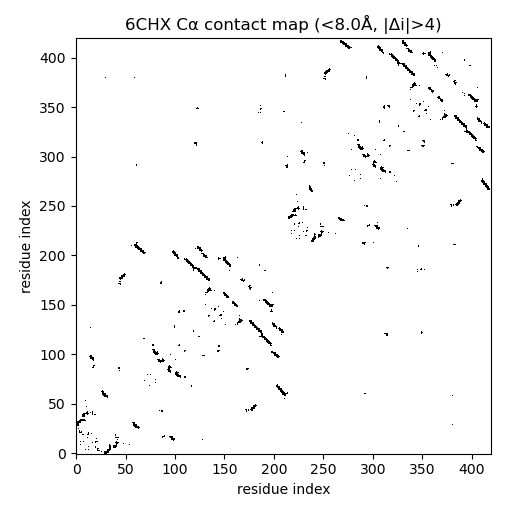9.68 151 LEU B C 1
ATOM 2517 O O . LEU B 1 101 ? -36.783 3.337 34.654 1.00 11.97 151 LEU B O 1
ATOM 2522 N N . LEU B 1 102 ? -38.242 4.300 33.225 1.00 9.66 152 LEU B N 1
ATOM 2523 C CA . LEU B 1 102 ? -38.256 3.144 32.317 1.00 10.49 152 LEU B CA 1
ATOM 2524 C C . LEU B 1 102 ? -38.186 3.622 30.874 1.00 10.68 152 LEU B C 1
ATOM 2525 O O . LEU B 1 102 ? -38.996 4.455 30.451 1.00 9.92 152 LEU B O 1
ATOM 2530 N N . TRP B 1 103 ? -37.213 3.100 30.112 1.00 9.62 153 TRP B N 1
ATOM 2531 C CA . TRP B 1 103 ? -37.057 3.507 28.718 1.00 9.46 153 TRP B CA 1
ATOM 2532 C C . TRP B 1 103 ? -38.018 2.690 27.859 1.00 11.61 153 TRP B C 1
ATOM 2533 O O . TRP B 1 103 ? -37.945 1.455 27.848 1.00 12.29 153 TRP B O 1
ATOM 2544 N N . LEU B 1 104 ? -38.944 3.354 27.166 1.00 8.18 154 LEU B N 1
ATOM 2545 C CA . LEU B 1 104 ? -39.905 2.659 26.302 1.00 9.14 154 LEU B CA 1
ATOM 2546 C C . LEU B 1 104 ? -39.507 2.809 24.834 1.00 7.66 154 LEU B C 1
ATOM 2547 O O . LEU B 1 104 ? -39.268 3.922 24.367 1.00 9.54 154 LEU B O 1
ATOM 2552 N N . THR B 1 105 ? -39.386 1.681 24.132 1.00 8.04 155 THR B N 1
ATOM 2553 C CA . THR B 1 105 ? -38.968 1.699 22.729 1.00 7.12 155 THR B CA 1
ATOM 2554 C C . THR B 1 105 ? -39.849 0.731 21.941 1.00 8.51 155 THR B C 1
ATOM 2555 O O . THR B 1 105 ? -40.754 0.085 22.475 1.00 8.73 155 THR B O 1
ATOM 2559 N N . GLY B 1 106 ? -39.563 0.605 20.639 1.00 7.82 156 GLY B N 1
ATOM 2560 C CA . GLY B 1 106 ? -40.418 -0.173 19.761 1.00 8.72 156 GLY B CA 1
ATOM 2561 C C . GLY B 1 106 ? -40.399 -1.658 20.083 1.00 8.55 156 GLY B C 1
ATOM 2562 O O . GLY B 1 106 ? -39.445 -2.202 20.650 1.00 9.11 156 GLY B O 1
ATOM 2563 N N . LYS B 1 107 ? -41.472 -2.341 19.673 1.00 8.56 157 LYS B N 1
ATOM 2564 C CA . LYS B 1 107 ? -41.665 -3.757 19.926 1.00 9.58 157 LYS B CA 1
ATOM 2565 C C . LYS B 1 107 ? -42.342 -4.348 18.695 1.00 10.06 157 LYS B C 1
ATOM 2566 O O . LYS B 1 107 ? -43.285 -3.751 18.151 1.00 10.29 157 LYS B O 1
ATOM 2572 N N . ASN B 1 108 ? -41.862 -5.511 18.248 1.00 9.12 158 ASN B N 1
ATOM 2573 C CA . ASN B 1 108 ? -42.372 -6.141 17.003 1.00 10.19 158 ASN B CA 1
ATOM 2574 C C . ASN B 1 108 ? -42.291 -5.198 15.808 1.00 10.65 158 ASN B C 1
ATOM 2575 O O . ASN B 1 108 ? -43.140 -5.242 14.911 1.00 11.41 158 ASN B O 1
ATOM 2580 N N . GLY B 1 109 ? -41.293 -4.334 15.813 1.00 8.94 159 GLY B N 1
ATOM 2581 C CA . GLY B 1 109 ? -41.072 -3.400 14.731 1.00 9.07 159 GLY B CA 1
ATOM 2582 C C . GLY B 1 109 ? -41.988 -2.191 14.723 1.00 9.87 159 GLY B C 1
ATOM 2583 O O . GLY B 1 109 ? -42.013 -1.456 13.710 1.00 12.07 159 GLY B O 1
ATOM 2584 N N . LEU B 1 110 ? -42.742 -1.962 15.808 1.00 9.91 160 LEU B N 1
ATOM 2585 C CA . LEU B 1 110 ? -43.783 -0.930 15.887 1.00 9.93 160 LEU B CA 1
ATOM 2586 C C . LEU B 1 110 ? -43.551 -0.068 17.119 1.00 9.85 160 LEU B C 1
ATOM 2587 O O . LEU B 1 110 ? -43.018 -0.545 18.125 1.00 9.78 160 LEU B O 1
ATOM 2592 N N . TYR B 1 111 ? -43.975 1.193 17.065 1.00 7.41 161 TYR B N 1
ATOM 2593 C CA . TYR B 1 111 ? -44.124 2.018 18.272 1.00 8.39 161 TYR B CA 1
ATOM 2594 C C . TYR B 1 111 ? -45.564 2.508 18.313 1.00 9.25 161 TYR B C 1
ATOM 2595 O O . TYR B 1 111 ? -45.920 3.449 17.576 1.00 10.36 161 TYR B O 1
ATOM 2604 N N . PRO B 1 112 ? -46.417 1.890 19.108 1.00 8.68 162 PRO B N 1
ATOM 2605 C CA . PRO B 1 112 ? -47.824 2.330 19.221 1.00 9.66 162 PRO B CA 1
ATOM 2606 C C . PRO B 1 112 ? -47.944 3.609 20.040 1.00 9.27 162 PRO B C 1
ATOM 2607 O O . PRO B 1 112 ? -47.141 3.890 20.935 1.00 8.74 162 PRO B O 1
ATOM 2611 N N . ASN B 1 113 ? -49.017 4.358 19.802 1.00 8.48 163 ASN B N 1
ATOM 2612 C CA . ASN B 1 113 ? -49.352 5.436 20.735 1.00 8.38 163 ASN B CA 1
ATOM 2613 C C . ASN B 1 113 ? -49.400 4.904 22.160 1.00 9.51 163 ASN B C 1
ATOM 2614 O O . ASN B 1 113 ? -49.934 3.822 22.414 1.00 9.06 163 ASN B O 1
ATOM 2619 N N . LEU B 1 114 ? -48.841 5.675 23.080 1.00 8.75 164 LEU B N 1
ATOM 2620 C CA . LEU B 1 114 ? -49.009 5.368 24.496 1.00 9.53 164 LEU B CA 1
ATOM 2621 C C . LEU B 1 114 ? -49.815 6.449 25.200 1.00 9.29 164 LEU B C 1
ATOM 2622 O O . LEU B 1 114 ? -49.708 7.647 24.883 1.00 9.79 164 LEU B O 1
ATOM 2627 N N . SER B 1 115 ? -50.642 6.018 26.145 1.00 10.93 165 SER B N 1
ATOM 2628 C CA . SER B 1 115 ? -51.450 6.939 26.933 1.00 10.92 165 SER B CA 1
ATOM 2629 C C . SER B 1 115 ? -51.651 6.289 28.291 1.00 11.86 165 SER B C 1
ATOM 2630 O O . SER B 1 115 ? -52.262 5.219 28.385 1.00 15.09 165 SER B O 1
ATOM 2633 N N . LYS B 1 116 ? -51.138 6.918 29.340 1.00 8.77 166 LYS B N 1
ATOM 2634 C CA . LYS B 1 116 ? -51.185 6.310 30.664 1.00 10.07 166 LYS B CA 1
ATOM 2635 C C . LYS B 1 116 ? -51.405 7.412 31.689 1.00 11.24 166 LYS B C 1
ATOM 2636 O O . LYS B 1 116 ? -50.749 8.466 31.648 1.00 11.95 166 LYS B O 1
ATOM 2642 N N . SER B 1 117 ? -52.304 7.165 32.628 1.00 11.74 167 SER B N 1
ATOM 2643 C CA . SER B 1 117 ? -52.612 8.167 33.629 1.00 13.88 167 SER B CA 1
ATOM 2644 C C . SER B 1 117 ? -52.523 7.595 35.031 1.00 12.83 167 SER B C 1
ATOM 2645 O O . SER B 1 117 ? -52.688 6.386 35.245 1.00 15.50 167 SER B O 1
ATOM 2648 N N . TYR B 1 118 ? -52.266 8.497 35.979 1.00 13.53 168 TYR B N 1
ATOM 2649 C CA . TYR B 1 118 ? -52.209 8.157 37.399 1.00 12.50 168 TYR B CA 1
ATOM 2650 C C . TYR B 1 118 ? -52.996 9.207 38.189 1.00 12.29 168 TYR B C 1
ATOM 2651 O O . TYR B 1 118 ? -52.709 10.408 38.083 1.00 11.47 168 TYR B O 1
ATOM 2660 N N . ALA B 1 119 ? -53.972 8.759 39.000 1.00 12.42 169 ALA B N 1
ATOM 2661 C CA . ALA B 1 119 ? -54.693 9.634 39.915 1.00 12.52 169 ALA B CA 1
ATOM 2662 C C . ALA B 1 119 ? -54.077 9.514 41.299 1.00 12.44 169 ALA B C 1
ATOM 2663 O O . ALA B 1 119 ? -53.905 8.405 41.805 1.00 14.26 169 ALA B O 1
ATOM 2665 N N . ASN B 1 120 ? -53.733 10.646 41.895 1.00 11.37 170 ASN B N 1
ATOM 2666 C CA . ASN B 1 120 ? -53.211 10.627 43.265 1.00 10.97 170 ASN B CA 1
ATOM 2667 C C . ASN B 1 120 ? -54.332 10.331 44.262 1.00 12.25 170 ASN B C 1
ATOM 2668 O O . ASN B 1 120 ? -55.123 11.212 44.586 1.00 16.51 170 ASN B O 1
ATOM 2673 N N . ASN B 1 121 ? -54.356 9.087 44.765 1.00 13.17 171 ASN B N 1
ATOM 2674 C CA . ASN B 1 121 ? -55.331 8.614 45.745 1.00 14.01 171 ASN B CA 1
ATOM 2675 C C . ASN B 1 121 ? -54.780 8.616 47.173 1.00 17.27 171 ASN B C 1
ATOM 2676 O O . ASN B 1 121 ? -55.325 7.928 48.044 1.00 22.35 171 ASN B O 1
ATOM 2681 N N . LYS B 1 122 ? -53.697 9.333 47.422 1.00 13.91 172 LYS B N 1
ATOM 2682 C CA . LYS B 1 122 ? -53.077 9.382 48.738 1.00 13.99 172 LYS B CA 1
ATOM 2683 C C . LYS B 1 122 ? -53.436 10.686 49.437 1.00 12.79 172 LYS B C 1
ATOM 2684 O O . LYS B 1 122 ? -54.058 11.588 48.868 1.00 13.89 172 LYS B O 1
ATOM 2690 N N . GLU B 1 123 ? -53.025 10.787 50.701 1.00 11.84 173 GLU B N 1
ATOM 2691 C CA . GLU B 1 123 ? -53.087 12.074 51.391 1.00 10.96 173 GLU B CA 1
ATOM 2692 C C . GLU B 1 123 ? -51.892 12.965 51.048 1.00 16.56 173 GLU B C 1
ATOM 2693 O O . GLU B 1 123 ? -52.008 14.194 51.124 1.00 18.05 173 GLU B O 1
ATOM 2699 N N . LYS B 1 124 ? -50.765 12.380 50.649 1.00 13.56 174 LYS B N 1
ATOM 2700 C CA . LYS B 1 124 ? -49.526 13.118 50.400 1.00 13.54 174 LYS B CA 1
ATOM 2701 C C . LYS B 1 124 ? -49.440 13.583 48.950 1.00 13.66 174 LYS B C 1
ATOM 2702 O O . LYS B 1 124 ? -49.989 12.955 48.043 1.00 14.45 174 LYS B O 1
ATOM 2708 N N . GLU B 1 125 ? -48.718 14.673 48.720 1.00 16.90 175 GLU B N 1
ATOM 2709 C CA . GLU B 1 125 ? -48.470 15.010 47.327 1.00 16.57 175 GLU B CA 1
ATOM 2710 C C . GLU B 1 125 ? -47.394 14.097 46.751 1.00 12.79 175 GLU B C 1
ATOM 2711 O O . GLU B 1 125 ? -46.593 13.521 47.488 1.00 14.16 175 GLU B O 1
ATOM 2717 N N . VAL B 1 126 ? -47.425 13.913 45.429 1.00 11.81 176 VAL B N 1
ATOM 2718 C CA . VAL B 1 126 ? -46.574 12.922 44.768 1.00 10.76 176 VAL B CA 1
ATOM 2719 C C . VAL B 1 126 ? -45.621 13.623 43.806 1.00 11.76 176 VAL B C 1
ATOM 2720 O O . VAL B 1 126 ? -46.061 14.349 42.900 1.00 14.38 176 VAL B O 1
ATOM 2724 N N . LEU B 1 127 ? -44.319 13.426 44.021 1.00 9.66 177 LEU B N 1
ATOM 2725 C CA . LEU B 1 127 ? -43.297 13.926 43.105 1.00 10.19 177 LEU B CA 1
ATOM 2726 C C . LEU B 1 127 ? -43.115 12.901 41.981 1.00 9.37 177 LEU B C 1
ATOM 2727 O O . LEU B 1 127 ? -42.713 11.763 42.251 1.00 9.65 177 LEU B O 1
ATOM 2732 N N . VAL B 1 128 ? -43.415 13.303 40.732 1.00 9.03 178 VAL B N 1
ATOM 2733 C CA . VAL B 1 128 ? -43.313 12.467 39.533 1.00 9.25 178 VAL B CA 1
ATOM 2734 C C . VAL B 1 128 ? -42.184 13.004 38.660 1.00 8.80 178 VAL B C 1
ATOM 2735 O O . VAL B 1 128 ? -42.147 14.212 38.360 1.00 9.20 178 VAL B O 1
ATOM 2739 N N . LEU B 1 129 ? -41.282 12.108 38.227 1.00 8.65 179 LEU B N 1
ATOM 2740 C CA . LEU B 1 129 ? -40.166 12.451 37.345 1.00 8.69 179 LEU B CA 1
ATOM 2741 C C . LEU B 1 129 ? -40.231 11.614 36.068 1.00 9.05 179 LEU B C 1
ATOM 2742 O O . LEU B 1 129 ? -40.661 10.457 36.096 1.00 8.31 179 LEU B O 1
ATOM 2747 N N . TRP B 1 130 ? -39.779 12.213 34.953 1.00 8.41 180 TRP B N 1
ATOM 2748 C CA . TRP B 1 130 ? -39.713 11.508 33.670 1.00 8.19 180 TRP B CA 1
ATOM 2749 C C . TRP B 1 130 ? -38.591 12.106 32.829 1.00 9.78 180 TRP B C 1
ATOM 2750 O O . TRP B 1 130 ? -37.967 13.108 33.190 1.00 9.31 180 TRP B O 1
ATOM 2761 N N . GLY B 1 131 ? -38.368 11.497 31.667 1.00 8.95 181 GLY B N 1
ATOM 2762 C CA . GLY B 1 131 ? -37.368 11.989 30.737 1.00 11.19 181 GLY B CA 1
ATOM 2763 C C . GLY B 1 131 ? -37.885 12.056 29.312 1.00 9.09 181 GLY B C 1
ATOM 2764 O O . GLY B 1 131 ? -38.858 11.387 28.944 1.00 9.90 181 GLY B O 1
ATOM 2765 N N . VAL B 1 132 ? -37.200 12.862 28.492 1.00 8.16 182 VAL B N 1
ATOM 2766 C CA . VAL B 1 132 ? -37.455 12.923 27.047 1.00 8.04 182 VAL B CA 1
ATOM 2767 C C . VAL B 1 132 ? -36.128 12.716 26.327 1.00 8.94 182 VAL B C 1
ATOM 2768 O O . VAL B 1 132 ? -35.158 13.461 26.565 1.00 10.08 182 VAL B O 1
ATOM 2772 N N . HIS B 1 133 ? -36.078 11.700 25.470 1.00 9.98 183 HIS B N 1
ATOM 2773 C CA . HIS B 1 133 ? -34.862 11.341 24.737 1.00 9.15 183 HIS B CA 1
ATOM 2774 C C . HIS B 1 133 ? -34.698 12.210 23.496 1.00 8.63 183 HIS B C 1
ATOM 2775 O O . HIS B 1 133 ? -35.630 12.334 22.680 1.00 10.08 183 HIS B O 1
ATOM 2782 N N A HIS B 1 134 ? -33.507 12.794 23.343 0.45 9.15 184 HIS B N 1
ATOM 2783 N N B HIS B 1 134 ? -33.513 12.809 23.352 0.55 9.12 184 HIS B N 1
ATOM 2784 C CA A HIS B 1 134 ? -33.127 13.549 22.148 0.45 9.48 184 HIS B CA 1
ATOM 2785 C CA B HIS B 1 134 ? -33.125 13.533 22.141 0.55 9.40 184 HIS B CA 1
ATOM 2786 C C A HIS B 1 134 ? -32.016 12.786 21.434 0.45 11.39 184 HIS B C 1
ATOM 2787 C C B HIS B 1 134 ? -32.018 12.754 21.452 0.55 10.84 184 HIS B C 1
ATOM 2788 O O A HIS B 1 134 ? -30.833 12.949 21.779 0.45 10.64 184 HIS B O 1
ATOM 2789 O O B HIS B 1 134 ? -30.842 12.877 21.834 0.55 9.92 184 HIS B O 1
ATOM 2802 N N . PRO B 1 135 ? -32.324 11.963 20.425 1.00 9.10 185 PRO B N 1
ATOM 2803 C CA . PRO B 1 135 ? -31.282 11.153 19.767 1.00 11.55 185 PRO B CA 1
ATOM 2804 C C . PRO B 1 135 ? -30.345 12.008 18.932 1.00 8.39 185 PRO B C 1
ATOM 2805 O O . PRO B 1 135 ? -30.652 13.161 18.613 1.00 9.49 185 PRO B O 1
ATOM 2809 N N . PRO B 1 136 ? -29.160 11.470 18.583 1.00 10.70 186 PRO B N 1
ATOM 2810 C CA . PRO B 1 136 ? -28.186 12.272 17.838 1.00 11.90 186 PRO B CA 1
ATOM 2811 C C . PRO B 1 136 ? -28.433 12.302 16.338 1.00 12.29 186 PRO B C 1
ATOM 2812 O O . PRO B 1 136 ? -27.869 13.179 15.658 1.00 14.61 186 PRO B O 1
ATOM 2816 N N . ASN B 1 137 ? -29.237 11.391 15.805 1.00 12.33 187 ASN B N 1
ATOM 2817 C CA . ASN B 1 137 ? -29.457 11.366 14.368 1.00 13.72 187 ASN B CA 1
ATOM 2818 C C . ASN B 1 137 ? -30.793 10.706 14.054 1.00 13.62 187 ASN B C 1
ATOM 2819 O O . ASN B 1 137 ? -31.437 10.110 14.925 1.00 12.49 187 ASN B O 1
ATOM 2824 N N A ILE B 1 138 ? -31.200 10.818 12.786 0.47 13.15 188 ILE B N 1
ATOM 2825 N N B ILE B 1 138 ? -31.190 10.827 12.778 0.53 13.21 188 ILE B N 1
ATOM 2826 C CA A ILE B 1 138 ? -32.501 10.300 12.353 0.47 11.93 188 ILE B CA 1
ATOM 2827 C CA B ILE B 1 138 ? -32.480 10.320 12.289 0.53 12.49 188 ILE B CA 1
ATOM 2828 C C A ILE B 1 138 ? -32.534 8.782 12.371 0.47 12.94 188 ILE B C 1
ATOM 2829 C C B ILE B 1 138 ? -32.533 8.799 12.354 0.53 12.46 188 ILE B C 1
ATOM 2830 O O A ILE B 1 138 ? -33.585 8.180 12.645 0.47 10.44 188 ILE B O 1
ATOM 2831 O O B ILE B 1 138 ? -33.585 8.214 12.657 0.53 10.84 188 ILE B O 1
ATOM 2840 N N . GLY B 1 139 ? -31.405 8.129 12.084 1.00 10.54 189 GLY B N 1
ATOM 2841 C CA . GLY B 1 139 ? -31.383 6.678 12.119 1.00 9.58 189 GLY B CA 1
ATOM 2842 C C . GLY B 1 139 ? -31.744 6.141 13.488 1.00 11.38 189 GLY B C 1
ATOM 2843 O O . GLY B 1 139 ? -32.542 5.208 13.608 1.00 10.57 189 GLY B O 1
ATOM 2844 N N . ASP B 1 140 ? -31.153 6.727 14.530 1.00 12.41 190 ASP B N 1
ATOM 2845 C CA . ASP B 1 140 ? -31.454 6.286 15.897 1.00 10.33 190 ASP B CA 1
ATOM 2846 C C . ASP B 1 140 ? -32.906 6.594 16.276 1.00 8.74 190 ASP B C 1
ATOM 2847 O O . ASP B 1 140 ? -33.585 5.765 16.902 1.00 10.70 190 ASP B O 1
ATOM 2852 N N . GLN B 1 141 ? -33.387 7.781 15.908 1.00 8.53 191 GLN B N 1
ATOM 2853 C CA . GLN B 1 141 ? -34.787 8.136 16.139 1.00 8.92 191 GLN B CA 1
ATOM 2854 C C . GLN B 1 141 ? -35.727 7.101 15.526 1.00 10.35 191 GLN B C 1
ATOM 2855 O O . GLN B 1 141 ? -36.676 6.622 16.180 1.00 10.09 191 GLN B O 1
ATOM 2861 N N A ARG B 1 142 ? -35.502 6.748 14.258 0.51 9.12 192 ARG B N 1
ATOM 2862 N N B ARG B 1 142 ? -35.498 6.758 14.258 0.49 9.17 192 ARG B N 1
ATOM 2863 C CA A ARG B 1 142 ? -36.380 5.786 13.599 0.51 8.76 192 ARG B CA 1
ATOM 2864 C CA B ARG B 1 142 ? -36.369 5.807 13.582 0.49 9.19 192 ARG B CA 1
ATOM 2865 C C A ARG B 1 142 ? -36.233 4.391 14.185 0.51 7.74 192 ARG B C 1
ATOM 2866 C C B ARG B 1 142 ? -36.223 4.395 14.143 0.49 7.64 192 ARG B C 1
ATOM 2867 O O A ARG B 1 142 ? -37.219 3.648 14.286 0.51 8.88 192 ARG B O 1
ATOM 2868 O O B ARG B 1 142 ? -37.216 3.660 14.224 0.49 7.70 192 ARG B O 1
ATOM 2883 N N . ALA B 1 143 ? -35.006 4.006 14.558 1.00 8.72 193 ALA B N 1
ATOM 2884 C CA . ALA B 1 143 ? -34.778 2.642 15.028 1.00 8.27 193 ALA B CA 1
ATOM 2885 C C . ALA B 1 143 ? -35.537 2.359 16.316 1.00 8.91 193 ALA B C 1
ATOM 2886 O O . ALA B 1 143 ? -36.008 1.232 16.511 1.00 10.02 193 ALA B O 1
ATOM 2888 N N . LEU B 1 144 ? -35.642 3.367 17.209 1.00 8.24 194 LEU B N 1
ATOM 2889 C CA . LEU B 1 144 ? -36.335 3.176 18.482 1.00 8.61 194 LEU B CA 1
ATOM 2890 C C . LEU B 1 144 ? -37.810 3.506 18.403 1.00 8.33 194 LEU B C 1
ATOM 2891 O O . LEU B 1 144 ? -38.600 2.860 19.097 1.00 9.54 194 LEU B O 1
ATOM 2896 N N . TYR B 1 145 ? -38.201 4.509 17.598 1.00 8.41 195 TYR B N 1
ATOM 2897 C CA . TYR B 1 145 ? -39.532 5.112 17.716 1.00 8.72 195 TYR B CA 1
ATOM 2898 C C . TYR B 1 145 ? -40.336 5.096 16.425 1.00 8.22 195 TYR B C 1
ATOM 2899 O O . TYR B 1 145 ? -41.541 5.394 16.459 1.00 8.52 195 TYR B O 1
ATOM 2908 N N . HIS B 1 146 ? -39.722 4.749 15.270 1.00 7.53 196 HIS B N 1
ATOM 2909 C CA . HIS B 1 146 ? -40.467 4.503 14.034 1.00 9.17 196 HIS B CA 1
ATOM 2910 C C . HIS B 1 146 ? -41.217 5.732 13.545 1.00 9.31 196 HIS B C 1
ATOM 2911 O O . HIS B 1 146 ? -42.271 5.607 12.933 1.00 11.52 196 HIS B O 1
ATOM 2918 N N . THR B 1 147 ? -40.659 6.917 13.768 1.00 7.92 197 THR B N 1
ATOM 2919 C CA . THR B 1 147 ? -41.234 8.157 13.258 1.00 9.84 197 THR B CA 1
ATOM 2920 C C . THR B 1 147 ? -40.200 9.266 13.366 1.00 9.88 197 THR B C 1
ATOM 2921 O O . THR B 1 147 ? -39.310 9.216 14.218 1.00 9.60 197 THR B O 1
ATOM 2925 N N A GLU B 1 148 ? -40.325 10.272 12.502 0.45 10.63 198 GLU B N 1
ATOM 2926 N N B GLU B 1 148 ? -40.350 10.272 12.506 0.55 10.64 198 GLU B N 1
ATOM 2927 C CA A GLU B 1 148 ? -39.654 11.544 12.721 0.45 9.25 198 GLU B CA 1
ATOM 2928 C CA B GLU B 1 148 ? -39.664 11.544 12.646 0.55 10.90 198 GLU B CA 1
ATOM 2929 C C A GLU B 1 148 ? -40.662 12.649 12.993 0.45 12.29 198 GLU B C 1
ATOM 2930 C C B GLU B 1 148 ? -40.613 12.632 13.120 0.55 11.15 198 GLU B C 1
ATOM 2931 O O A GLU B 1 148 ? -40.390 13.828 12.738 0.45 10.53 198 GLU B O 1
ATOM 2932 O O B GLU B 1 148 ? -40.236 13.806 13.141 0.55 16.78 198 GLU B O 1
ATOM 2943 N N . ASN B 1 149 ? -41.858 12.269 13.439 1.00 9.52 199 ASN B N 1
ATOM 2944 C CA . ASN B 1 149 ? -42.871 13.207 13.914 1.00 9.24 199 ASN B CA 1
ATOM 2945 C C . ASN B 1 149 ? -43.414 12.756 15.278 1.00 11.39 199 ASN B C 1
ATOM 2946 O O . ASN B 1 149 ? -44.614 12.534 15.454 1.00 11.06 199 ASN B O 1
ATOM 2951 N N . ALA B 1 150 ? -42.519 12.624 16.246 1.00 10.60 200 ALA B N 1
ATOM 2952 C CA . ALA B 1 150 ? -42.844 12.191 17.597 1.0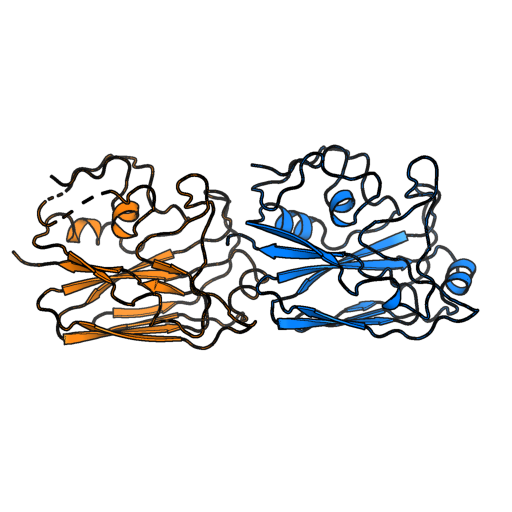0 8.83 200 ALA B CA 1
ATOM 2953 C C . ALA B 1 150 ? -43.042 13.386 18.518 1.00 11.12 200 ALA B C 1
ATOM 2954 O O . ALA B 1 150 ? -42.349 14.405 18.421 1.00 11.03 200 ALA B O 1
ATOM 2956 N N . TYR B 1 151 ? -43.971 13.216 19.475 1.00 8.78 201 TYR B N 1
ATOM 2957 C CA . TYR B 1 151 ? -44.268 14.227 20.485 1.00 9.18 201 TYR B CA 1
ATOM 2958 C C . TYR B 1 151 ? -44.557 13.522 21.798 1.00 8.26 201 TYR B C 1
ATOM 2959 O O . TYR B 1 151 ? -45.001 12.363 21.831 1.00 9.14 201 TYR B O 1
ATOM 2968 N N . VAL B 1 152 ? -44.285 14.243 22.886 1.00 8.33 202 VAL B N 1
ATOM 2969 C CA . VAL B 1 152 ? -44.623 13.810 24.247 1.00 8.21 202 VAL B CA 1
ATOM 2970 C C . VAL B 1 152 ? -45.505 14.882 24.889 1.00 8.52 202 VAL B C 1
ATOM 2971 O O . VAL B 1 152 ? -45.267 16.074 24.710 1.00 9.76 202 VAL B O 1
ATOM 2975 N N . SER B 1 153 ? -46.541 14.458 25.615 1.00 8.62 203 SER B N 1
ATOM 2976 C CA . SER B 1 153 ? -47.435 15.380 26.326 1.00 8.82 203 SER B CA 1
ATOM 2977 C C . SER B 1 153 ? -47.593 14.931 27.768 1.00 8.67 203 SER B C 1
ATOM 2978 O O . SER B 1 153 ? -47.806 13.744 28.031 1.00 8.48 203 SER B O 1
ATOM 2981 N N . VAL B 1 154 ? -47.444 15.872 28.699 1.00 8.83 204 VAL B N 1
ATOM 2982 C CA . VAL B 1 154 ? -47.667 15.585 30.113 1.00 9.80 204 VAL B CA 1
ATOM 2983 C C . VAL B 1 154 ? -48.611 16.658 30.640 1.00 10.35 204 VAL B C 1
ATOM 2984 O O . VAL B 1 154 ? -48.313 17.852 30.531 1.00 10.93 204 VAL B O 1
ATOM 2988 N N . VAL B 1 155 ? -49.752 16.243 31.228 1.00 10.93 205 VAL B N 1
ATOM 2989 C CA . VAL B 1 155 ? -50.815 17.171 31.628 1.00 10.34 205 VAL B CA 1
ATOM 2990 C C . VAL B 1 155 ? -51.360 16.764 32.990 1.00 9.46 205 VAL B C 1
ATOM 2991 O O . VAL B 1 155 ? -51.753 15.610 33.197 1.00 11.32 205 VAL B O 1
ATOM 2995 N N . SER B 1 156 ? -51.412 17.728 33.910 1.00 10.77 206 SER B N 1
ATOM 2996 C CA . SER B 1 156 ? -52.214 17.594 35.123 1.00 12.40 206 SER B CA 1
ATOM 2997 C C . SER B 1 156 ? -53.022 18.870 35.277 1.00 14.16 206 SER B C 1
ATOM 2998 O O . SER B 1 156 ? -52.991 19.726 34.394 1.00 15.71 206 SER B O 1
ATOM 3001 N N . SER B 1 157 ? -53.734 19.035 36.396 1.00 14.86 207 SER B N 1
ATOM 3002 C CA . SER B 1 157 ? -54.399 20.319 36.635 1.00 18.44 207 SER B CA 1
ATOM 3003 C C . SER B 1 157 ? -53.421 21.475 36.860 1.00 16.89 207 SER B C 1
ATOM 3004 O O . SER B 1 157 ? -53.814 22.647 36.705 1.00 23.32 207 SER B O 1
ATOM 3007 N N . HIS B 1 158 ? -52.169 21.199 37.231 1.00 18.49 208 HIS B N 1
ATOM 3008 C CA . HIS B 1 158 ? -51.203 22.245 37.558 1.00 19.33 208 HIS B CA 1
ATOM 3009 C C . HIS B 1 158 ? -49.942 22.178 36.701 1.00 22.75 208 HIS B C 1
ATOM 3010 O O . HIS B 1 158 ? -48.940 22.848 37.001 1.00 21.76 208 HIS B O 1
ATOM 3017 N N . TYR B 1 159 ? -49.959 21.385 35.641 1.00 16.26 209 TYR B N 1
ATOM 3018 C CA . TYR B 1 159 ? -48.787 21.230 34.793 1.00 16.83 209 TYR B CA 1
ATOM 3019 C C . TYR B 1 159 ? -49.295 20.920 33.392 1.00 16.25 209 TYR B C 1
ATOM 3020 O O . TYR B 1 159 ? -50.196 20.093 33.223 1.00 15.80 209 TYR B O 1
ATOM 3029 N N . SER B 1 160 ? -48.716 21.566 32.379 1.00 13.10 210 SER B N 1
ATOM 3030 C CA . SER B 1 160 ? -49.061 21.176 31.011 1.00 12.83 210 SER B CA 1
ATOM 3031 C C . SER B 1 160 ? -47.910 21.523 30.086 1.00 12.80 210 SER B C 1
ATOM 3032 O O . SER B 1 160 ? -47.626 22.708 29.875 1.00 14.35 210 SER B O 1
ATOM 3035 N N . ARG B 1 161 ? -47.296 20.505 29.478 1.00 11.99 211 ARG B N 1
ATOM 3036 C CA . ARG B 1 161 ? -46.198 20.754 28.552 1.00 11.24 211 ARG B CA 1
ATOM 3037 C C . ARG B 1 161 ? -46.235 19.718 27.448 1.00 11.64 211 ARG B C 1
ATOM 3038 O O . ARG B 1 161 ? -46.430 18.532 27.704 1.00 11.68 211 ARG B O 1
ATOM 3046 N N . LYS B 1 162 ? -46.023 20.175 26.219 1.00 12.00 212 LYS B N 1
ATOM 3047 C CA . LYS B 1 162 ? -45.760 19.309 25.079 1.00 11.59 212 LYS B CA 1
ATOM 3048 C C . LYS B 1 162 ? -44.279 19.419 24.748 1.00 12.40 212 LYS B C 1
ATOM 3049 O O . LYS B 1 162 ? -43.680 20.507 24.846 1.00 15.64 212 LYS B O 1
ATOM 3055 N N . PHE B 1 163 ? -43.686 18.298 24.391 1.00 11.46 213 PHE B N 1
ATOM 3056 C CA . PHE B 1 163 ? -42.254 18.218 24.126 1.00 11.41 213 PHE B CA 1
ATOM 3057 C C . PHE B 1 163 ? -42.091 17.778 22.687 1.00 14.38 213 PHE B C 1
ATOM 3058 O O . PHE B 1 163 ? -42.759 16.835 22.244 1.00 12.45 213 PHE B O 1
ATOM 3066 N N . THR B 1 164 ? -41.242 18.511 21.946 1.00 15.81 214 THR B N 1
ATOM 3067 C CA . THR B 1 164 ? -40.816 18.154 20.598 1.00 17.70 214 THR B CA 1
ATOM 3068 C C . THR B 1 164 ? -39.378 17.687 20.734 1.00 16.90 214 THR B C 1
ATOM 3069 O O . THR B 1 164 ? -38.473 18.518 20.932 1.00 23.77 214 THR B O 1
ATOM 3073 N N . PRO B 1 165 ? -39.132 16.417 20.686 1.00 13.16 215 PRO B N 1
ATOM 3074 C CA . PRO B 1 165 ? -37.768 15.919 20.909 1.00 20.65 215 PRO B CA 1
ATOM 3075 C C . PRO B 1 165 ? -36.871 16.217 19.710 1.00 23.79 215 PRO B C 1
ATOM 3076 O O . PRO B 1 165 ? -36.949 15.533 18.690 1.00 34.77 215 PRO B O 1
ATOM 3080 N N A GLU B 1 166 ? -36.052 17.250 19.837 0.44 22.98 216 GLU B N 1
ATOM 3081 N N B GLU B 1 166 ? -36.013 17.233 19.812 0.56 22.15 216 GLU B N 1
ATOM 3082 C CA A GLU B 1 166 ? -35.129 17.618 18.780 0.44 24.36 216 GLU B CA 1
ATOM 3083 C CA B GLU B 1 166 ? -35.194 17.676 18.685 0.56 24.79 216 GLU B CA 1
ATOM 3084 C C A GLU B 1 166 ? -34.054 16.553 18.631 0.44 14.73 216 GLU B C 1
ATOM 3085 C C B GLU B 1 166 ? -33.898 16.878 18.583 0.56 17.79 216 GLU B C 1
ATOM 3086 O O A GLU B 1 166 ? -33.602 15.948 19.604 0.44 19.02 216 GLU B O 1
ATOM 3087 O O B GLU B 1 166 ? -33.099 16.842 19.523 0.56 21.23 216 GLU B O 1
ATOM 3098 N N . ILE B 1 167 ? -33.674 16.304 17.402 1.00 13.30 217 ILE B N 1
ATOM 3099 C CA . ILE B 1 167 ? -32.499 15.500 17.111 1.00 15.20 217 ILE B CA 1
ATOM 3100 C C . ILE B 1 167 ? -31.303 16.439 17.033 1.00 16.45 217 ILE B C 1
ATOM 3101 O O . ILE B 1 167 ? -31.388 17.519 16.428 1.00 19.40 217 ILE B O 1
ATOM 3106 N N . ALA B 1 168 ? -30.202 16.074 17.700 1.00 10.80 218 ALA B N 1
ATOM 3107 C CA . ALA B 1 168 ? -29.008 16.920 17.711 1.00 12.23 218 ALA B CA 1
ATOM 3108 C C . ALA B 1 168 ? -27.835 16.035 18.101 1.00 10.75 218 ALA B C 1
ATOM 3109 O O . ALA B 1 168 ? -27.923 15.283 19.073 1.00 13.15 218 ALA B O 1
ATOM 3111 N N . LYS B 1 169 ? -26.746 16.090 17.329 1.00 13.45 219 LYS B N 1
ATOM 3112 C CA . LYS B 1 169 ? -25.533 15.340 17.666 1.00 16.30 219 LYS B CA 1
ATOM 3113 C C . LYS B 1 169 ? -24.670 16.253 18.529 1.00 14.86 219 LYS B C 1
ATOM 3114 O O . LYS B 1 169 ? -24.099 17.230 18.040 1.00 18.14 219 LYS B O 1
ATOM 3120 N N . ARG B 1 170 ? -24.642 15.981 19.837 1.00 14.62 220 ARG B N 1
ATOM 3121 C CA . ARG B 1 170 ? -23.922 16.777 20.821 1.00 15.05 220 ARG B CA 1
ATOM 3122 C C . ARG B 1 170 ? -22.513 16.224 21.028 1.00 15.14 220 ARG B C 1
ATOM 3123 O O . ARG B 1 170 ? -22.200 15.092 20.632 1.00 15.97 220 ARG B O 1
ATOM 3131 N N . PRO B 1 171 ? -21.640 16.999 21.680 1.00 20.35 221 PRO B N 1
ATOM 3132 C CA . PRO B 1 171 ? -20.343 16.449 22.095 1.00 23.00 221 PRO B CA 1
ATOM 3133 C C . PRO B 1 171 ? -20.526 15.211 22.965 1.00 21.06 221 PRO B C 1
ATOM 3134 O O . PRO B 1 171 ? -21.488 15.086 23.735 1.00 20.28 221 PRO B O 1
ATOM 3138 N N . LYS B 1 172 ? -19.607 14.258 22.815 1.00 21.28 222 LYS B N 1
ATOM 3139 C CA . LYS B 1 172 ? -19.720 12.998 23.543 1.00 20.87 222 LYS B CA 1
ATOM 3140 C C . LYS B 1 172 ? -19.487 13.233 25.031 1.00 22.74 222 LYS B C 1
ATOM 3141 O O . LYS B 1 172 ? -18.431 13.732 25.431 1.00 24.88 222 LYS B O 1
ATOM 3147 N N . VAL B 1 173 ? -20.482 12.904 25.852 1.00 22.38 223 VAL B N 1
ATOM 3148 C CA . VAL B 1 173 ? -20.377 12.946 27.307 1.00 22.50 223 VAL B CA 1
ATOM 3149 C C . VAL B 1 173 ? -20.760 11.568 27.822 1.00 24.39 223 VAL B C 1
ATOM 3150 O O . VAL B 1 173 ? -21.841 11.060 27.499 1.00 20.58 223 VAL B O 1
ATOM 3154 N N . ARG B 1 174 ? -19.876 10.959 28.616 1.00 24.30 224 ARG B N 1
ATOM 3155 C CA . ARG B 1 174 ? -20.046 9.569 29.033 1.00 23.80 224 ARG B CA 1
ATOM 3156 C C . ARG B 1 174 ? -20.375 8.665 27.846 1.00 21.96 224 ARG B C 1
ATOM 3157 O O . ARG B 1 174 ? -21.230 7.777 27.928 1.00 18.37 224 ARG B O 1
ATOM 3165 N N . ASP B 1 175 ? -19.700 8.914 26.717 1.00 22.10 225 ASP B N 1
ATOM 3166 C CA . ASP B 1 175 ? -19.811 8.151 25.468 1.00 19.99 225 ASP B CA 1
ATOM 3167 C C . ASP B 1 175 ? -21.101 8.383 24.679 1.00 18.93 225 ASP B C 1
ATOM 3168 O O . ASP B 1 175 ? -21.366 7.656 23.724 1.00 19.48 225 ASP B O 1
ATOM 3173 N N . GLN B 1 176 ? -21.922 9.359 25.059 1.00 16.67 226 GLN B N 1
ATOM 3174 C CA . GLN B 1 176 ? -23.205 9.583 24.404 1.00 20.62 226 GLN B CA 1
ATOM 3175 C C . GLN B 1 176 ? -23.192 10.891 23.624 1.00 14.46 226 GLN B C 1
ATOM 3176 O O . GLN B 1 176 ? -22.862 11.947 24.181 1.00 16.88 226 GLN B O 1
ATOM 3182 N N . GLU B 1 177 ? -23.622 10.817 22.359 1.00 13.47 227 GLU B N 1
ATOM 3183 C CA . GLU B 1 177 ? -23.855 11.998 21.541 1.00 14.14 227 GLU B CA 1
ATOM 3184 C C . GLU B 1 177 ? -25.297 12.465 21.598 1.00 13.32 227 GLU B C 1
ATOM 3185 O O . GLU B 1 177 ? -25.574 13.605 21.223 1.00 15.78 227 GLU B O 1
ATOM 3191 N N . GLY B 1 178 ? -26.205 11.616 22.058 1.00 12.25 228 GLY B N 1
ATOM 3192 C CA . GLY B 1 178 ? -27.552 12.039 22.382 1.00 10.73 228 GLY B CA 1
ATOM 3193 C C . GLY B 1 178 ? -27.670 12.429 23.842 1.00 10.83 228 GLY B C 1
ATOM 3194 O O . GLY B 1 178 ? -26.689 12.448 24.595 1.00 12.27 228 GLY B O 1
ATOM 3195 N N . ARG B 1 179 ? -28.914 12.723 24.243 1.00 10.86 229 ARG B N 1
ATOM 3196 C CA . ARG B 1 179 ? -29.204 13.271 25.567 1.00 10.15 229 ARG B CA 1
ATOM 3197 C C . ARG B 1 179 ? -30.573 12.777 26.018 1.00 9.13 229 ARG B C 1
ATOM 3198 O O . ARG B 1 179 ? -31.438 12.467 25.197 1.00 10.35 229 ARG B O 1
ATOM 3206 N N . ILE B 1 180 ? -30.773 12.694 27.326 1.00 11.48 230 ILE B N 1
ATOM 3207 C CA . ILE B 1 180 ? -32.106 12.556 27.913 1.00 11.13 230 ILE B CA 1
ATOM 3208 C C . ILE B 1 180 ? -32.286 13.746 28.858 1.00 11.29 230 ILE B C 1
ATOM 3209 O O . ILE B 1 180 ? -31.502 13.920 29.801 1.00 11.91 230 ILE B O 1
ATOM 3214 N N . ASN B 1 181 ? -33.309 14.561 28.616 1.00 10.23 231 ASN B N 1
ATOM 3215 C CA . ASN B 1 181 ? -33.633 15.667 29.515 1.00 10.40 231 ASN B CA 1
ATOM 3216 C C . ASN B 1 181 ? -34.634 15.179 30.546 1.00 10.68 231 ASN B C 1
ATOM 3217 O O . ASN B 1 181 ? -35.491 14.344 30.237 1.00 11.25 231 ASN B O 1
ATOM 3222 N N . TYR B 1 182 ? -34.511 15.684 31.766 1.00 9.54 232 TYR B N 1
ATOM 3223 C CA . TYR B 1 182 ? -35.309 15.239 32.910 1.00 9.39 232 TYR B CA 1
ATOM 3224 C C . TYR B 1 182 ? -36.265 16.337 33.363 1.00 9.51 232 TYR B C 1
ATOM 3225 O O . TYR B 1 182 ? -35.922 17.530 33.346 1.00 9.89 232 TYR B O 1
ATOM 3234 N N . TYR B 1 183 ? -37.461 15.917 33.794 1.00 9.24 233 TYR B N 1
ATOM 3235 C CA . TYR B 1 183 ? -38.551 16.827 34.128 1.00 9.87 233 TYR B CA 1
ATOM 3236 C C . TYR B 1 183 ? -39.275 16.278 35.350 1.00 9.70 233 TYR B C 1
ATOM 3237 O O . TYR B 1 183 ? -39.194 15.085 35.659 1.00 9.78 233 TYR B O 1
ATOM 3246 N N . TRP B 1 184 ? -40.001 17.150 36.050 1.00 9.38 234 TRP B N 1
ATOM 3247 C CA . TRP B 1 184 ? -40.703 16.713 37.258 1.00 9.31 234 TRP B CA 1
ATOM 3248 C C . TRP B 1 184 ? -41.860 17.655 37.553 1.00 9.42 234 TRP B C 1
ATOM 3249 O O . TRP B 1 184 ? -41.865 18.810 37.126 1.00 10.65 234 TRP B O 1
ATOM 3260 N N . THR B 1 185 ? -42.851 17.138 38.294 1.00 9.28 235 THR B N 1
ATOM 3261 C CA . THR B 1 185 ? -43.923 17.968 38.852 1.00 11.61 235 THR B CA 1
ATOM 3262 C C . THR B 1 185 ? -44.411 17.350 40.157 1.00 11.02 235 THR B C 1
ATOM 3263 O O . THR B 1 185 ? -44.154 16.179 40.445 1.00 10.07 235 THR B O 1
ATOM 3267 N N . LEU B 1 186 ? -45.130 18.158 40.947 1.00 13.54 236 LEU B N 1
ATOM 3268 C CA . LEU B 1 186 ? -45.729 17.717 42.207 1.00 11.02 236 LEU B CA 1
ATOM 3269 C C . LEU B 1 186 ? -47.222 17.579 41.974 1.00 12.93 236 LEU B C 1
ATOM 3270 O O . LEU B 1 186 ? -4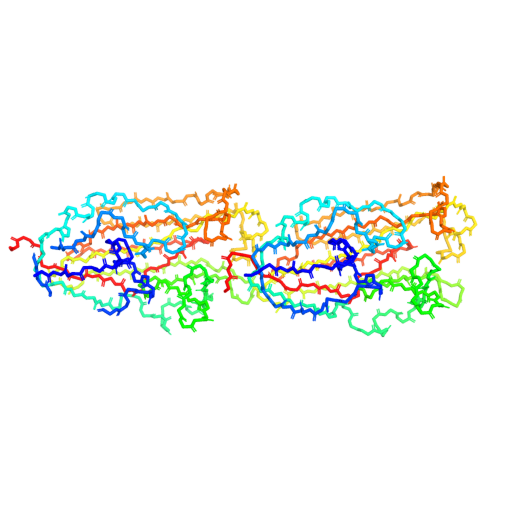7.882 18.551 41.585 1.00 16.21 236 LEU B O 1
ATOM 3275 N N . LEU B 1 187 ? -47.745 16.367 42.148 1.00 12.78 237 LEU B N 1
ATOM 3276 C CA . LEU B 1 187 ? -49.149 16.061 41.883 1.00 12.64 237 LEU B CA 1
ATOM 3277 C C . LEU B 1 187 ? -49.924 15.996 43.202 1.00 17.78 237 LEU B C 1
ATOM 3278 O O . LEU B 1 187 ? -49.619 15.172 44.068 1.00 14.27 237 LEU B O 1
ATOM 3283 N N . GLU B 1 188 ? -50.910 16.856 43.354 1.00 17.13 238 GLU B N 1
ATOM 3284 C CA . GLU B 1 188 ? -51.574 16.921 44.649 1.00 16.84 238 GLU B CA 1
ATOM 3285 C C . GLU B 1 188 ? -52.688 15.882 44.745 1.00 15.96 238 GLU B C 1
ATOM 3286 O O . GLU B 1 188 ? -53.153 15.344 43.732 1.00 17.14 238 GLU B O 1
ATOM 3292 N N . PRO B 1 189 ? -53.137 15.553 45.960 1.00 15.98 239 PRO B N 1
ATOM 3293 C CA . PRO B 1 189 ? -54.205 14.559 46.092 1.00 14.18 239 PRO B CA 1
ATOM 3294 C C . PRO B 1 189 ? -55.458 14.988 45.348 1.00 15.16 239 PRO B C 1
ATOM 3295 O O . PRO B 1 189 ? -55.871 16.155 45.407 1.00 16.44 239 PRO B O 1
ATOM 3299 N N . GLY B 1 190 ? -56.056 14.031 44.651 1.00 15.87 240 GLY B N 1
ATOM 3300 C CA . GLY B 1 190 ? -57.215 14.284 43.828 1.00 16.09 240 GLY B CA 1
ATOM 3301 C C . GLY B 1 190 ? -56.922 14.689 42.401 1.00 20.51 240 GLY B C 1
ATOM 3302 O O . GLY B 1 190 ? -57.855 14.724 41.593 1.00 27.80 240 GLY B O 1
ATOM 3303 N N . ASP B 1 191 ? -55.675 15.021 42.074 1.00 17.99 241 ASP B N 1
ATOM 3304 C CA . ASP B 1 191 ? -55.297 15.389 40.709 1.00 14.22 241 ASP B CA 1
ATOM 3305 C C . ASP B 1 191 ? -54.835 14.138 39.965 1.00 17.03 241 ASP B C 1
ATOM 3306 O O . ASP B 1 191 ? -54.455 13.133 40.575 1.00 15.20 241 ASP B O 1
ATOM 3311 N N . THR B 1 192 ? -54.919 14.194 38.627 1.00 13.64 242 THR B N 1
ATOM 3312 C CA . THR B 1 192 ? -54.484 13.121 37.735 1.00 12.17 242 THR B CA 1
ATOM 3313 C C . THR B 1 192 ? -53.450 13.680 36.769 1.00 12.72 242 THR B C 1
ATOM 3314 O O . THR B 1 192 ? -53.598 14.804 36.269 1.00 14.94 242 THR B O 1
ATOM 3318 N N . ILE B 1 193 ? -52.405 12.907 36.530 1.00 10.73 243 ILE B N 1
ATOM 3319 C CA . ILE B 1 193 ? -51.403 13.236 35.520 1.00 10.17 243 ILE B CA 1
ATOM 3320 C C . ILE B 1 193 ? -51.553 12.252 34.367 1.00 12.10 243 ILE B C 1
ATOM 3321 O O . ILE B 1 193 ? -51.751 11.044 34.589 1.00 11.95 243 ILE B O 1
ATOM 3326 N N . ILE B 1 194 ? -51.495 12.774 33.130 1.00 8.84 244 ILE B N 1
ATOM 3327 C CA . ILE B 1 194 ? -51.623 11.964 31.912 1.00 9.86 244 ILE B CA 1
ATOM 3328 C C . ILE B 1 194 ? -50.370 12.103 31.058 1.00 8.59 244 ILE B C 1
ATOM 3329 O O . ILE B 1 194 ? -50.016 13.225 30.667 1.00 9.50 244 ILE B O 1
ATOM 3334 N N . PHE B 1 195 ? -49.761 10.960 30.718 1.00 8.37 245 PHE B N 1
ATOM 3335 C CA . PHE B 1 195 ? -48.634 10.878 29.782 1.00 8.18 245 PHE B CA 1
ATOM 3336 C C . PHE B 1 195 ? -49.148 10.350 28.457 1.00 8.85 245 PHE B C 1
ATOM 3337 O O . PHE B 1 195 ? -49.759 9.273 28.409 1.00 10.36 245 PHE B O 1
ATOM 3345 N N . GLU B 1 196 ? -48.872 11.084 27.371 1.00 8.28 246 GLU B N 1
ATOM 3346 C CA . GLU B 1 196 ? -49.181 10.582 26.025 1.00 8.34 246 GLU B CA 1
ATOM 3347 C C . GLU B 1 196 ? -47.974 10.777 25.121 1.00 8.63 246 GLU B C 1
ATOM 3348 O O . GLU B 1 196 ? -47.359 11.853 25.130 1.00 11.19 246 GLU B O 1
ATOM 3354 N N . ALA B 1 197 ? -47.662 9.767 24.293 1.00 8.02 247 ALA B N 1
ATOM 3355 C CA . ALA B 1 197 ? -46.493 9.923 23.434 1.00 7.86 247 ALA B CA 1
ATOM 3356 C C . ALA B 1 197 ? -46.580 8.999 22.236 1.00 7.83 247 ALA B C 1
ATOM 3357 O O . ALA B 1 197 ? -47.157 7.912 22.313 1.00 8.13 247 ALA B O 1
ATOM 3359 N N . ASN B 1 198 ? -45.908 9.410 21.149 1.00 8.15 248 ASN B N 1
ATOM 3360 C CA . ASN B 1 198 ? -45.649 8.498 20.023 1.00 7.72 248 ASN B CA 1
ATOM 3361 C C . ASN B 1 198 ? -44.154 8.306 19.788 1.00 8.92 248 ASN B C 1
ATOM 3362 O O . ASN B 1 198 ? -43.708 8.009 18.678 1.00 9.08 248 ASN B O 1
ATOM 3367 N N . GLY B 1 199 ? -43.372 8.480 20.843 1.00 8.11 249 GLY B N 1
ATOM 3368 C CA . GLY B 1 199 ? -41.937 8.251 20.848 1.00 7.85 249 GLY B CA 1
ATOM 3369 C C . GLY B 1 199 ? -41.298 9.027 21.972 1.00 7.79 249 GLY B C 1
ATOM 3370 O O . GLY B 1 199 ? -41.892 9.942 22.545 1.00 8.66 249 GLY B O 1
ATOM 3371 N N . ASN B 1 200 ? -40.057 8.640 22.300 1.00 8.11 250 ASN B N 1
ATOM 3372 C CA . ASN B 1 200 ? -39.096 9.490 23.012 1.00 7.22 250 ASN B CA 1
ATOM 3373 C C . ASN B 1 200 ? -39.359 9.695 24.507 1.00 8.97 250 ASN B C 1
ATOM 3374 O O . ASN B 1 200 ? -38.692 10.541 25.114 1.00 11.12 250 ASN B O 1
ATOM 3379 N N . LEU B 1 201 ? -40.309 8.987 25.099 1.00 7.46 251 LEU B N 1
ATOM 3380 C CA . LEU B 1 201 ? -40.623 9.153 26.516 1.00 7.32 251 LEU B CA 1
ATOM 3381 C C . LEU B 1 201 ? -39.851 8.141 27.353 1.00 8.77 251 LEU B C 1
ATOM 3382 O O . LEU B 1 201 ? -39.903 6.934 27.091 1.00 7.81 251 LEU B O 1
ATOM 3387 N N . ILE B 1 202 ? -39.120 8.641 28.350 1.00 7.45 252 ILE B N 1
ATOM 3388 C CA . ILE B 1 202 ? -38.587 7.821 29.434 1.00 8.93 252 ILE B CA 1
ATOM 3389 C C . ILE B 1 202 ? -39.615 7.941 30.565 1.00 8.12 252 ILE B C 1
ATOM 3390 O O . ILE B 1 202 ? -39.722 8.976 31.220 1.00 9.65 252 ILE B O 1
ATOM 3395 N N . ALA B 1 203 ? -40.432 6.883 30.753 1.00 8.44 253 ALA B N 1
ATOM 3396 C CA . ALA B 1 203 ? -41.614 7.013 31.609 1.00 9.39 253 ALA B CA 1
ATOM 3397 C C . ALA B 1 203 ? -41.267 6.895 33.093 1.00 8.29 253 ALA B C 1
ATOM 3398 O O . ALA B 1 203 ? -40.272 6.254 33.470 1.00 8.91 253 ALA B O 1
ATOM 3400 N N . PRO B 1 204 ? -42.117 7.443 33.967 1.00 7.87 254 PRO B N 1
ATOM 3401 C CA . PRO B 1 204 ? -41.973 7.139 35.399 1.00 8.29 254 PRO B CA 1
ATOM 3402 C C . PRO B 1 204 ? -42.102 5.645 35.668 1.00 10.68 254 PRO B C 1
ATOM 3403 O O . PRO B 1 204 ? -42.919 4.952 35.051 1.00 9.97 254 PRO B O 1
ATOM 3407 N N . ARG B 1 205 ? -41.317 5.155 36.633 1.00 8.98 255 ARG B N 1
ATOM 3408 C CA . ARG B 1 205 ? -41.518 3.831 37.207 1.00 10.24 255 ARG B CA 1
ATOM 3409 C C . ARG B 1 205 ? -41.771 3.934 38.701 1.00 10.25 255 ARG B C 1
ATOM 3410 O O . ARG B 1 205 ? -42.788 3.424 39.190 1.00 12.49 255 ARG B O 1
ATOM 3418 N N . TYR B 1 206 ? -40.888 4.614 39.449 1.00 10.85 256 TYR B N 1
ATOM 3419 C CA . TYR B 1 206 ? -41.107 4.905 40.865 1.00 9.71 256 TYR B CA 1
ATOM 3420 C C . TYR B 1 206 ? -41.238 6.412 41.020 1.00 12.32 256 TYR B C 1
ATOM 3421 O O . TYR B 1 206 ? -40.547 7.174 40.333 1.00 11.38 256 TYR B O 1
ATOM 3430 N N . ALA B 1 207 ? -42.129 6.821 41.926 1.00 10.44 257 ALA B N 1
ATOM 3431 C CA . ALA B 1 207 ? -42.371 8.213 42.284 1.00 10.33 257 ALA B CA 1
ATOM 3432 C C . ALA B 1 207 ? -42.282 8.325 43.803 1.00 10.23 257 ALA B C 1
ATOM 3433 O O . ALA B 1 207 ? -42.045 7.332 44.495 1.00 11.06 257 ALA B O 1
ATOM 3435 N N . PHE B 1 208 ? -42.498 9.529 44.339 1.00 10.68 258 PHE B N 1
ATOM 3436 C CA . PHE B 1 208 ? -42.290 9.757 45.763 1.00 9.79 258 PHE B CA 1
ATOM 3437 C C . PHE B 1 208 ? -43.492 10.473 46.366 1.00 10.50 258 PHE B C 1
ATOM 3438 O O . PHE B 1 208 ? -43.884 11.546 45.900 1.00 15.43 258 PHE B O 1
ATOM 3446 N N . ALA B 1 209 ? -44.038 9.927 47.431 1.00 10.91 259 ALA B N 1
ATOM 3447 C CA . ALA B 1 209 ? -45.039 10.655 48.205 1.00 11.45 259 ALA B CA 1
ATOM 3448 C C . ALA B 1 209 ? -44.374 11.357 49.383 1.00 12.14 259 ALA B C 1
ATOM 3449 O O . ALA B 1 209 ? -43.562 10.765 50.087 1.00 15.03 259 ALA B O 1
ATOM 3451 N N . LEU B 1 210 ? -44.666 12.626 49.561 1.00 15.67 260 LEU B N 1
ATOM 3452 C CA . LEU B 1 210 ? -44.046 13.309 50.686 1.00 18.63 260 LEU B CA 1
ATOM 3453 C C . LEU B 1 210 ? -45.049 14.143 51.451 1.00 16.02 260 LEU B C 1
ATOM 3454 O O . LEU B 1 210 ? -46.046 14.611 50.902 1.00 16.47 260 LEU B O 1
ATOM 3459 N N . SER B 1 211 ? -44.789 14.287 52.749 1.00 20.76 261 SER B N 1
ATOM 3460 C CA . SER B 1 211 ? -45.627 15.117 53.605 1.00 30.89 261 SER B CA 1
ATOM 3461 C C . SER B 1 211 ? -45.040 16.509 53.528 1.00 33.45 261 SER B C 1
ATOM 3462 O O . SER B 1 211 ? -43.992 16.801 54.110 1.00 44.93 261 SER B O 1
ATOM 3465 N N . ARG B 1 212 ? -45.684 17.335 52.736 1.00 24.26 262 ARG B N 1
ATOM 3466 C CA . ARG B 1 212 ? -45.305 18.715 52.579 1.00 24.63 262 ARG B CA 1
ATOM 3467 C C . ARG B 1 212 ? -46.078 19.532 53.606 1.00 26.09 262 ARG B C 1
ATOM 3468 O O . ARG B 1 212 ? -47.241 19.237 53.895 1.00 25.19 262 ARG B O 1
ATOM 3476 N N . GLY B 1 213 ? -45.416 20.536 54.173 1.00 19.89 263 GLY B N 1
ATOM 3477 C CA . GLY B 1 213 ? -46.045 21.508 55.048 1.00 20.15 263 GLY B CA 1
ATOM 3478 C C . GLY B 1 213 ? -45.758 21.327 56.516 1.00 19.35 263 GLY B C 1
ATOM 3479 O O . GLY B 1 213 ? -46.106 22.200 57.312 1.00 18.09 263 GLY B O 1
ATOM 3480 N N . PHE B 1 214 ? -45.147 20.218 56.905 1.00 22.53 264 PHE B N 1
ATOM 3481 C CA . PHE B 1 214 ? -44.961 19.965 58.324 1.00 29.60 264 PHE B CA 1
ATOM 3482 C C . PHE B 1 214 ? -43.587 20.407 58.776 1.00 42.79 264 PHE B C 1
ATOM 3483 O O . PHE B 1 214 ? -42.579 20.039 58.177 1.00 57.91 264 PHE B O 1
#

B-factor: mean 19.62, std 10.67, range [7.04, 75.59]

Secondary structure (DSSP, 8-state):
--EE-TTB-HHHHHHT-TT---SS--S-BS-EE--SS-SBS-SS---BTTHHHHHHHTTSBSEEEEEESS-SGGG-TTSB----BGGG-SSSS-B--SSEEE-B-BTTB---EEEEEE--SSSEEEEEEEEEE-SSHHHHHHHHS-S---EEEE-SS-EEEE---------BTTBSSEEEEEEEEEPTT-EEEEEESS-EEEESEEEEEESS--/--B-TTB-HHHHHHT-GGG------B--SS-SBS-SS---BTTHHHHHHHTSS-EEEEEEESS-HHHH-TTSB----EEEEEETTEEE--TTEEE-B-BTTB---EEEEEE--SSSEEEEEEEEEE-SSHHHHHHHHS-SS--EEEEETTEEEEE------PPPBTTBSSEEEEEEEEEPTT-EEEEEESS-EEEESEEEEEE---

Nearest PDB structures (foldseek):
  6chx-assembly2_B  TM=1.005E+00  e=1.363E-45  Influenza A virus (A/Juliaca/FLU3969/2006(H1N1))
  8tp5-assembly1_A  TM=9.865E-01  e=8.685E-38  Influenza A virus (A/New Caledonia/20/1999(H1N1))
  6xq4-assembly2_D  TM=9.894E-01  e=2.576E-37  Influenza A virus (A/Beijing/262/1995(H1N1))
  6q0i-assembly1_A  TM=9.589E-01  e=1.587E-35  Influenza A virus (A/Beijing/262/1995(H1N1))
  5vmc-assembly1_E  TM=9.834E-01  e=1.755E-34  Influenza A virus (A/Brevig Mission/1/1918(H1N1))

Foldseek 3Di:
DEFEFDLEDPQQAQQALVVTDGPDDDFWHAAYDYDPHRPGHQLFAAAEPPVVVVNVVPGGFDGKDKDFDLDDPVSPVQWDFADFALSSDDPRHTHGGPFWTATFGDPLAQDKDKDKDWQQDQFKKKFKKKFKAAQDPVVQCRTQVDQAKKKWKDKDPDTDIDGHYHHQCPQDSNGRIGIYMDIDIGHHGMMMMMIIRDRIGGGTIMMGTDGPDD/DDEQDLEDPQCCQQALVVRPPFWDYDDDPHRDRHPLFAAAEPPVVVVCVQVVTFGGKFKDFQAAPPPRPPQWDFQDFAPSSDDPPHTHGGPFWTATFHDPLAQDKDKDKGAAADQFKKKFKKKFKAAQDPVVQCRTQVDQAKKKWKDKPVDTDIDNRHHHQCPQDSRGRIGIYMDIDIGHHGMMMMIIISDGIGGGGMIMTTHPDD

Sequence (420 aa):
APLQLGNNCSVAGWILGNPECELLISRESWSYIVEKPNPENGTCYPGHFADYEELREQLSSVSSFERFEIFPKESSWPNHTTTGVSASCSHNGESSFYKNLLLWLTGKNGLYPNLSSKSYANNKEKEVLVLWGVHHPPNIGDQRALYHTENAYVSVVSSSHYSSRKFTPEIAKRPKVRDQEGRINYYWTLLEPGDTIIFEANGNLIAPRYAFALSRGFGPLQLGNNCSVAGWILGNPECELESWIVEEKPNPENGTCYPGHFADYEEELREQLSSSVSSFERFEIFPKESSWPNHTTTGVSASSCSSHNGESSFYKNLLWLTGKNGLYPNLSKSYANNKEKEVLVLWGVHHHPPNIIGDQRRALYHTEENAYVSVVSSHYSRKFTPEEIAKRPKVRDQEGRINYYWTLLEPGDTIIFEANGNLIAPRYAFALSRGF

CATH classification: 3.90.209.20